Protein AF-A0AAX6MWE0-F1 (afdb_monomer)

Radius of gyration: 30.89 Å; Cα contacts (8 Å, |Δi|>4): 401; chains: 1; bounding box: 90×66×98 Å

Mean predicted aligned error: 14.25 Å

pLDDT: mean 74.46, std 17.33, range [25.38, 92.88]

Secondary structure (DSSP, 8-state):
-------------SSSS-SS------THHHHHHHHHHHHHHHHHHHHHHHHHHHHTS-HHHHHHHHHHHHHHHHHHHHHHHS-HHHHHHHHHHHHHHHHHHGGG--SHHHHHHHHHHHHHHHHHHHHHHHHHHHHHS-HHHHHHHHHHHHHHHHHHHHHHHHHHHHHHH--S-SS-HHHHHHHHHHHHHHHHHHHHHHH--SSGGG-TTS-HHHHHHHHHHHHTTT---------HHHHHHHHH-HHHHHHHHHHHHHHHHHHHHHHHHHHHHHHTT--HHHHHHTTHHHHHHHHHHHHHHHHHTTSTT-HHHHHHHHHHHHHHHHHHHHHS-TT-HHHHHHHHHHHGGGHHHHHHHHHHHHHH--SHHHHHHHHHHHHHHHHHH-

Nearest PDB structures (foldseek):
  6rw3-assembly3_C  TM=6.708E-01  e=3.463E-04  Plasmodium falciparum
  7ckr-assembly1_A  TM=7.235E-01  e=1.822E-03  Homo sapiens
  8tgn-assembly1_A  TM=6.780E-01  e=3.038E-03  Homo sapiens
  8xoa-assembly1_A  TM=6.641E-01  e=4.651E-03  Homo sapiens
  8tgg-assembly1_A  TM=6.495E-01  e=6.822E-03  Homo sapiens

Foldseek 3Di:
DDDDDDDDDDDDDPPPPPDDDDDDDDPVVVVVVVVVVVVVVVVVVVVVVVVVVVVPDDVVVVVVVVVVVVVVVCVVCVCVPPLLLLVLLVLLLVLLVLLLVCQVDDDPVSNVVSVVSNVVSVLPNVVSVLVQLLQQDALLLSLLVLLQVLLVVLVVLLVLLVLLLVLVPDPDDPGRSVSVSSNVVSVVSNVVSVVSNVQPGSHLCRRPVDDPVVSVVSCVNSVVRQQPDPDVDQDVVLLVVLVPDPVLVVLLVVLLVLLLLVVCLVPCQLVLLVVLVDDSSVSSNLCSLLSVLLSVLSNVLSVVSSPPPCLVVSLVVLCVLLVVLVVQCVPDDSVPSVSNSVSSSSNSSSSRSNSSSLSVLVNPDHDDNNSVSSSVSSSVSSNVSD

Structure (mmCIF, N/CA/C/O backbone):
data_AF-A0AAX6MWE0-F1
#
_entry.id   AF-A0AAX6MWE0-F1
#
loop_
_atom_site.group_PDB
_atom_site.id
_atom_site.type_symbol
_atom_site.label_atom_id
_atom_site.label_alt_id
_atom_site.label_comp_id
_atom_site.label_asym_id
_atom_site.label_entity_id
_atom_site.label_seq_id
_atom_site.pdbx_PDB_ins_code
_atom_site.Cartn_x
_atom_site.Cartn_y
_atom_site.Cartn_z
_atom_site.occupancy
_atom_site.B_iso_or_equiv
_atom_site.auth_seq_id
_atom_site.auth_comp_id
_atom_site.auth_asym_id
_atom_site.auth_atom_id
_atom_site.pdbx_PDB_model_num
ATOM 1 N N . MET A 1 1 ? -60.268 10.406 41.408 1.00 31.81 1 MET A N 1
ATOM 2 C CA . MET A 1 1 ? -59.078 9.633 41.000 1.00 31.81 1 MET A CA 1
ATOM 3 C C . MET A 1 1 ? -58.305 10.480 39.992 1.00 31.81 1 MET A C 1
ATOM 5 O O . MET A 1 1 ? -58.828 10.618 38.902 1.00 31.81 1 MET A O 1
ATOM 9 N N . SER A 1 2 ? -57.143 11.040 40.399 1.00 29.73 2 SER A N 1
ATOM 10 C CA . SER A 1 2 ? -56.022 11.586 39.573 1.00 29.73 2 SER A CA 1
ATOM 11 C C . SER A 1 2 ? -56.313 12.777 38.618 1.00 29.73 2 SER A C 1
ATOM 13 O O . SER A 1 2 ? -57.320 12.737 37.936 1.00 29.73 2 SER A O 1
ATOM 15 N N . GLU A 1 3 ? -55.505 13.824 38.362 1.00 32.06 3 GLU A N 1
ATOM 16 C CA . GLU A 1 3 ? -54.242 14.447 38.842 1.00 32.06 3 GLU A CA 1
ATOM 17 C C . GLU A 1 3 ? -53.964 15.688 37.919 1.00 32.06 3 GLU A C 1
ATOM 19 O O . GLU A 1 3 ? -54.479 15.704 36.802 1.00 32.06 3 GLU A O 1
ATOM 24 N N . LYS A 1 4 ? -53.083 16.633 38.333 1.00 30.41 4 LYS A N 1
ATOM 25 C CA . LYS A 1 4 ? -52.374 17.715 37.565 1.00 30.41 4 LYS A CA 1
ATOM 26 C C . LYS A 1 4 ? -53.169 18.950 37.077 1.00 30.41 4 LYS A C 1
ATOM 28 O O . LYS A 1 4 ? -54.327 18.820 36.726 1.00 30.41 4 LYS A O 1
ATOM 33 N N . LYS A 1 5 ? -52.603 20.158 36.883 1.00 31.83 5 LYS A N 1
ATOM 34 C CA . LYS A 1 5 ? -51.384 20.912 37.300 1.00 31.83 5 LYS A CA 1
ATOM 35 C C . LYS A 1 5 ? -51.463 22.245 36.525 1.00 31.83 5 LYS A C 1
ATOM 37 O O . LYS A 1 5 ? -51.619 22.152 35.320 1.00 31.83 5 LYS A O 1
ATOM 42 N N . ASP A 1 6 ? -51.296 23.413 37.152 1.00 25.38 6 ASP A N 1
ATOM 43 C CA . ASP A 1 6 ? -50.928 24.668 36.462 1.00 25.38 6 ASP A CA 1
ATOM 44 C C . ASP A 1 6 ? -50.286 25.678 37.441 1.00 25.38 6 ASP A C 1
ATOM 46 O O . ASP A 1 6 ? -50.599 25.705 38.629 1.00 25.38 6 ASP A O 1
ATOM 50 N N . ILE A 1 7 ? -49.324 26.446 36.923 1.00 31.00 7 ILE A N 1
ATOM 51 C CA . ILE A 1 7 ? -48.462 27.490 37.539 1.00 31.00 7 ILE A CA 1
ATOM 52 C C . ILE A 1 7 ? -49.059 28.847 37.066 1.00 31.00 7 ILE A C 1
ATOM 54 O O . ILE A 1 7 ? -49.510 28.830 35.918 1.00 31.00 7 ILE A O 1
ATOM 58 N N . PRO A 1 8 ? -49.091 30.008 37.789 1.00 35.78 8 PRO A N 1
ATOM 59 C CA . PRO A 1 8 ? -47.904 30.743 38.283 1.00 35.78 8 PRO A CA 1
ATOM 60 C C . PRO A 1 8 ? -48.087 31.681 39.505 1.00 35.78 8 PRO A C 1
ATOM 62 O O . PRO A 1 8 ? -49.192 31.920 39.974 1.00 35.78 8 PRO A O 1
ATOM 65 N N . GLY A 1 9 ? -46.985 32.267 40.000 1.00 26.95 9 GLY A N 1
ATOM 66 C CA . GLY A 1 9 ? -47.049 33.408 40.927 1.00 26.95 9 GLY A CA 1
ATOM 67 C C . GLY A 1 9 ? -45.792 33.626 41.764 1.00 26.95 9 GLY A C 1
ATOM 68 O O . GLY A 1 9 ? -45.675 33.107 42.866 1.00 26.95 9 GLY A O 1
ATOM 69 N N . SER A 1 10 ? -44.854 34.391 41.217 1.00 33.31 10 SER A N 1
ATOM 70 C CA . SER A 1 10 ? -43.711 35.000 41.893 1.00 33.31 10 SER A CA 1
ATOM 71 C C . SER A 1 10 ? -44.150 36.130 42.827 1.00 33.31 10 SER A C 1
ATOM 73 O O . SER A 1 10 ? -44.792 37.049 42.338 1.00 33.31 10 SER A O 1
ATOM 75 N N . GLU A 1 11 ? -43.757 36.091 44.101 1.00 31.05 11 GLU A N 1
ATOM 76 C CA . GLU A 1 11 ? -43.386 37.231 44.966 1.00 31.05 11 GLU A CA 1
ATOM 77 C C . GLU A 1 11 ? -43.256 36.743 46.424 1.00 31.05 11 GLU A C 1
ATOM 79 O O . GLU A 1 11 ? -43.858 35.749 46.804 1.00 31.05 11 GLU A O 1
ATOM 84 N N . SER A 1 12 ? -42.458 37.447 47.233 1.00 31.09 12 SER A N 1
ATOM 85 C CA . SER A 1 12 ? -42.321 37.296 48.699 1.00 31.09 12 SER A CA 1
ATOM 86 C C . SER A 1 12 ? -41.324 36.272 49.281 1.00 31.09 12 SER A C 1
ATOM 88 O O . SER A 1 12 ? -41.692 35.431 50.094 1.00 31.09 12 SER A O 1
ATOM 90 N N . VAL A 1 13 ? -40.019 36.404 49.002 1.00 30.95 13 VAL A N 1
ATOM 91 C CA . VAL A 1 13 ? -38.989 35.894 49.953 1.00 30.95 13 VAL A CA 1
ATOM 92 C C . VAL A 1 13 ? -37.797 36.857 50.124 1.00 30.95 13 VAL A C 1
ATOM 94 O O . VAL A 1 13 ? -36.718 36.472 50.555 1.00 30.95 13 VAL A O 1
ATOM 97 N N . ALA A 1 14 ? -37.959 38.144 49.803 1.00 29.55 14 ALA A N 1
ATOM 98 C CA . ALA A 1 14 ? -36.888 39.143 49.921 1.00 29.55 14 ALA A CA 1
ATOM 99 C C . ALA A 1 14 ? -37.080 40.102 51.114 1.00 29.55 14 ALA A C 1
ATOM 101 O O . ALA A 1 14 ? -36.749 41.277 51.008 1.00 29.55 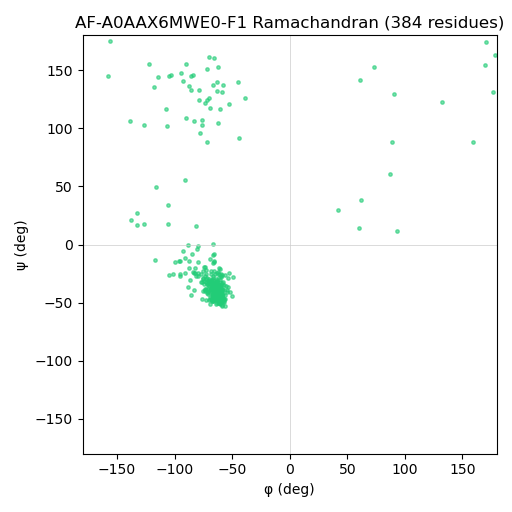14 ALA A O 1
ATOM 102 N N . SER A 1 15 ? -37.638 39.634 52.237 1.00 29.14 15 SER A N 1
ATOM 103 C CA . SER A 1 15 ? -37.934 40.497 53.397 1.00 29.14 15 SER A CA 1
ATOM 104 C C . SER A 1 15 ? -37.362 40.022 54.736 1.00 29.14 15 SER A C 1
ATOM 106 O O . SER A 1 15 ? -37.810 40.502 55.771 1.00 29.14 15 SER A O 1
ATOM 108 N N . GLU A 1 16 ? -36.379 39.114 54.757 1.00 30.69 16 GLU A N 1
ATOM 109 C CA . GLU A 1 16 ? -35.894 38.546 56.032 1.00 30.69 16 GLU A CA 1
ATOM 110 C C . GLU A 1 16 ? -34.373 38.496 56.239 1.00 30.69 16 GLU A C 1
ATOM 112 O O . GLU A 1 16 ? -33.908 37.847 57.169 1.00 30.69 16 GLU A O 1
ATOM 117 N N . THR A 1 17 ? -33.568 39.245 55.474 1.00 30.34 17 THR A N 1
ATOM 118 C CA . THR A 1 17 ? -32.100 39.221 55.693 1.00 30.34 17 THR A CA 1
ATOM 119 C C . THR A 1 17 ? -31.416 40.588 55.753 1.00 30.34 17 THR A C 1
ATOM 121 O O . THR A 1 17 ? -30.224 40.691 55.495 1.00 30.34 17 THR A O 1
ATOM 124 N N . GLU A 1 18 ? -32.136 41.644 56.149 1.00 31.06 18 GLU A N 1
ATOM 125 C CA . GLU A 1 18 ? -31.552 42.971 56.430 1.00 31.06 18 GLU A CA 1
ATOM 126 C C . GLU A 1 18 ? -31.715 43.390 57.900 1.00 31.06 18 GLU A C 1
ATOM 128 O O . GLU A 1 18 ? -32.132 44.501 58.224 1.00 31.06 18 GLU A O 1
ATOM 133 N N . ARG A 1 19 ? -31.357 42.505 58.835 1.00 29.39 19 ARG A N 1
ATOM 134 C CA . ARG A 1 19 ? -31.024 42.916 60.206 1.00 29.39 19 ARG A CA 1
ATOM 135 C C . ARG A 1 19 ? -29.821 42.142 60.711 1.00 29.39 19 ARG A C 1
ATOM 137 O O . ARG A 1 19 ? -29.934 40.988 61.102 1.00 29.39 19 ARG A O 1
ATOM 144 N N . GLY A 1 20 ? -28.689 42.833 60.772 1.00 30.77 20 GLY A N 1
ATOM 145 C CA . GLY A 1 20 ? -27.561 42.428 61.597 1.00 30.77 20 GLY A CA 1
ATOM 146 C C . GLY A 1 20 ? -26.232 42.450 60.862 1.00 30.77 20 GLY A C 1
ATOM 147 O O . GLY A 1 20 ? -26.023 41.703 59.917 1.00 30.77 20 GLY A O 1
ATOM 148 N N . ILE A 1 21 ? -25.310 43.225 61.434 1.00 30.30 21 ILE A N 1
ATOM 149 C CA . ILE A 1 21 ? -23.860 43.205 61.214 1.00 30.30 21 ILE A CA 1
ATOM 150 C C . ILE A 1 21 ? -23.394 44.114 60.069 1.00 30.30 21 ILE A C 1
ATOM 152 O O . ILE A 1 21 ? -23.200 43.719 58.922 1.00 30.30 21 ILE A O 1
ATOM 156 N N . GLY A 1 22 ? -23.130 45.367 60.447 1.00 38.97 22 GLY A N 1
ATOM 157 C CA . GLY A 1 22 ? -22.255 46.246 59.690 1.00 38.97 22 GLY A CA 1
ATOM 158 C C . GLY A 1 22 ? -20.853 45.644 59.607 1.00 38.97 22 GLY A C 1
ATOM 159 O O . GLY A 1 22 ? -20.171 45.482 60.616 1.00 38.97 22 GLY A O 1
ATOM 160 N N . LEU A 1 23 ? -20.424 45.338 58.387 1.00 33.69 23 LEU A N 1
ATOM 161 C CA . LEU A 1 23 ? -19.037 45.055 58.046 1.00 33.69 23 LEU A CA 1
ATOM 162 C C . LEU A 1 23 ? -18.662 45.978 56.889 1.00 33.69 23 LEU A C 1
ATOM 164 O O . LEU A 1 23 ? -19.070 45.792 55.743 1.00 33.69 23 LEU A O 1
ATOM 168 N N . VAL A 1 24 ? -17.917 47.027 57.232 1.00 40.66 24 VAL A N 1
ATOM 169 C CA . VAL A 1 24 ? -17.337 47.995 56.302 1.00 40.66 24 VAL A CA 1
ATOM 170 C C . VAL A 1 24 ? -16.368 47.248 55.382 1.00 40.66 24 VAL A C 1
ATOM 172 O O . VAL A 1 24 ? -15.274 46.867 55.791 1.00 40.66 24 VAL A O 1
ATOM 175 N N . LEU A 1 25 ? -16.778 47.003 54.137 1.00 39.50 25 LEU A N 1
ATOM 176 C CA . LEU A 1 25 ? -15.905 46.460 53.097 1.00 39.50 25 LEU A CA 1
ATOM 177 C C . LEU A 1 25 ? -15.167 47.612 52.385 1.00 39.50 25 LEU A C 1
ATOM 179 O O . LEU A 1 25 ? -15.797 48.618 52.054 1.00 39.50 25 LEU A O 1
ATOM 183 N N . PRO A 1 26 ? -13.853 47.482 52.117 1.00 43.53 26 PRO A N 1
ATOM 184 C CA . PRO A 1 26 ? -13.031 48.552 51.546 1.00 43.53 26 PRO A CA 1
ATOM 185 C C . PRO A 1 26 ? -13.493 48.957 50.133 1.00 43.53 26 PRO A C 1
ATOM 187 O O . PRO A 1 26 ? -13.799 48.094 49.304 1.00 43.53 26 PRO A O 1
ATOM 190 N N . GLU A 1 27 ? -13.486 50.265 49.836 1.00 46.50 27 GLU A N 1
ATOM 191 C CA . GLU A 1 27 ? -14.013 50.894 48.602 1.00 46.50 27 GLU A CA 1
ATOM 192 C C . GLU A 1 27 ? -13.543 50.242 47.288 1.00 46.50 27 GLU A C 1
ATOM 194 O O . GLU A 1 27 ? -14.284 50.207 46.305 1.00 46.50 27 GLU A O 1
ATOM 199 N N . LYS A 1 28 ? -12.358 49.616 47.274 1.00 41.38 28 LYS A N 1
ATOM 200 C CA . LYS A 1 28 ? -11.828 48.898 46.102 1.00 41.38 28 LYS A CA 1
ATOM 201 C C . LYS A 1 28 ? -12.689 47.711 45.636 1.00 41.38 28 LYS A C 1
ATOM 203 O O . LYS A 1 28 ? -12.626 47.372 44.457 1.00 41.38 28 LYS A O 1
ATOM 208 N N . ARG A 1 29 ? -13.504 47.080 46.500 1.00 41.38 29 ARG A N 1
ATOM 209 C CA . ARG A 1 29 ? -14.410 45.977 46.094 1.00 41.38 29 ARG A CA 1
ATOM 210 C C . ARG A 1 29 ? -15.747 46.451 45.512 1.00 41.38 29 ARG A C 1
ATOM 212 O O . ARG A 1 29 ? -16.329 45.709 44.725 1.00 41.38 29 ARG A O 1
ATOM 219 N N . LYS A 1 30 ? -16.215 47.666 45.830 1.00 42.03 30 LYS A N 1
ATOM 220 C CA . LYS A 1 30 ? -17.468 48.219 45.273 1.00 42.03 30 LYS A CA 1
ATOM 221 C C . LYS A 1 30 ? -17.346 48.534 43.777 1.00 42.03 30 LYS A C 1
ATOM 223 O O . LYS A 1 30 ? -18.250 48.196 43.023 1.00 42.03 30 LYS A O 1
ATOM 228 N N . ASN A 1 31 ? -16.202 49.060 43.332 1.00 47.00 31 ASN A N 1
ATOM 229 C CA . ASN A 1 31 ? -15.982 49.394 41.915 1.00 47.00 31 ASN A CA 1
ATOM 230 C C . ASN A 1 31 ? -15.889 48.157 41.004 1.00 47.00 31 ASN A C 1
ATOM 232 O O . ASN A 1 31 ? -16.318 48.199 39.855 1.00 47.00 31 ASN A O 1
ATOM 236 N N . ILE A 1 32 ? -15.378 47.033 41.518 1.00 51.44 32 ILE A N 1
ATOM 237 C CA . ILE A 1 32 ? -15.288 45.774 40.760 1.00 51.44 32 ILE A CA 1
ATOM 238 C C . ILE A 1 32 ? -16.667 45.110 40.651 1.00 51.44 32 ILE A C 1
ATOM 240 O O . ILE A 1 32 ? -17.021 44.609 39.588 1.00 51.44 32 ILE A O 1
ATOM 244 N N . LEU A 1 33 ? -17.465 45.136 41.726 1.00 46.03 33 LEU A N 1
ATOM 245 C CA . LEU A 1 33 ? -18.831 44.607 41.703 1.00 46.03 33 LEU A CA 1
ATOM 246 C C . LEU A 1 33 ? -19.750 45.449 40.803 1.00 46.03 33 LEU A C 1
ATOM 248 O O . LEU A 1 33 ? -20.547 44.880 40.065 1.00 46.03 33 LEU A O 1
ATOM 252 N N . GLY A 1 34 ? -19.591 46.779 40.816 1.00 49.84 34 GLY A N 1
ATOM 253 C CA . GLY A 1 34 ? -20.291 47.697 39.911 1.00 49.84 34 GLY A CA 1
ATOM 254 C C . GLY A 1 34 ? -19.970 47.428 38.439 1.00 49.84 34 GLY A C 1
ATOM 255 O O . GLY A 1 34 ? -20.885 47.233 37.649 1.00 49.84 34 GLY A O 1
ATOM 256 N N . GLY A 1 35 ? -18.686 47.283 38.082 1.00 53.88 35 GLY A N 1
ATOM 257 C CA . GLY A 1 35 ? -18.279 46.959 36.705 1.00 53.88 35 GLY A CA 1
ATOM 258 C C . GLY A 1 35 ? -18.663 45.546 36.235 1.00 53.88 35 GLY A C 1
ATOM 259 O O . GLY A 1 35 ? -18.836 45.313 35.039 1.00 53.88 35 GLY A O 1
ATOM 260 N N . LEU A 1 36 ? -18.823 44.590 37.158 1.00 44.19 36 LEU A N 1
ATOM 261 C CA . LEU A 1 36 ? -19.344 43.249 36.854 1.00 44.19 36 LEU A CA 1
ATOM 262 C C . LEU A 1 36 ? -20.869 43.240 36.669 1.00 44.19 36 LEU A C 1
ATOM 264 O O . LEU A 1 36 ? -21.373 42.447 35.874 1.00 44.19 36 LEU A O 1
ATOM 268 N N . LEU A 1 37 ? -21.594 44.107 37.383 1.00 52.91 37 LEU A N 1
ATOM 269 C CA . LEU A 1 37 ? -23.037 44.294 37.217 1.00 52.91 37 LEU A CA 1
ATOM 270 C C . LEU A 1 37 ? -23.360 45.042 35.914 1.00 52.91 37 LEU A C 1
ATOM 272 O O . LEU A 1 37 ? -24.283 44.627 35.218 1.00 52.91 37 LEU A O 1
ATOM 276 N N . ASP A 1 38 ? -22.551 46.034 35.528 1.00 55.38 38 ASP A N 1
ATOM 277 C CA . ASP A 1 38 ? -22.677 46.733 34.237 1.00 55.38 38 ASP A CA 1
ATOM 278 C C . ASP A 1 38 ? -22.457 45.781 33.054 1.00 55.38 38 ASP A C 1
ATOM 280 O O . ASP A 1 38 ? -23.313 45.658 32.182 1.00 55.38 38 ASP A O 1
ATOM 284 N N . ARG A 1 39 ? -21.389 44.966 33.086 1.00 47.53 39 ARG A N 1
ATOM 285 C CA . ARG A 1 39 ? -21.156 43.932 32.056 1.00 47.53 39 ARG A CA 1
ATOM 286 C C . ARG A 1 39 ? -22.273 42.896 31.965 1.00 47.53 39 ARG A C 1
ATOM 288 O O . ARG A 1 39 ? -22.490 42.319 30.902 1.00 47.53 39 ARG A O 1
ATOM 295 N N . ARG A 1 40 ? -22.952 42.603 33.077 1.00 48.44 40 ARG A N 1
ATOM 296 C CA . ARG A 1 40 ? -24.085 41.670 33.098 1.00 48.44 40 ARG A CA 1
ATOM 297 C C . ARG A 1 40 ? -25.334 42.295 32.470 1.00 48.44 40 ARG A C 1
ATOM 299 O O . ARG A 1 40 ? -26.095 41.570 31.834 1.00 48.44 40 ARG A O 1
ATOM 306 N N . ASN A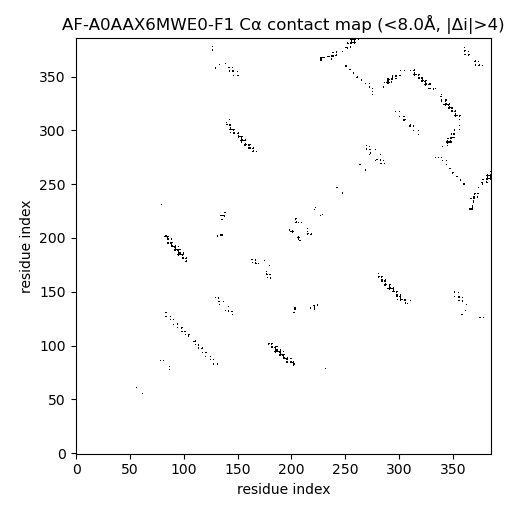 1 41 ? -25.527 43.604 32.620 1.00 52.50 41 ASN A N 1
ATOM 307 C CA . ASN A 1 41 ? -26.599 44.339 31.952 1.00 52.50 41 ASN A CA 1
ATOM 308 C C . ASN A 1 41 ? -26.332 44.496 30.447 1.00 52.50 41 ASN A C 1
ATOM 310 O O . ASN A 1 41 ? -27.234 44.186 29.672 1.00 52.50 41 ASN A O 1
ATOM 314 N N . ASP A 1 42 ? -25.096 44.799 30.035 1.00 56.16 42 ASP A N 1
ATOM 315 C CA . ASP A 1 42 ? -24.684 44.844 28.619 1.00 56.16 42 ASP A CA 1
ATOM 316 C C . ASP A 1 42 ? -24.913 43.506 27.900 1.00 56.16 42 ASP A C 1
ATOM 318 O O . ASP A 1 42 ? -25.413 43.461 26.780 1.00 56.16 42 ASP A O 1
ATOM 322 N N . LEU A 1 43 ? -24.590 42.378 28.544 1.00 52.88 43 LEU A N 1
ATOM 323 C CA . LEU A 1 43 ? -24.826 41.044 27.973 1.00 52.88 43 LEU A CA 1
ATOM 324 C C . LEU A 1 43 ? -26.323 40.723 27.826 1.00 52.88 43 LEU A C 1
ATOM 326 O O . LEU A 1 43 ? -26.711 39.993 26.912 1.00 52.88 43 LEU A O 1
ATOM 330 N N . ASN A 1 44 ? -27.165 41.271 28.704 1.00 59.03 44 ASN A N 1
ATOM 331 C CA . ASN A 1 44 ? -28.618 41.124 28.630 1.00 59.03 44 ASN A CA 1
ATOM 332 C C . ASN A 1 44 ? -29.256 42.064 27.595 1.00 59.03 44 ASN A C 1
ATOM 334 O O . ASN A 1 44 ? -30.334 41.750 27.089 1.00 59.03 44 ASN A O 1
ATOM 338 N N . GLU A 1 45 ? -28.645 43.212 27.301 1.00 61.50 45 GLU A N 1
ATOM 339 C CA . GLU A 1 45 ? -29.048 44.096 26.200 1.00 61.50 45 GLU A CA 1
ATOM 340 C C . GLU A 1 45 ? -28.594 43.534 24.856 1.00 61.50 45 GLU A C 1
ATOM 342 O O . GLU A 1 45 ? -29.428 43.336 23.982 1.00 61.50 45 GLU A O 1
ATOM 347 N N . LEU A 1 46 ? -27.338 43.099 24.739 1.00 60.66 46 LEU A N 1
ATOM 348 C CA . LEU A 1 46 ? -26.824 42.430 23.543 1.00 60.66 46 LEU A CA 1
ATOM 349 C C . LEU A 1 46 ? -27.616 41.152 23.217 1.00 60.66 46 LEU A C 1
ATOM 351 O O . LEU A 1 46 ? -27.921 40.874 22.059 1.00 60.66 46 LEU A O 1
ATOM 355 N N . GLY A 1 47 ? -27.995 40.377 24.239 1.00 53.81 47 GLY A N 1
ATOM 356 C CA . GLY A 1 47 ? -28.864 39.212 24.076 1.00 53.81 47 GLY A CA 1
ATOM 357 C C . GLY A 1 47 ? -30.281 39.573 23.613 1.00 53.81 47 GLY A C 1
ATOM 358 O O . GLY A 1 47 ? -30.876 38.825 22.836 1.00 53.81 47 GLY A O 1
ATOM 359 N N . ARG A 1 48 ? -30.812 40.725 24.045 1.00 54.72 48 ARG A N 1
ATOM 360 C CA . ARG A 1 48 ? -32.117 41.247 23.606 1.00 54.72 48 ARG A CA 1
ATOM 361 C C . ARG A 1 48 ? -32.068 41.797 22.183 1.00 54.72 48 ARG A C 1
ATOM 363 O O . ARG A 1 48 ? -32.980 41.493 21.419 1.00 54.72 48 ARG A O 1
ATOM 370 N N . ASP A 1 49 ? -30.991 42.475 21.806 1.00 60.16 49 ASP A N 1
ATOM 371 C CA . ASP A 1 49 ? -30.759 42.958 20.443 1.00 60.16 49 ASP A CA 1
ATOM 372 C C . ASP A 1 49 ? -30.598 41.792 19.465 1.00 60.16 49 ASP A C 1
ATOM 374 O O . ASP A 1 49 ? -31.215 41.783 18.404 1.00 60.16 49 ASP A O 1
ATOM 378 N N . MET A 1 50 ? -29.861 40.742 19.845 1.00 52.97 50 MET A N 1
ATOM 379 C CA . MET A 1 50 ? -29.754 39.515 19.046 1.00 52.97 50 MET A CA 1
ATOM 380 C C . MET A 1 50 ? -31.100 38.791 18.903 1.00 52.97 50 MET A C 1
ATOM 382 O O . MET A 1 50 ? -31.416 38.278 17.827 1.00 52.97 50 MET A O 1
ATOM 386 N N . LEU A 1 51 ? -31.920 38.770 19.961 1.00 54.66 51 LEU A N 1
ATOM 387 C CA . LEU A 1 51 ? -33.284 38.238 19.911 1.00 54.66 51 LEU A CA 1
ATOM 388 C C . LEU A 1 51 ? -34.187 39.075 18.994 1.00 54.66 51 LEU A C 1
ATOM 390 O O . LEU A 1 51 ? -34.869 38.500 18.146 1.00 54.66 51 LEU A O 1
ATOM 394 N N . GLN A 1 52 ? -34.152 40.406 19.090 1.00 56.97 52 GLN A N 1
ATOM 395 C CA . GLN A 1 52 ? -34.899 41.302 18.198 1.00 56.97 52 GLN A CA 1
ATOM 396 C C . GLN A 1 52 ? -34.434 41.182 16.743 1.00 56.97 52 GLN A C 1
ATOM 398 O O . GLN A 1 52 ? -35.268 41.159 15.840 1.00 56.97 52 GLN A O 1
ATOM 403 N N . GLN A 1 53 ? -33.134 41.005 16.511 1.00 56.41 53 GLN A N 1
ATOM 404 C CA . GLN A 1 53 ? -32.567 40.783 15.184 1.00 56.41 53 GLN A CA 1
ATOM 405 C C . GLN A 1 53 ? -32.972 39.415 14.610 1.00 56.41 53 GLN A C 1
ATOM 407 O O . GLN A 1 53 ? -33.243 39.305 13.416 1.00 56.41 53 GLN A O 1
ATOM 412 N N . SER A 1 54 ? -33.095 38.378 15.449 1.00 52.22 54 SER A N 1
ATOM 413 C CA . SER A 1 54 ? -33.618 37.070 15.021 1.00 52.22 54 SER A CA 1
ATOM 414 C C . SER A 1 54 ? -35.126 37.072 14.736 1.00 52.22 54 SER A C 1
ATOM 416 O O . SER A 1 54 ? -35.581 36.324 13.875 1.00 52.22 54 SER A O 1
ATOM 418 N N . LEU A 1 55 ? -35.898 37.940 15.402 1.00 57.34 55 LEU A N 1
ATOM 419 C CA . LEU A 1 55 ? -37.341 38.107 15.182 1.00 57.34 55 LEU A CA 1
ATOM 420 C C . LEU A 1 55 ? -37.673 38.865 13.883 1.00 57.34 55 LEU A C 1
ATOM 422 O O . LEU A 1 55 ? -38.796 38.758 13.397 1.00 57.34 55 LEU A O 1
ATOM 426 N N . GLN A 1 56 ? -36.715 39.607 13.316 1.00 58.53 56 GLN A N 1
ATOM 427 C CA . GLN A 1 56 ? -36.874 40.347 12.056 1.00 58.53 56 GLN A CA 1
ATOM 428 C C . GLN A 1 56 ? -36.621 39.510 10.791 1.00 58.53 56 GLN A C 1
ATOM 430 O O . GLN A 1 56 ? -36.871 39.993 9.688 1.00 58.53 56 GLN A O 1
ATOM 435 N N . TYR A 1 57 ? -36.138 38.270 10.915 1.00 55.62 57 TYR A N 1
ATOM 436 C CA . TYR A 1 57 ? -35.910 37.407 9.756 1.00 55.62 57 TYR A CA 1
ATOM 437 C C . TYR A 1 57 ? -37.217 36.777 9.257 1.00 55.62 57 TYR A C 1
ATOM 439 O O . TYR A 1 57 ? -37.914 36.078 9.995 1.00 55.62 57 TYR A O 1
ATOM 447 N N . ASP A 1 58 ? -37.526 36.987 7.977 1.00 56.09 58 ASP A N 1
ATOM 448 C CA . ASP A 1 58 ? -38.684 36.395 7.308 1.00 56.09 58 ASP A CA 1
ATOM 449 C C . ASP A 1 58 ? -38.565 34.855 7.279 1.00 56.09 58 ASP A C 1
ATOM 451 O O . ASP A 1 58 ? -37.510 34.304 6.932 1.00 56.09 58 ASP A O 1
ATOM 455 N N . ARG A 1 59 ? -39.630 34.129 7.657 1.00 55.78 59 ARG A N 1
ATOM 456 C CA . ARG A 1 59 ? -39.586 32.658 7.834 1.00 55.78 59 ARG A CA 1
ATOM 457 C C . ARG A 1 59 ? -39.166 31.932 6.554 1.00 55.78 59 ARG A C 1
ATOM 459 O O . ARG A 1 59 ? -38.468 30.925 6.636 1.00 55.78 59 ARG A O 1
ATOM 466 N N . ALA A 1 60 ? -39.526 32.467 5.388 1.00 59.47 60 ALA A N 1
ATOM 467 C CA . ALA A 1 60 ? -39.152 31.902 4.092 1.00 59.47 60 ALA A CA 1
ATOM 468 C C . ALA A 1 60 ? -37.634 31.978 3.819 1.00 59.47 60 ALA A C 1
ATOM 470 O O . ALA A 1 60 ? -37.059 31.066 3.223 1.00 59.47 60 ALA A O 1
ATOM 471 N N . GLN A 1 61 ? -36.959 33.034 4.290 1.00 54.69 61 GLN A N 1
ATOM 472 C CA . GLN A 1 61 ? -35.502 33.176 4.181 1.00 54.69 61 GLN A CA 1
ATOM 473 C C . GLN A 1 61 ? -34.767 32.253 5.158 1.00 54.69 61 GLN A C 1
ATOM 475 O O . GLN A 1 61 ? -33.786 31.617 4.771 1.00 54.69 61 GLN A O 1
ATOM 480 N N . LEU A 1 62 ? -35.278 32.114 6.385 1.00 56.47 62 LEU A N 1
ATOM 481 C CA . LEU A 1 62 ? -34.761 31.161 7.373 1.00 56.47 62 LEU A CA 1
ATOM 482 C C . LEU A 1 62 ? -34.860 29.714 6.882 1.00 56.47 62 LEU A C 1
ATOM 484 O O . LEU A 1 62 ? -33.907 28.959 7.048 1.00 56.47 62 LEU A O 1
ATOM 488 N N . GLU A 1 63 ? -35.965 29.325 6.244 1.00 60.53 63 GLU A N 1
ATOM 489 C CA . GLU A 1 63 ? -36.105 27.990 5.654 1.00 60.53 63 GLU A CA 1
ATOM 490 C C . GLU A 1 63 ? -35.148 27.784 4.474 1.00 60.53 63 GLU A C 1
ATOM 492 O O . GLU A 1 63 ? -34.483 26.750 4.403 1.00 60.53 63 GLU A O 1
ATOM 497 N N . ALA A 1 64 ? -34.989 28.772 3.588 1.00 62.00 64 ALA A N 1
ATOM 498 C CA . ALA A 1 64 ? -34.049 28.686 2.470 1.00 62.00 64 ALA A CA 1
ATOM 499 C C . ALA A 1 64 ? -32.586 28.580 2.935 1.00 62.00 64 ALA A C 1
ATOM 501 O O . ALA A 1 64 ? -31.820 27.773 2.399 1.00 62.00 64 ALA A O 1
ATOM 502 N N . ASP A 1 65 ? -32.184 29.350 3.945 1.00 52.38 65 ASP A N 1
ATOM 503 C CA . ASP A 1 65 ? -30.829 29.292 4.490 1.00 52.38 65 ASP A CA 1
ATOM 504 C C . ASP A 1 65 ? -30.619 28.067 5.385 1.00 52.38 65 ASP A C 1
ATOM 506 O O . ASP A 1 65 ? -29.549 27.464 5.328 1.00 52.38 65 ASP A O 1
ATOM 510 N N . ALA A 1 66 ? -31.641 27.593 6.103 1.00 53.44 66 ALA A N 1
ATOM 511 C CA . ALA A 1 66 ? -31.603 26.305 6.792 1.00 53.44 66 ALA A CA 1
ATOM 512 C C . ALA A 1 66 ? -31.468 25.143 5.801 1.00 53.44 66 ALA A C 1
ATOM 514 O O . ALA A 1 66 ? -30.687 24.231 6.057 1.00 53.44 66 ALA A O 1
ATOM 515 N N . ILE A 1 67 ? -32.141 25.187 4.645 1.00 62.31 67 ILE A N 1
ATOM 516 C CA . ILE A 1 67 ? -31.983 24.205 3.563 1.00 62.31 67 ILE A CA 1
ATOM 517 C C . ILE A 1 67 ? -30.574 24.290 2.965 1.00 62.31 67 ILE A C 1
ATOM 519 O O . ILE A 1 67 ? -29.950 23.251 2.777 1.00 62.31 67 ILE A O 1
ATOM 523 N N . LYS A 1 68 ? -30.013 25.484 2.725 1.00 54.12 68 LYS A N 1
ATOM 524 C CA . LYS A 1 68 ? -28.623 25.635 2.244 1.00 54.12 68 LYS A CA 1
ATOM 525 C C . LYS A 1 68 ? -27.595 25.154 3.266 1.00 54.12 68 LYS A C 1
ATOM 527 O O . LYS A 1 68 ? -26.614 24.522 2.884 1.00 54.12 68 LYS A O 1
ATOM 532 N N . VAL A 1 69 ? -27.798 25.438 4.551 1.00 55.41 69 VAL A N 1
ATOM 533 C CA . VAL A 1 69 ? -26.933 24.982 5.648 1.00 55.41 69 VAL A CA 1
ATOM 534 C C . VAL A 1 69 ? -27.065 23.473 5.825 1.00 55.41 69 VAL A C 1
ATOM 536 O O . VAL A 1 69 ? -26.045 22.807 5.954 1.00 55.41 69 VAL A O 1
ATOM 539 N N . ARG A 1 70 ? -28.278 22.914 5.729 1.00 45.38 70 ARG A N 1
ATOM 540 C CA . ARG A 1 70 ? -28.558 21.470 5.730 1.00 45.38 70 ARG A CA 1
ATOM 541 C C . ARG A 1 70 ? -27.902 20.775 4.543 1.00 45.38 70 ARG A C 1
ATOM 543 O O . ARG A 1 70 ? -27.215 19.792 4.760 1.00 45.38 70 ARG A O 1
ATOM 550 N N . TRP A 1 71 ? -28.016 21.322 3.333 1.00 45.16 71 TRP A N 1
ATOM 551 C CA . TRP A 1 71 ? -27.325 20.824 2.140 1.00 45.16 71 TRP A CA 1
ATOM 552 C C . TRP A 1 71 ? -25.808 20.900 2.289 1.00 45.16 71 TRP A C 1
ATOM 554 O O . TRP A 1 71 ? -25.129 19.925 1.991 1.00 45.16 71 TRP A O 1
ATOM 564 N N . LYS A 1 72 ? -25.264 22.015 2.794 1.00 44.81 72 LYS A N 1
ATOM 565 C CA . LYS A 1 72 ? -23.826 22.146 3.073 1.00 44.81 72 LYS A CA 1
ATOM 566 C C . LYS A 1 72 ? -23.360 21.153 4.140 1.00 44.81 72 LYS A C 1
ATOM 568 O O . LYS A 1 72 ? -22.303 20.560 3.968 1.00 44.81 72 LYS A O 1
ATOM 573 N N . LEU A 1 73 ? -24.141 20.931 5.198 1.00 45.12 73 LEU A N 1
ATOM 574 C CA . LEU A 1 73 ? -23.870 19.932 6.236 1.00 45.12 73 LEU A CA 1
ATOM 575 C C . LEU A 1 73 ? -23.980 18.509 5.696 1.00 45.12 73 LEU A C 1
ATOM 577 O O . LEU A 1 73 ? -23.102 17.706 5.972 1.00 45.12 73 LEU A O 1
ATOM 581 N N . ASP A 1 74 ? -24.998 18.190 4.902 1.00 43.44 74 ASP A N 1
ATOM 582 C CA . ASP A 1 74 ? -25.178 16.860 4.327 1.00 43.44 74 ASP A CA 1
ATOM 583 C C . ASP A 1 74 ? -24.075 16.554 3.297 1.00 43.44 74 ASP A C 1
ATOM 585 O O . ASP A 1 74 ? -23.592 15.427 3.281 1.00 43.44 74 ASP A O 1
ATOM 589 N N . LEU A 1 75 ? -23.568 17.541 2.540 1.00 49.97 75 LEU A N 1
ATOM 590 C CA . LEU A 1 75 ? -22.390 17.395 1.662 1.00 49.97 75 LEU A CA 1
ATOM 591 C C . LEU A 1 75 ? -21.076 17.232 2.447 1.00 49.97 75 LEU A C 1
ATOM 593 O O . LEU A 1 75 ? -20.207 16.466 2.034 1.00 49.97 75 LEU A O 1
ATOM 597 N N . LEU A 1 76 ? -20.941 17.908 3.595 1.00 46.72 76 LEU A N 1
ATOM 598 C CA . LEU A 1 76 ? -19.781 17.789 4.490 1.00 46.72 76 LEU A CA 1
ATOM 599 C C . LEU A 1 76 ? -19.790 16.472 5.294 1.00 46.72 76 LEU A C 1
ATOM 601 O O . LEU A 1 76 ? -18.737 15.943 5.644 1.00 46.72 76 LEU A O 1
ATOM 605 N N . VAL A 1 77 ? -20.981 15.942 5.590 1.00 43.84 77 VAL A N 1
ATOM 606 C CA . VAL A 1 77 ? -21.228 14.719 6.375 1.00 43.84 77 VAL A CA 1
ATOM 607 C C . VAL A 1 77 ? -21.410 13.490 5.476 1.00 43.84 77 VAL A C 1
ATOM 609 O O . VAL A 1 77 ? -21.299 12.366 5.958 1.00 43.84 77 VAL A O 1
ATOM 612 N N . LEU A 1 78 ? -21.621 13.656 4.169 1.00 44.31 78 LEU A N 1
ATOM 613 C CA . LEU A 1 78 ? -21.727 12.572 3.183 1.00 44.31 78 LEU A CA 1
ATOM 614 C C . LEU A 1 78 ? -20.558 11.567 3.275 1.00 44.31 78 LEU A C 1
ATOM 616 O O . LEU A 1 78 ? -20.829 10.371 3.356 1.00 44.31 78 LEU A O 1
ATOM 620 N N . PRO A 1 79 ? -19.284 11.987 3.412 1.00 48.91 79 PRO A N 1
ATOM 621 C CA . PRO A 1 79 ? -18.167 11.062 3.631 1.00 48.91 79 PRO A CA 1
ATOM 622 C C . PRO A 1 79 ? -18.214 10.322 4.981 1.00 48.91 79 PRO A C 1
ATOM 624 O O . PRO A 1 79 ? -17.619 9.258 5.119 1.00 48.91 79 PRO A O 1
ATOM 627 N N . MET A 1 80 ? -18.912 10.868 5.986 1.00 42.66 80 MET A N 1
ATOM 628 C CA . MET A 1 80 ? -19.076 10.255 7.314 1.00 42.66 80 MET A CA 1
ATOM 629 C C . MET A 1 80 ? -20.324 9.363 7.418 1.00 42.66 80 MET A C 1
ATOM 631 O O . MET A 1 80 ? -20.365 8.464 8.260 1.00 42.66 80 MET A O 1
ATOM 635 N N . ARG A 1 81 ? -21.341 9.606 6.578 1.00 40.88 81 ARG A N 1
ATOM 636 C CA . ARG A 1 81 ? -22.600 8.842 6.512 1.00 40.88 81 ARG A CA 1
ATOM 637 C C . ARG A 1 81 ? -22.593 7.744 5.457 1.00 40.88 81 ARG A C 1
ATOM 639 O O . ARG A 1 81 ? -23.313 6.762 5.626 1.00 40.88 81 ARG A O 1
ATOM 646 N N . VAL A 1 82 ? -21.816 7.883 4.383 1.00 53.66 82 VAL A N 1
ATOM 647 C CA . VAL A 1 82 ? -21.688 6.811 3.398 1.00 53.66 82 VAL A CA 1
ATOM 648 C C . VAL A 1 82 ? -20.864 5.696 4.015 1.00 53.66 82 VAL A C 1
ATOM 650 O O . VAL A 1 82 ? -19.756 5.872 4.517 1.00 53.66 82 VAL A O 1
ATOM 653 N N . ALA A 1 83 ? -21.478 4.527 4.003 1.00 63.34 83 ALA A N 1
ATOM 654 C CA . ALA A 1 83 ? -20.899 3.290 4.453 1.00 63.34 83 ALA A CA 1
ATOM 655 C C . ALA A 1 83 ? -19.543 3.082 3.730 1.00 63.34 83 ALA A C 1
ATOM 657 O O . ALA A 1 83 ? -19.470 3.146 2.501 1.00 63.34 83 ALA A O 1
ATOM 658 N N . ILE A 1 84 ? -18.454 2.966 4.503 1.00 66.75 84 ILE A N 1
ATOM 659 C CA . ILE A 1 84 ? -17.065 3.084 4.011 1.00 66.75 84 ILE A CA 1
ATOM 660 C C . ILE A 1 84 ? -16.781 2.072 2.894 1.00 66.75 84 ILE A C 1
ATOM 662 O O . ILE A 1 84 ? -16.081 2.393 1.937 1.00 66.75 84 ILE A O 1
ATOM 666 N N . GLY A 1 85 ? -17.367 0.876 2.973 1.00 68.38 85 GLY A N 1
ATOM 667 C CA . GLY A 1 85 ? -17.230 -0.160 1.957 1.00 68.38 85 GLY A CA 1
ATOM 668 C C . GLY A 1 85 ? -17.885 0.232 0.633 1.00 68.38 85 GLY A C 1
ATOM 669 O O . GLY A 1 85 ? -17.270 0.083 -0.423 1.00 68.38 85 GLY A O 1
ATOM 670 N N . LYS A 1 86 ? -19.082 0.831 0.673 1.00 77.75 86 LYS A N 1
ATOM 671 C CA . LYS A 1 86 ? -19.752 1.357 -0.532 1.00 77.75 86 LYS A CA 1
ATOM 672 C C . LYS A 1 86 ? -18.990 2.516 -1.168 1.00 77.75 86 LYS A C 1
ATOM 674 O O . LYS A 1 86 ? -18.937 2.603 -2.392 1.00 77.75 86 LYS A O 1
ATOM 679 N N . LEU A 1 87 ? -18.391 3.385 -0.351 1.00 79.81 87 LEU A N 1
ATOM 680 C CA . LEU A 1 87 ? -17.566 4.494 -0.837 1.00 79.81 87 LEU A CA 1
ATOM 681 C C . LEU A 1 87 ? -16.318 3.974 -1.561 1.00 79.81 87 LEU A C 1
ATOM 683 O O . LEU A 1 87 ? -16.057 4.389 -2.687 1.00 79.81 87 LEU A O 1
ATOM 687 N N . VAL A 1 88 ? -15.603 3.013 -0.967 1.00 81.75 88 VAL A N 1
ATOM 688 C CA . VAL A 1 88 ? -14.421 2.387 -1.585 1.00 81.75 88 VAL A CA 1
ATOM 689 C C . VAL A 1 88 ? -14.787 1.654 -2.880 1.00 81.75 88 VAL A C 1
ATOM 691 O O . VAL A 1 88 ? -14.115 1.839 -3.892 1.00 81.75 88 VAL A O 1
ATOM 694 N N . GLY A 1 89 ? -15.873 0.872 -2.888 1.00 83.12 89 GLY A N 1
ATOM 695 C CA . GLY A 1 89 ? -16.340 0.164 -4.086 1.00 83.12 89 GLY A CA 1
ATOM 696 C C . GLY A 1 89 ? -16.759 1.108 -5.216 1.00 83.12 89 GLY A C 1
ATOM 697 O O . GLY A 1 89 ? -16.337 0.933 -6.358 1.00 83.12 89 GLY A O 1
ATOM 698 N N . GLY A 1 90 ? -17.526 2.155 -4.895 1.00 85.75 90 GLY A N 1
ATOM 699 C CA . GLY A 1 90 ? -17.930 3.178 -5.862 1.00 85.75 90 GLY A CA 1
ATOM 700 C C . GLY A 1 90 ? -16.740 3.951 -6.434 1.00 85.75 90 GLY A C 1
ATOM 701 O O . GLY A 1 90 ? -16.671 4.170 -7.641 1.00 85.75 90 GLY A O 1
ATOM 702 N N . MET A 1 91 ? -15.761 4.304 -5.597 1.00 85.69 91 MET A N 1
ATOM 703 C CA . MET A 1 91 ? -14.535 4.963 -6.052 1.00 85.69 91 MET A CA 1
ATOM 704 C C . MET A 1 91 ? -13.707 4.069 -6.977 1.00 85.69 91 MET A C 1
ATOM 706 O O . MET A 1 91 ? -13.261 4.546 -8.015 1.00 85.69 91 MET A O 1
ATOM 710 N N . LEU A 1 92 ? -13.545 2.780 -6.658 1.00 88.44 92 LEU A N 1
ATOM 711 C CA . LEU A 1 92 ? -12.831 1.826 -7.519 1.00 88.44 92 LEU A CA 1
ATOM 712 C C . LEU A 1 92 ? -13.535 1.611 -8.861 1.00 88.44 92 LEU A C 1
ATOM 714 O O . LEU A 1 92 ? -12.878 1.530 -9.897 1.00 88.44 92 LEU A O 1
ATOM 718 N N . PHE A 1 93 ? -14.867 1.564 -8.852 1.00 90.06 93 PHE A N 1
ATOM 719 C CA . PHE A 1 93 ? -15.673 1.471 -10.065 1.00 90.06 93 PHE A CA 1
ATOM 720 C C . PHE A 1 93 ? -15.449 2.679 -10.986 1.00 90.06 93 PHE A C 1
ATOM 722 O O . PHE A 1 93 ? -15.141 2.517 -12.168 1.00 90.06 93 PHE A O 1
ATOM 729 N N . VAL A 1 94 ? -15.530 3.897 -10.436 1.00 90.75 94 VAL A N 1
ATOM 730 C CA . VAL A 1 94 ? -15.266 5.129 -11.196 1.00 90.75 94 VAL A CA 1
ATOM 731 C C . VAL A 1 94 ? -13.801 5.195 -11.637 1.00 90.75 94 VAL A C 1
ATOM 733 O O . VAL A 1 94 ? -13.529 5.558 -12.779 1.00 90.75 94 VAL A O 1
ATOM 736 N N . TRP A 1 95 ? -12.857 4.787 -10.787 1.00 91.31 95 TRP A N 1
ATOM 737 C CA . TRP A 1 95 ? -11.430 4.752 -11.116 1.00 91.31 95 TRP A CA 1
ATOM 738 C C . TRP A 1 95 ? -11.147 3.837 -12.312 1.00 91.31 95 TRP A C 1
ATOM 740 O O . TRP A 1 95 ? -10.497 4.267 -13.262 1.00 91.31 95 TRP A O 1
ATOM 750 N N . GLY A 1 96 ? -11.718 2.627 -12.338 1.00 90.75 96 GLY A N 1
ATOM 751 C CA . GLY A 1 96 ? -11.594 1.708 -13.475 1.00 90.75 96 GLY A CA 1
ATOM 752 C C . GLY A 1 96 ? -12.173 2.283 -14.774 1.00 90.75 96 GLY A C 1
ATOM 753 O O . GLY A 1 96 ? -11.557 2.168 -15.835 1.00 90.75 96 GLY A O 1
ATOM 754 N N . ALA A 1 97 ? -13.313 2.980 -14.696 1.00 91.44 97 ALA A N 1
ATOM 755 C CA . ALA A 1 97 ? -13.908 3.658 -15.850 1.00 91.44 97 ALA A CA 1
ATOM 756 C C . ALA A 1 97 ? -13.011 4.788 -16.390 1.00 91.44 97 ALA A C 1
ATOM 758 O O . ALA A 1 97 ? -12.781 4.881 -17.597 1.00 91.44 97 ALA A O 1
ATOM 759 N N . VAL A 1 98 ? -12.454 5.615 -15.501 1.00 91.06 98 VAL A N 1
ATOM 760 C CA . VAL A 1 98 ? -11.531 6.704 -15.863 1.00 91.06 98 VAL A CA 1
ATOM 761 C C . VAL A 1 98 ? -10.216 6.154 -16.435 1.00 91.06 98 VAL A C 1
ATOM 763 O O . VAL A 1 98 ? -9.702 6.699 -17.413 1.00 91.06 98 VAL A O 1
ATOM 766 N N . CYS A 1 99 ? -9.710 5.030 -15.915 1.00 90.62 99 CYS A N 1
ATOM 767 C CA . CYS A 1 99 ? -8.570 4.312 -16.492 1.00 90.62 99 CYS A CA 1
ATOM 768 C C . CYS A 1 99 ? -8.823 3.878 -17.939 1.00 90.62 99 CYS A C 1
ATOM 770 O O . CYS A 1 99 ? -7.950 4.055 -18.785 1.00 90.62 99 CYS A O 1
ATOM 772 N N . MET A 1 100 ? -10.009 3.351 -18.255 1.00 90.75 100 MET A N 1
ATOM 773 C CA . MET A 1 100 ? -10.348 2.982 -19.635 1.00 90.75 100 MET A CA 1
ATOM 774 C C . MET A 1 100 ? -10.487 4.214 -20.540 1.00 90.75 100 MET A C 1
ATOM 776 O O . MET A 1 100 ? -10.026 4.195 -21.683 1.00 90.75 100 MET A O 1
ATOM 780 N N . LEU A 1 101 ? -11.040 5.319 -20.022 1.00 89.94 101 LEU A N 1
ATOM 781 C CA . LEU A 1 101 ? -11.136 6.587 -20.756 1.00 89.94 101 LEU A CA 1
ATOM 782 C C . LEU A 1 101 ? -9.763 7.133 -21.171 1.00 89.94 101 LEU A C 1
ATOM 784 O O . LEU A 1 101 ? -9.661 7.776 -22.213 1.00 89.94 101 LEU A O 1
ATOM 788 N N . GLN A 1 102 ? -8.692 6.814 -20.437 1.00 87.12 102 GLN A N 1
ATOM 789 C CA . GLN A 1 102 ? -7.319 7.174 -20.801 1.00 87.12 102 GLN A CA 1
ATOM 790 C C . GLN A 1 102 ? -6.918 6.688 -22.204 1.00 87.12 102 GLN A C 1
ATOM 792 O O . GLN A 1 102 ? -6.179 7.384 -22.903 1.00 87.12 102 GLN A O 1
ATOM 797 N N . ALA A 1 103 ? -7.402 5.516 -22.626 1.00 84.75 103 ALA A N 1
ATOM 798 C CA . ALA A 1 103 ? -7.117 4.954 -23.946 1.00 84.75 103 ALA A CA 1
ATOM 799 C C . ALA A 1 103 ? -7.863 5.692 -25.079 1.00 84.75 103 ALA A C 1
ATOM 801 O O . ALA A 1 103 ? -7.394 5.715 -26.223 1.00 84.75 103 ALA A O 1
ATOM 802 N N . ALA A 1 104 ? -8.991 6.331 -24.754 1.00 84.50 104 ALA A N 1
ATOM 803 C CA . ALA A 1 104 ? -9.845 7.076 -25.679 1.00 84.50 104 ALA A CA 1
ATOM 804 C C . ALA A 1 104 ? -9.435 8.552 -25.846 1.00 84.50 104 ALA A C 1
ATOM 806 O O . ALA A 1 104 ? -10.061 9.286 -26.607 1.00 84.50 104 ALA A O 1
ATOM 807 N N . VAL A 1 105 ? -8.388 9.011 -25.155 1.00 84.19 105 VAL A N 1
ATOM 808 C CA . VAL A 1 105 ? -7.903 10.388 -25.285 1.00 84.19 105 VAL A CA 1
ATOM 809 C C . VAL A 1 105 ? -7.066 10.557 -26.555 1.00 84.19 105 VAL A C 1
ATOM 811 O O . VAL A 1 105 ? -6.140 9.786 -26.816 1.00 84.19 105 VAL A O 1
ATOM 814 N N . PHE A 1 106 ? -7.359 11.626 -27.300 1.00 78.62 106 PHE A N 1
ATOM 815 C CA . PHE A 1 106 ? -6.604 12.056 -28.486 1.00 78.62 106 PHE A CA 1
ATOM 816 C C . PHE A 1 106 ? -5.958 13.445 -28.328 1.00 78.62 106 PHE A C 1
ATOM 818 O O . PHE A 1 106 ? -5.079 13.801 -29.104 1.00 78.62 106 PHE A O 1
ATOM 825 N N . ASN A 1 107 ? -6.353 14.212 -27.302 1.00 82.06 107 ASN A N 1
ATOM 826 C CA . ASN A 1 107 ? -5.932 15.600 -27.084 1.00 82.06 107 ASN A CA 1
ATOM 827 C C . ASN A 1 107 ? -5.095 15.745 -25.807 1.00 82.06 107 ASN A C 1
ATOM 829 O O . ASN A 1 107 ? -5.416 15.139 -24.783 1.00 82.06 107 ASN A O 1
ATOM 833 N N . PHE A 1 108 ? -4.091 16.628 -25.828 1.00 79.00 108 PHE A N 1
ATOM 834 C CA . PHE A 1 108 ? -3.236 16.914 -24.667 1.00 79.00 108 PHE A CA 1
ATOM 835 C C . PHE A 1 108 ? -4.046 17.391 -23.451 1.00 79.00 108 PHE A C 1
ATOM 837 O O . PHE A 1 108 ? -3.904 16.848 -22.359 1.00 79.00 108 PHE A O 1
ATOM 844 N N . SER A 1 109 ? -4.983 18.323 -23.643 1.00 79.12 109 SER A N 1
ATOM 845 C CA . SER A 1 109 ? -5.849 18.804 -22.557 1.00 79.12 109 SER A CA 1
ATOM 846 C C . SER A 1 109 ? -6.735 17.696 -21.978 1.00 79.12 109 SER A C 1
ATOM 848 O O . SER A 1 109 ? -6.918 17.618 -20.766 1.00 79.12 109 SER A O 1
ATOM 850 N N . GLY A 1 110 ? -7.233 16.791 -22.830 1.00 79.31 110 GLY A N 1
ATOM 851 C CA . GLY A 1 110 ? -8.003 15.625 -22.387 1.00 79.31 110 GLY A CA 1
ATOM 852 C C . GLY A 1 110 ? -7.160 14.652 -21.561 1.00 79.31 110 GLY A C 1
ATOM 853 O O . GLY A 1 110 ? -7.648 14.075 -20.595 1.00 79.31 110 GLY A O 1
ATOM 854 N N . PHE A 1 111 ? -5.873 14.520 -21.886 1.00 79.94 111 PHE A N 1
ATOM 855 C CA . PHE A 1 111 ? -4.948 13.656 -21.156 1.00 79.94 111 PHE A CA 1
ATOM 856 C C . PHE A 1 111 ? -4.724 14.163 -19.730 1.00 79.94 111 PHE A C 1
ATOM 858 O O . PHE A 1 111 ? -4.831 13.387 -18.782 1.00 79.94 111 PHE A O 1
ATOM 865 N N . PHE A 1 112 ? -4.488 15.468 -19.569 1.00 82.25 112 PHE A N 1
ATOM 866 C CA . PHE A 1 112 ? -4.349 16.088 -18.249 1.00 82.25 112 PHE A CA 1
ATOM 867 C C . PHE A 1 112 ? -5.646 16.040 -17.441 1.00 82.25 112 PHE A C 1
ATOM 869 O O . PHE A 1 112 ? -5.594 15.761 -16.245 1.00 82.25 112 PHE A O 1
ATOM 876 N N . ALA A 1 113 ? -6.803 16.234 -18.082 1.00 86.75 113 ALA A N 1
ATOM 877 C CA . ALA A 1 113 ? -8.095 16.121 -17.411 1.00 86.75 113 ALA A CA 1
ATOM 878 C C . ALA A 1 113 ? -8.311 14.716 -16.822 1.00 86.75 113 ALA A C 1
ATOM 880 O O . ALA A 1 113 ? -8.628 14.586 -15.642 1.00 86.75 113 ALA A O 1
ATOM 881 N N . VAL A 1 114 ? -8.066 13.656 -17.604 1.00 87.50 114 VAL A N 1
ATOM 882 C CA . VAL A 1 114 ? -8.171 12.270 -17.112 1.00 87.50 114 VAL A CA 1
ATOM 883 C C . VAL A 1 114 ? -7.198 12.021 -15.957 1.00 87.50 114 VAL A C 1
ATOM 885 O O . VAL A 1 114 ? -7.586 11.427 -14.952 1.00 87.50 114 VAL A O 1
ATOM 888 N N . ARG A 1 115 ? -5.961 12.528 -16.042 1.00 84.62 115 ARG A N 1
ATOM 889 C CA . ARG A 1 115 ? -4.971 12.389 -14.960 1.00 84.62 115 ARG A CA 1
ATOM 890 C C . ARG A 1 115 ? -5.374 13.102 -13.680 1.00 84.62 115 ARG A C 1
ATOM 892 O O . ARG A 1 115 ? -5.165 12.551 -12.603 1.00 84.62 115 ARG A O 1
ATOM 899 N N . PHE A 1 116 ? -5.982 14.278 -13.792 1.00 85.75 116 PHE A N 1
ATOM 900 C CA . PHE A 1 116 ? -6.501 15.011 -12.646 1.00 85.75 116 PHE A CA 1
ATOM 901 C C . PHE A 1 116 ? -7.582 14.208 -11.907 1.00 85.75 116 PHE A C 1
ATOM 903 O O . PHE A 1 116 ? -7.486 14.016 -10.695 1.00 85.75 116 PHE A O 1
ATOM 910 N N . PHE A 1 117 ? -8.568 13.665 -12.631 1.00 86.44 117 PHE A N 1
ATOM 911 C CA . PHE A 1 117 ? -9.613 12.837 -12.020 1.00 86.44 117 PHE A CA 1
ATOM 912 C C . PHE A 1 117 ? -9.064 11.537 -11.427 1.00 86.44 117 PHE A C 1
ATOM 914 O O . PHE A 1 117 ? -9.500 11.119 -10.357 1.00 86.44 117 PHE A O 1
ATOM 921 N N . LEU A 1 118 ? -8.083 10.919 -12.085 1.00 84.19 118 LEU A N 1
ATOM 922 C CA . LEU A 1 118 ? -7.451 9.695 -11.603 1.00 84.19 118 LEU A CA 1
ATOM 923 C C . LEU A 1 118 ? -6.684 9.931 -10.292 1.00 84.19 118 LEU A C 1
ATOM 925 O O . LEU A 1 118 ? -6.846 9.157 -9.350 1.00 84.19 118 LEU A O 1
ATOM 929 N N . GLY A 1 119 ? -5.944 11.041 -10.193 1.00 80.06 119 GLY A N 1
ATOM 930 C CA . GLY A 1 119 ? -5.266 11.447 -8.958 1.00 80.06 119 GLY A CA 1
ATOM 931 C C . GLY A 1 119 ? -6.237 11.798 -7.826 1.00 80.06 119 GLY A C 1
ATOM 932 O O . GLY A 1 119 ? -6.027 11.394 -6.683 1.00 80.06 119 GLY A O 1
ATOM 933 N N . MET A 1 120 ? -7.346 12.480 -8.139 1.00 81.94 120 MET A N 1
ATOM 934 C CA . MET A 1 120 ? -8.399 12.785 -7.161 1.00 81.94 120 MET A CA 1
ATOM 935 C C . MET A 1 120 ? -9.009 11.510 -6.556 1.00 81.94 120 MET A C 1
ATOM 937 O O . MET A 1 120 ? -9.270 11.462 -5.356 1.00 81.94 120 MET A O 1
ATOM 941 N N . LEU A 1 121 ? -9.215 10.472 -7.371 1.00 81.69 121 LEU A N 1
ATOM 942 C CA . LEU A 1 121 ? -9.750 9.185 -6.918 1.00 81.69 121 LEU A CA 1
ATOM 943 C C . LEU A 1 121 ? -8.717 8.371 -6.121 1.00 81.69 121 LEU A C 1
ATOM 945 O O . LEU A 1 121 ? -9.076 7.749 -5.124 1.00 81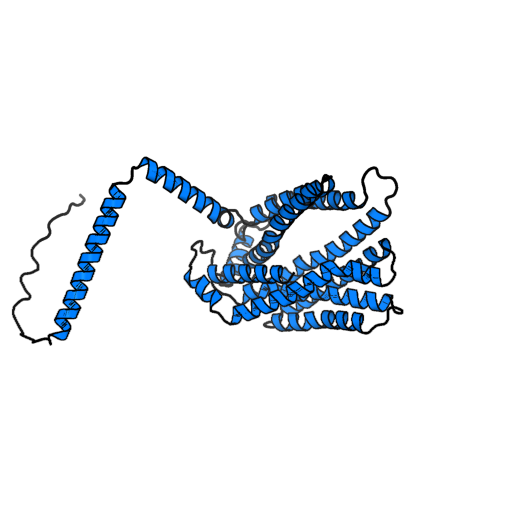.69 121 LEU A O 1
ATOM 949 N N . GLU A 1 122 ? -7.441 8.394 -6.519 1.00 78.38 122 GLU A N 1
ATOM 950 C CA . GLU A 1 122 ? -6.359 7.667 -5.836 1.00 78.38 122 GLU A CA 1
ATOM 951 C C . GLU A 1 122 ? -6.130 8.175 -4.403 1.00 78.38 122 GLU A C 1
ATOM 953 O O . GLU A 1 122 ? -5.938 7.378 -3.479 1.00 78.38 122 GLU A O 1
ATOM 958 N N . GLY A 1 123 ? -6.226 9.492 -4.193 1.00 74.81 123 GLY A N 1
ATOM 959 C CA . GLY A 1 123 ? -5.938 10.125 -2.903 1.00 74.81 123 GLY A CA 1
ATOM 960 C C . GLY A 1 123 ? -6.808 9.635 -1.738 1.00 74.81 123 GLY A C 1
ATOM 961 O O . GLY A 1 123 ? -6.361 9.632 -0.590 1.00 74.81 123 GLY A O 1
ATOM 962 N N . CYS A 1 124 ? -8.033 9.178 -2.006 1.00 73.50 124 CYS A N 1
ATOM 963 C CA . CYS A 1 124 ? -8.956 8.716 -0.966 1.00 73.50 124 CYS A CA 1
ATOM 964 C C . CYS A 1 124 ? -8.792 7.231 -0.606 1.00 73.50 124 CYS A C 1
ATOM 966 O O . CYS A 1 124 ? -9.209 6.818 0.478 1.00 73.50 124 CYS A O 1
ATOM 968 N N . ILE A 1 125 ? -8.190 6.422 -1.482 1.00 80.50 125 ILE A N 1
ATOM 969 C CA . ILE A 1 125 ? -8.174 4.958 -1.348 1.00 80.50 125 ILE A CA 1
ATOM 970 C C . ILE A 1 125 ? -7.229 4.517 -0.221 1.00 80.50 125 ILE A C 1
ATOM 972 O O . ILE A 1 125 ? -7.625 3.737 0.646 1.00 80.50 125 ILE A O 1
ATOM 976 N N . SER A 1 126 ? -6.006 5.052 -0.180 1.00 81.75 126 SER A N 1
ATOM 977 C CA . SER A 1 126 ? -5.001 4.719 0.844 1.00 81.75 126 SER A CA 1
ATOM 978 C C . SER A 1 126 ? -5.489 4.952 2.285 1.00 81.75 126 SER A C 1
ATOM 980 O O . SER A 1 126 ? -5.455 4.005 3.080 1.00 81.75 126 SER A O 1
ATOM 982 N N . PRO A 1 127 ? -6.005 6.144 2.659 1.00 79.19 127 PRO A N 1
ATOM 983 C CA . PRO A 1 127 ? -6.532 6.355 4.005 1.00 79.19 127 PRO A CA 1
ATOM 984 C C . PRO A 1 127 ? -7.784 5.514 4.281 1.00 79.19 127 PRO A C 1
ATOM 986 O O . PRO A 1 127 ? -7.956 5.049 5.408 1.00 79.19 127 PRO A O 1
ATOM 989 N N . ALA A 1 128 ? -8.634 5.258 3.279 1.00 80.50 128 ALA A N 1
ATOM 990 C CA . ALA A 1 128 ? -9.816 4.419 3.457 1.00 80.50 128 ALA A CA 1
ATOM 991 C C . ALA A 1 128 ? -9.450 2.975 3.842 1.00 80.50 128 ALA A C 1
ATOM 993 O O . ALA A 1 128 ? -10.055 2.429 4.765 1.00 80.50 128 ALA A O 1
ATOM 994 N N . TRP A 1 129 ? -8.424 2.380 3.222 1.00 81.81 129 TRP A N 1
ATOM 995 C CA . TRP A 1 129 ? -7.934 1.044 3.591 1.00 81.81 129 TRP A CA 1
ATOM 996 C C . TRP A 1 129 ? -7.329 0.996 4.995 1.00 81.81 129 TRP A C 1
ATOM 998 O O . TRP A 1 129 ? -7.594 0.057 5.750 1.00 81.81 129 TRP A O 1
ATOM 1008 N N . VAL A 1 130 ? -6.564 2.016 5.395 1.00 81.38 130 VAL A N 1
ATOM 1009 C CA . VAL A 1 130 ? -6.012 2.106 6.761 1.00 81.38 130 VAL A CA 1
ATOM 1010 C C . VAL A 1 130 ? -7.130 2.247 7.801 1.00 81.38 130 VAL A C 1
ATOM 1012 O O . VAL A 1 130 ? -7.102 1.608 8.854 1.00 81.38 130 VAL A O 1
ATOM 1015 N N . ILE A 1 131 ? -8.164 3.034 7.504 1.00 78.06 131 ILE A N 1
ATOM 1016 C CA . ILE A 1 131 ? -9.323 3.185 8.388 1.00 78.06 131 ILE A CA 1
ATOM 1017 C C . ILE A 1 131 ? -10.114 1.874 8.462 1.00 78.06 131 ILE A C 1
ATOM 1019 O O . ILE A 1 131 ? -10.400 1.406 9.566 1.00 78.06 131 ILE A O 1
ATOM 1023 N N . LEU A 1 132 ? -10.410 1.242 7.323 1.00 79.25 132 LEU A N 1
ATOM 1024 C CA . LEU A 1 132 ? -11.143 -0.024 7.257 1.00 79.25 132 LEU A CA 1
ATOM 1025 C C . LEU A 1 132 ? -10.417 -1.129 8.034 1.00 79.25 132 LEU A C 1
ATOM 1027 O O . LEU A 1 132 ? -11.029 -1.837 8.836 1.00 79.25 132 LEU A O 1
ATOM 1031 N N . THR A 1 133 ? -9.097 -1.231 7.862 1.00 81.88 133 THR A N 1
ATOM 1032 C CA . THR A 1 133 ? -8.294 -2.204 8.608 1.00 81.88 133 THR A CA 1
ATOM 1033 C C . THR A 1 133 ? -8.278 -1.918 10.104 1.00 81.88 133 THR A C 1
ATOM 1035 O O . THR A 1 133 ? -8.369 -2.838 10.918 1.00 81.88 133 THR A O 1
ATOM 1038 N N . SER A 1 134 ? -8.259 -0.645 10.493 1.00 77.06 134 SER A N 1
ATOM 1039 C CA . SER A 1 134 ? -8.335 -0.285 11.905 1.00 77.06 134 SER A CA 1
ATOM 1040 C C . SER A 1 134 ? -9.682 -0.583 12.572 1.00 77.06 134 SER A C 1
ATOM 1042 O O . SER A 1 134 ? -9.729 -0.723 13.794 1.00 77.06 134 SER A O 1
ATOM 1044 N N . MET A 1 135 ? -10.761 -0.677 11.787 1.00 75.00 135 MET A N 1
ATOM 1045 C CA . MET A 1 135 ? -12.116 -0.972 12.267 1.00 75.00 135 MET A CA 1
ATOM 1046 C C . MET A 1 135 ? -12.405 -2.470 12.382 1.00 75.00 135 MET A C 1
ATOM 1048 O O . MET A 1 135 ? -13.220 -2.863 13.211 1.00 75.00 135 MET A O 1
ATOM 1052 N N . LEU A 1 136 ? -11.786 -3.296 11.536 1.00 77.12 136 LEU A N 1
ATOM 1053 C CA . LEU A 1 136 ? -12.051 -4.737 11.475 1.00 77.12 136 LEU A CA 1
ATOM 1054 C C . LEU A 1 136 ? -11.065 -5.571 12.308 1.00 77.12 136 LEU A C 1
ATOM 1056 O O . LEU A 1 136 ? -11.429 -6.661 12.745 1.00 77.12 136 LEU A O 1
ATOM 1060 N N . TRP A 1 137 ? -9.846 -5.075 12.550 1.00 80.56 137 TRP A N 1
ATOM 1061 C CA . TRP A 1 137 ? -8.781 -5.833 13.223 1.00 80.56 137 TRP A CA 1
ATOM 1062 C C . TRP A 1 137 ? -8.250 -5.167 14.496 1.00 80.56 137 TRP A C 1
ATOM 1064 O O . TRP A 1 137 ? -8.305 -3.944 14.677 1.00 80.56 137 TRP A O 1
ATOM 1074 N N . THR A 1 138 ? -7.693 -5.997 15.386 1.00 81.00 138 THR A N 1
ATOM 1075 C CA . THR A 1 138 ? -7.092 -5.538 16.648 1.00 81.00 138 THR A CA 1
ATOM 1076 C C . THR A 1 138 ? -5.793 -4.760 16.413 1.00 81.00 138 THR A C 1
ATOM 1078 O O . THR A 1 138 ? -5.180 -4.874 15.354 1.00 81.00 138 THR A O 1
ATOM 1081 N N . ARG A 1 139 ? -5.330 -3.960 17.391 1.00 75.38 139 ARG A N 1
ATOM 1082 C CA . ARG A 1 139 ? -4.118 -3.126 17.228 1.00 75.38 139 ARG A CA 1
ATOM 1083 C C . ARG A 1 139 ? -2.883 -3.970 16.901 1.00 75.38 139 ARG A C 1
ATOM 1085 O O . ARG A 1 139 ? -2.086 -3.584 16.060 1.00 75.38 139 ARG A O 1
ATOM 1092 N N . GLN A 1 140 ? -2.758 -5.142 17.518 1.00 77.12 140 GLN A N 1
ATOM 1093 C CA . GLN A 1 140 ? -1.642 -6.060 17.272 1.00 77.12 140 GLN A CA 1
ATOM 1094 C C . GLN A 1 140 ? -1.708 -6.699 15.875 1.00 77.12 140 GLN A C 1
ATOM 1096 O O . GLN A 1 140 ? -0.683 -6.943 15.247 1.00 77.12 140 GLN A O 1
ATOM 1101 N N . GLU A 1 141 ? -2.913 -6.930 15.351 1.00 82.62 141 GLU A N 1
ATOM 1102 C CA . GLU A 1 141 ? -3.111 -7.543 14.034 1.00 82.62 141 GLU A CA 1
ATOM 1103 C C . GLU A 1 141 ? -3.010 -6.532 12.879 1.00 82.62 141 GLU A C 1
ATOM 1105 O O . GLU A 1 141 ? -2.678 -6.920 11.758 1.00 82.62 141 GLU A O 1
ATOM 1110 N N . GLN A 1 142 ? -3.264 -5.241 13.132 1.00 82.19 142 GLN A N 1
ATOM 1111 C CA . GLN A 1 142 ? -3.289 -4.184 12.109 1.00 82.19 142 GLN A CA 1
ATOM 1112 C C . GLN A 1 142 ? -2.003 -4.119 11.275 1.00 82.19 142 GLN A C 1
ATOM 1114 O O . GLN A 1 142 ? -2.081 -3.940 10.059 1.00 82.19 142 GLN A O 1
ATOM 1119 N N . SER A 1 143 ? -0.839 -4.316 11.898 1.00 84.25 143 SER A N 1
ATOM 1120 C CA . SER A 1 143 ? 0.465 -4.263 11.225 1.00 84.25 143 SER A CA 1
ATOM 1121 C C . SER A 1 143 ? 0.655 -5.395 10.207 1.00 84.25 143 SER A C 1
ATOM 1123 O O . SER A 1 143 ? 0.959 -5.146 9.034 1.00 84.25 143 SER A O 1
ATOM 1125 N N . LEU A 1 144 ? 0.373 -6.641 10.609 1.00 86.19 144 LEU A N 1
ATOM 1126 C CA . LEU A 1 144 ? 0.454 -7.796 9.710 1.00 86.19 144 LEU A CA 1
ATOM 1127 C C . LEU A 1 144 ? -0.562 -7.669 8.572 1.00 86.19 144 LEU A C 1
ATOM 1129 O O . LEU A 1 144 ? -0.216 -7.856 7.408 1.00 86.19 144 LEU A O 1
ATOM 1133 N N . ARG A 1 145 ? -1.819 -7.335 8.894 1.00 87.81 145 ARG A N 1
ATOM 1134 C CA . ARG A 1 145 ? -2.878 -7.202 7.882 1.00 87.81 145 ARG A CA 1
ATOM 1135 C C . ARG A 1 145 ? -2.550 -6.109 6.879 1.00 87.81 145 ARG A C 1
ATOM 1137 O O . ARG A 1 145 ? -2.784 -6.313 5.691 1.00 87.81 145 ARG A O 1
ATOM 1144 N N . SER A 1 146 ? -1.957 -5.009 7.345 1.00 87.12 146 SER A N 1
ATOM 1145 C CA . SER A 1 146 ? -1.514 -3.937 6.460 1.00 87.12 146 SER A CA 1
ATOM 1146 C C . SER A 1 146 ? -0.432 -4.382 5.496 1.00 87.12 146 SER A C 1
ATOM 1148 O O . SER A 1 146 ? -0.524 -4.145 4.293 1.00 87.12 146 SER A O 1
ATOM 1150 N N . SER A 1 147 ? 0.538 -5.124 6.017 1.00 87.31 147 SER A N 1
ATOM 1151 C CA . SER A 1 147 ? 1.634 -5.673 5.224 1.00 87.31 147 SER A CA 1
ATOM 1152 C C . SER A 1 147 ? 1.148 -6.686 4.180 1.00 87.31 147 SER A C 1
ATOM 1154 O O . SER A 1 147 ? 1.642 -6.690 3.055 1.00 87.31 147 SER A O 1
ATOM 1156 N N . ILE A 1 148 ? 0.136 -7.499 4.511 1.00 89.38 148 ILE A N 1
ATOM 1157 C CA . ILE A 1 148 ? -0.470 -8.458 3.575 1.00 89.38 148 ILE A CA 1
ATOM 1158 C C . ILE A 1 148 ? -1.184 -7.739 2.430 1.00 89.38 148 ILE A C 1
ATOM 1160 O O . ILE A 1 148 ? -0.975 -8.096 1.278 1.00 89.38 148 ILE A O 1
ATOM 1164 N N . TRP A 1 149 ? -2.024 -6.732 2.687 1.00 87.75 149 TRP A N 1
ATOM 1165 C CA . TRP A 1 149 ? -2.713 -6.098 1.558 1.00 87.75 149 TRP A CA 1
ATOM 1166 C C . TRP A 1 149 ? -1.761 -5.258 0.698 1.00 87.75 149 TRP A C 1
ATOM 1168 O O . TRP A 1 149 ? -1.940 -5.242 -0.520 1.00 87.75 149 TRP A O 1
ATOM 1178 N N . LEU A 1 150 ? -0.706 -4.647 1.259 1.00 86.25 150 LEU A N 1
ATOM 1179 C CA . LEU A 1 150 ? 0.282 -3.942 0.434 1.00 86.25 150 LEU A CA 1
ATOM 1180 C C . LEU A 1 150 ? 1.230 -4.888 -0.320 1.00 86.25 150 LEU A C 1
ATOM 1182 O O . LEU A 1 150 ? 1.740 -4.502 -1.368 1.00 86.25 150 LEU A O 1
ATOM 1186 N N . CYS A 1 151 ? 1.444 -6.135 0.117 1.00 88.50 151 CYS A N 1
ATOM 1187 C CA . CYS A 1 151 ? 2.240 -7.074 -0.684 1.00 88.50 151 CYS A CA 1
ATOM 1188 C C . CYS A 1 151 ? 1.614 -7.299 -2.077 1.00 88.50 151 CYS A C 1
ATOM 1190 O O . CYS A 1 151 ? 2.331 -7.504 -3.057 1.00 88.50 151 CYS A O 1
ATOM 1192 N N . THR A 1 152 ? 0.294 -7.110 -2.205 1.00 89.94 152 THR A N 1
ATOM 1193 C CA . THR A 1 152 ? -0.426 -7.078 -3.488 1.00 89.94 152 THR A CA 1
ATOM 1194 C C . THR A 1 152 ? 0.120 -6.024 -4.458 1.00 89.94 152 THR A C 1
ATOM 1196 O O . THR A 1 152 ? 0.017 -6.208 -5.665 1.00 89.94 152 THR A O 1
ATOM 1199 N N . ASN A 1 153 ? 0.749 -4.944 -3.981 1.00 88.19 153 ASN A N 1
ATOM 1200 C CA . ASN A 1 153 ? 1.444 -3.981 -4.839 1.00 88.19 153 ASN A CA 1
ATOM 1201 C C . ASN A 1 153 ? 2.642 -4.627 -5.558 1.00 88.19 153 ASN A C 1
ATOM 1203 O O . ASN A 1 153 ? 2.801 -4.436 -6.760 1.00 88.19 153 ASN A O 1
ATOM 1207 N N . GLY A 1 154 ? 3.407 -5.475 -4.865 1.00 88.69 154 GLY A N 1
ATOM 1208 C CA . GLY A 1 154 ? 4.488 -6.250 -5.478 1.00 88.69 154 GLY A CA 1
ATOM 1209 C C . GLY A 1 154 ? 3.965 -7.280 -6.480 1.00 88.69 154 GLY A C 1
ATOM 1210 O O . GLY A 1 154 ? 4.523 -7.420 -7.568 1.00 88.69 154 GLY A O 1
ATOM 1211 N N . VAL A 1 155 ? 2.829 -7.923 -6.181 1.00 91.19 155 VAL A N 1
ATOM 1212 C CA . VAL A 1 155 ? 2.125 -8.796 -7.142 1.00 91.19 155 VAL A CA 1
ATOM 1213 C C . VAL A 1 155 ? 1.670 -8.002 -8.371 1.00 91.19 155 VAL A C 1
ATOM 1215 O O . VAL A 1 155 ? 1.871 -8.442 -9.501 1.00 91.19 155 VAL A O 1
ATOM 1218 N N . SER A 1 156 ? 1.116 -6.805 -8.168 1.00 89.81 156 SER A N 1
ATOM 1219 C CA . SER A 1 156 ? 0.721 -5.903 -9.251 1.00 89.81 156 SER A CA 1
ATOM 1220 C C . SER A 1 156 ? 1.915 -5.469 -10.094 1.00 89.81 156 SER A C 1
ATOM 1222 O O . SER A 1 156 ? 1.756 -5.305 -11.299 1.00 89.81 156 SER A O 1
ATOM 1224 N N . ASN A 1 157 ? 3.098 -5.297 -9.500 1.00 88.94 157 ASN A N 1
ATOM 1225 C CA . ASN A 1 157 ? 4.314 -4.972 -10.240 1.00 88.94 157 ASN A CA 1
ATOM 1226 C C . ASN A 1 157 ? 4.743 -6.144 -11.142 1.00 88.94 157 ASN A C 1
ATOM 1228 O O . ASN A 1 157 ? 5.022 -5.948 -12.322 1.00 88.94 157 ASN A O 1
ATOM 1232 N N . ILE A 1 158 ? 4.693 -7.382 -10.632 1.00 91.44 158 ILE A N 1
ATOM 1233 C CA . ILE A 1 158 ? 4.976 -8.594 -11.422 1.00 91.44 158 ILE A CA 1
ATOM 1234 C C . ILE A 1 158 ? 3.989 -8.728 -12.589 1.00 91.44 158 ILE A C 1
ATOM 1236 O O . ILE A 1 158 ? 4.402 -8.899 -13.737 1.00 91.44 158 ILE A O 1
ATOM 1240 N N . LEU A 1 159 ? 2.685 -8.625 -12.311 1.00 91.00 159 LEU A N 1
ATOM 1241 C CA . LEU A 1 159 ? 1.640 -8.726 -13.334 1.00 91.00 159 LEU A CA 1
ATOM 1242 C C . LEU A 1 159 ? 1.710 -7.568 -14.336 1.00 91.00 159 LEU A C 1
ATOM 1244 O O . LEU A 1 159 ? 1.544 -7.785 -15.532 1.00 91.00 159 LEU A O 1
ATOM 1248 N N . GLY A 1 160 ? 1.995 -6.351 -13.871 1.00 87.81 160 GLY A N 1
ATOM 1249 C CA . GLY A 1 160 ? 2.158 -5.169 -14.713 1.00 87.81 160 GLY A CA 1
ATOM 1250 C C . GLY A 1 160 ? 3.349 -5.294 -15.660 1.00 87.81 160 GLY A C 1
ATOM 1251 O O . GLY A 1 160 ? 3.211 -5.030 -16.852 1.00 87.81 160 GLY A O 1
ATOM 1252 N N . ALA A 1 161 ? 4.488 -5.781 -15.164 1.00 87.81 161 ALA A N 1
ATOM 1253 C CA . ALA A 1 161 ? 5.653 -6.091 -15.986 1.00 87.81 161 ALA A CA 1
ATOM 1254 C C . ALA A 1 161 ? 5.362 -7.199 -17.015 1.00 87.81 161 ALA A C 1
ATOM 1256 O O . ALA A 1 161 ? 5.810 -7.106 -18.158 1.00 87.81 161 ALA A O 1
ATOM 1257 N N . LEU A 1 162 ? 4.575 -8.218 -16.642 1.00 88.69 162 LEU A N 1
ATOM 1258 C CA . LEU A 1 162 ? 4.179 -9.303 -17.548 1.00 88.69 162 LEU A CA 1
ATOM 1259 C C . LEU A 1 162 ? 3.267 -8.793 -18.660 1.00 88.69 162 LEU A C 1
ATOM 1261 O O . LEU A 1 162 ? 3.485 -9.109 -19.825 1.00 88.69 162 LEU A O 1
ATOM 1265 N N . LEU A 1 163 ? 2.275 -7.975 -18.305 1.00 87.38 163 LEU A N 1
ATOM 1266 C CA . LEU A 1 163 ? 1.370 -7.344 -19.261 1.00 87.38 163 LEU A CA 1
ATOM 1267 C C . LEU A 1 163 ? 2.121 -6.393 -20.194 1.00 87.38 163 LEU A C 1
ATOM 1269 O O . LEU A 1 163 ? 1.870 -6.409 -21.397 1.00 87.38 163 LEU A O 1
ATOM 1273 N N . ALA A 1 164 ? 3.071 -5.613 -19.673 1.00 83.94 164 ALA A N 1
ATOM 1274 C CA . ALA A 1 164 ? 3.925 -4.754 -20.485 1.00 83.94 164 ALA A CA 1
ATOM 1275 C C . ALA A 1 164 ? 4.732 -5.578 -21.501 1.00 83.94 164 ALA A C 1
ATOM 1277 O O . ALA A 1 164 ? 4.694 -5.280 -22.694 1.00 83.94 164 ALA A O 1
ATOM 1278 N N . TYR A 1 165 ? 5.375 -6.661 -21.057 1.00 84.88 165 TYR A N 1
ATOM 1279 C CA . TYR A 1 165 ? 6.121 -7.565 -21.934 1.00 84.88 165 TYR A CA 1
ATOM 1280 C C . TYR A 1 165 ? 5.225 -8.237 -22.990 1.00 84.88 165 TYR A C 1
ATOM 1282 O O . TYR A 1 165 ? 5.542 -8.208 -24.177 1.00 84.88 165 TYR A O 1
ATOM 1290 N N . ALA A 1 166 ? 4.072 -8.776 -22.580 1.00 83.94 166 ALA A N 1
ATOM 1291 C CA . ALA A 1 166 ? 3.116 -9.429 -23.474 1.00 83.94 166 ALA A CA 1
ATOM 1292 C C . ALA A 1 166 ? 2.544 -8.460 -24.521 1.00 83.94 166 ALA A C 1
ATOM 1294 O O . ALA A 1 166 ? 2.446 -8.803 -25.697 1.00 83.94 166 ALA A O 1
ATOM 1295 N N . SER A 1 167 ? 2.213 -7.231 -24.116 1.00 80.88 167 SER A N 1
ATOM 1296 C CA . SER A 1 167 ? 1.722 -6.197 -25.033 1.00 80.88 167 SER A CA 1
ATOM 1297 C C . SER A 1 167 ? 2.788 -5.724 -26.025 1.00 80.88 167 SER A C 1
ATOM 1299 O O . SER A 1 167 ? 2.451 -5.367 -27.149 1.00 80.88 167 SER A O 1
ATOM 1301 N N . GLY A 1 168 ? 4.067 -5.758 -25.636 1.00 76.81 168 GLY A N 1
ATOM 1302 C CA . GLY A 1 168 ? 5.187 -5.390 -26.499 1.00 76.81 168 GLY A CA 1
ATOM 1303 C C . GLY A 1 168 ? 5.496 -6.419 -27.591 1.00 76.81 168 GLY A C 1
ATOM 1304 O O . GLY A 1 168 ? 6.071 -6.053 -28.608 1.00 76.81 168 GLY A O 1
ATOM 1305 N N . MET A 1 169 ? 5.078 -7.675 -27.405 1.00 77.06 169 MET A N 1
ATOM 1306 C CA . MET A 1 169 ? 5.205 -8.759 -28.392 1.00 77.06 169 MET A CA 1
ATOM 1307 C C . MET A 1 169 ? 4.014 -8.824 -29.366 1.00 77.06 169 MET A C 1
ATOM 1309 O O . MET A 1 169 ? 4.066 -9.515 -30.380 1.00 77.06 169 MET A O 1
ATOM 1313 N N . ALA A 1 170 ? 2.909 -8.138 -29.057 1.00 73.62 170 ALA A N 1
ATOM 1314 C CA . ALA A 1 170 ? 1.719 -8.132 -29.896 1.00 73.62 170 ALA A CA 1
ATOM 1315 C C . ALA A 1 170 ? 1.924 -7.196 -31.105 1.00 73.62 170 ALA A C 1
ATOM 1317 O O . ALA A 1 170 ? 1.732 -5.980 -31.016 1.00 73.62 170 ALA A O 1
ATOM 1318 N N . GLU A 1 171 ? 2.333 -7.770 -32.236 1.00 64.44 171 GLU A N 1
ATOM 1319 C CA . GLU A 1 171 ? 2.459 -7.084 -33.526 1.00 64.44 171 GLU A CA 1
ATOM 1320 C C . GLU A 1 171 ? 1.165 -7.232 -34.354 1.00 64.44 171 GLU A C 1
ATOM 1322 O O . GLU A 1 171 ? 0.530 -8.285 -34.355 1.00 64.44 171 GLU A O 1
ATOM 1327 N N . GLY A 1 172 ? 0.747 -6.171 -35.059 1.00 65.69 172 GLY A N 1
ATOM 1328 C CA . GLY A 1 172 ? -0.374 -6.222 -36.015 1.00 65.69 172 GLY A CA 1
ATOM 1329 C C . GLY A 1 172 ? -1.773 -5.852 -35.493 1.00 65.69 172 GLY A C 1
ATOM 1330 O O . GLY A 1 172 ? -2.752 -6.068 -36.205 1.00 65.69 172 GLY A O 1
ATOM 1331 N N . LEU A 1 173 ? -1.912 -5.276 -34.291 1.00 69.56 173 LEU A N 1
ATOM 1332 C CA . LEU A 1 173 ? -3.212 -4.787 -33.801 1.00 69.56 173 LEU A CA 1
ATOM 1333 C C . LEU A 1 173 ? -3.520 -3.355 -34.272 1.00 69.56 173 LEU A C 1
ATOM 1335 O O . LEU A 1 173 ? -2.653 -2.486 -34.293 1.00 69.56 173 LEU A O 1
ATOM 1339 N N . ALA A 1 174 ? -4.801 -3.081 -34.545 1.00 70.12 174 ALA A N 1
ATOM 1340 C CA . ALA A 1 174 ? -5.314 -1.751 -34.907 1.00 70.12 174 ALA A CA 1
ATOM 1341 C C . ALA A 1 174 ? -5.209 -0.698 -33.778 1.00 70.12 174 ALA A C 1
ATOM 1343 O O . ALA A 1 174 ? -5.481 0.482 -33.995 1.00 70.12 174 ALA A O 1
ATOM 1344 N N . ILE A 1 175 ? -4.841 -1.111 -32.561 1.00 73.44 175 ILE A N 1
ATOM 1345 C CA . ILE A 1 175 ? -4.759 -0.270 -31.364 1.00 73.44 175 ILE A CA 1
ATOM 1346 C C . ILE A 1 175 ? -3.308 -0.251 -30.875 1.00 73.44 175 ILE A C 1
ATOM 1348 O O . ILE A 1 175 ? -2.671 -1.296 -30.772 1.00 73.44 175 ILE A O 1
ATOM 1352 N N . ALA A 1 176 ? -2.799 0.935 -30.525 1.00 76.31 176 ALA A N 1
ATOM 1353 C CA . ALA A 1 176 ? -1.452 1.090 -29.978 1.00 76.31 176 ALA A CA 1
ATOM 1354 C C . ALA A 1 176 ? -1.249 0.254 -28.697 1.00 76.31 176 ALA A C 1
ATOM 1356 O O . ALA A 1 176 ? -2.095 0.261 -27.802 1.00 76.31 176 ALA A O 1
ATOM 1357 N N . GLN A 1 177 ? -0.091 -0.401 -28.582 1.00 77.94 177 GLN A N 1
ATOM 1358 C CA . GLN A 1 177 ? 0.227 -1.389 -27.537 1.00 77.94 177 GLN A CA 1
ATOM 1359 C C . GLN A 1 177 ? 0.013 -0.860 -26.107 1.00 77.94 177 GLN A C 1
ATOM 1361 O O . GLN A 1 177 ? -0.572 -1.535 -25.263 1.00 77.94 177 GLN A O 1
ATOM 1366 N N . TRP A 1 178 ? 0.385 0.396 -25.843 1.00 79.38 178 TRP A N 1
ATOM 1367 C CA . TRP A 1 178 ? 0.203 1.020 -24.528 1.00 79.38 178 TRP A CA 1
ATOM 1368 C C . TRP A 1 178 ? -1.274 1.235 -24.151 1.00 79.38 178 TRP A C 1
ATOM 1370 O O . TRP A 1 178 ? -1.613 1.206 -22.968 1.00 79.38 178 TRP A O 1
ATOM 1380 N N . LYS A 1 179 ? -2.174 1.427 -25.130 1.00 84.19 179 LYS A N 1
ATOM 1381 C CA . LYS A 1 179 ? -3.617 1.607 -24.885 1.00 84.19 179 LYS A CA 1
ATOM 1382 C C . LYS A 1 179 ? -4.278 0.308 -24.428 1.00 84.19 179 LYS A C 1
ATOM 1384 O O . LYS A 1 179 ? -5.199 0.357 -23.615 1.00 84.19 179 LYS A O 1
ATOM 1389 N N . LEU A 1 180 ? -3.792 -0.839 -24.911 1.00 83.56 180 LEU A N 1
ATOM 1390 C CA . LEU A 1 180 ? -4.295 -2.159 -24.517 1.00 83.56 180 LEU A CA 1
ATOM 1391 C C . LEU A 1 180 ? -4.089 -2.420 -23.024 1.00 83.56 180 LEU A C 1
ATOM 1393 O O . LEU A 1 180 ? -5.002 -2.913 -22.368 1.00 83.56 180 LEU A O 1
ATOM 1397 N N . ILE A 1 181 ? -2.937 -2.025 -22.473 1.00 85.75 181 ILE A N 1
ATOM 1398 C CA . ILE A 1 181 ? -2.642 -2.187 -21.042 1.00 85.75 181 ILE A CA 1
ATOM 1399 C C . ILE A 1 181 ? -3.682 -1.439 -20.195 1.00 85.75 181 ILE A C 1
ATOM 1401 O O . ILE A 1 181 ? -4.272 -2.024 -19.288 1.00 85.75 181 ILE A O 1
ATOM 1405 N N . PHE A 1 182 ? -3.959 -0.170 -20.515 1.00 86.56 182 PHE A N 1
ATOM 1406 C CA . PHE A 1 182 ? -4.944 0.631 -19.776 1.00 86.56 182 PHE A CA 1
ATOM 1407 C C . PHE A 1 182 ? -6.369 0.086 -19.897 1.00 86.56 182 PHE A C 1
ATOM 1409 O O . PHE A 1 182 ? -7.124 0.147 -18.928 1.00 86.56 182 PHE A O 1
ATOM 1416 N N . LEU A 1 183 ? -6.732 -0.470 -21.056 1.00 89.00 183 LEU A N 1
ATOM 1417 C CA . LEU A 1 183 ? -8.058 -1.043 -21.278 1.00 89.00 183 LEU A CA 1
ATOM 1418 C C . LEU A 1 183 ? -8.243 -2.341 -20.481 1.00 89.00 183 LEU A C 1
ATOM 1420 O O . LEU A 1 183 ? -9.232 -2.472 -19.766 1.00 89.00 183 LEU A O 1
ATOM 1424 N N . ILE A 1 184 ? -7.276 -3.263 -20.538 1.00 89.31 184 ILE A N 1
ATOM 1425 C CA . ILE A 1 184 ? -7.336 -4.544 -19.815 1.00 89.31 184 ILE A CA 1
ATOM 1426 C C . ILE A 1 184 ? -7.341 -4.308 -18.302 1.00 89.31 184 ILE A C 1
ATOM 1428 O O . ILE A 1 184 ? -8.219 -4.809 -17.600 1.00 89.31 184 ILE A O 1
ATOM 1432 N N . VAL A 1 185 ? -6.389 -3.519 -17.794 1.00 89.88 185 VAL A N 1
ATOM 1433 C CA . VAL A 1 185 ? -6.282 -3.241 -16.354 1.00 89.88 185 VAL A CA 1
ATOM 1434 C C . VAL A 1 185 ? -7.500 -2.455 -15.867 1.00 89.88 185 VAL A C 1
ATOM 1436 O O . VAL A 1 185 ? -8.088 -2.814 -14.850 1.00 89.88 185 VAL A O 1
ATOM 1439 N N . GLY A 1 186 ? -7.938 -1.440 -16.619 1.00 90.12 186 GLY A N 1
ATOM 1440 C CA . GLY A 1 186 ? -9.121 -0.649 -16.283 1.00 90.12 186 GLY A CA 1
ATOM 1441 C C . GLY A 1 186 ? -10.404 -1.482 -16.239 1.00 90.12 186 GLY A C 1
ATOM 1442 O O . GLY A 1 186 ? -11.180 -1.347 -15.293 1.00 90.12 186 GLY A O 1
ATOM 1443 N N . ALA A 1 187 ? -10.604 -2.392 -17.198 1.00 92.38 187 ALA A N 1
ATOM 1444 C CA . ALA A 1 187 ? -11.762 -3.285 -17.230 1.00 92.38 187 ALA A CA 1
ATOM 1445 C C . ALA A 1 187 ? -11.770 -4.264 -16.046 1.00 92.38 187 ALA A C 1
ATOM 1447 O O . ALA A 1 187 ? -12.801 -4.434 -15.393 1.00 92.38 187 ALA A O 1
ATOM 1448 N N . LEU A 1 188 ? -10.618 -4.862 -15.719 1.00 92.00 188 LEU A N 1
ATOM 1449 C CA . LEU A 1 188 ? -10.490 -5.737 -14.551 1.00 92.00 188 LEU A CA 1
ATOM 1450 C C . LEU A 1 188 ? -10.813 -4.985 -13.255 1.00 92.00 188 LEU A C 1
ATOM 1452 O O . LEU A 1 188 ? -11.575 -5.488 -12.428 1.00 92.00 188 LEU A O 1
ATOM 1456 N N . THR A 1 189 ? -10.300 -3.763 -13.086 1.00 91.44 189 THR A N 1
ATOM 1457 C CA . THR A 1 189 ? -10.604 -2.954 -11.898 1.00 91.44 189 THR A CA 1
ATOM 1458 C C . THR A 1 189 ? -12.062 -2.509 -11.852 1.00 91.44 189 THR A C 1
ATOM 1460 O O . THR A 1 189 ? -12.653 -2.498 -10.776 1.00 91.44 189 THR A O 1
ATOM 1463 N N . PHE A 1 190 ? -12.671 -2.197 -12.995 1.00 91.94 190 PHE A N 1
ATOM 1464 C CA . PHE A 1 190 ? -14.085 -1.835 -13.081 1.00 91.94 190 PHE A CA 1
ATOM 1465 C C . PHE A 1 190 ? -14.993 -2.977 -12.602 1.00 91.94 190 PHE A C 1
ATOM 1467 O O . PHE A 1 190 ? -15.859 -2.772 -11.747 1.00 91.94 190 PHE A O 1
ATOM 1474 N N . VAL A 1 191 ? -14.747 -4.200 -13.087 1.00 92.88 191 VAL A N 1
ATOM 1475 C CA . VAL A 1 191 ? -15.474 -5.402 -12.649 1.00 92.88 191 VAL A CA 1
ATOM 1476 C C . VAL A 1 191 ? -15.227 -5.670 -11.164 1.00 92.88 191 VAL A C 1
ATOM 1478 O O . VAL A 1 191 ? -16.168 -5.933 -10.415 1.00 92.88 191 VAL A O 1
ATOM 1481 N N . TRP A 1 192 ? -13.981 -5.544 -10.702 1.00 90.38 192 TRP A N 1
ATOM 1482 C CA . TRP A 1 192 ? -13.644 -5.759 -9.296 1.00 90.38 192 TRP A CA 1
ATOM 1483 C C . TRP A 1 192 ? -14.281 -4.721 -8.360 1.00 90.38 192 TRP A C 1
ATOM 1485 O O . TRP A 1 192 ? -14.757 -5.073 -7.282 1.00 90.38 192 TRP A O 1
ATOM 1495 N N . GLY A 1 193 ? -14.374 -3.457 -8.784 1.00 87.25 193 GLY A N 1
ATOM 1496 C CA . GLY A 1 193 ? -15.077 -2.400 -8.054 1.00 87.25 193 GLY A CA 1
ATOM 1497 C C . GLY A 1 193 ? -16.556 -2.729 -7.836 1.00 87.25 193 GLY A C 1
ATOM 1498 O O . GLY A 1 193 ? -17.075 -2.531 -6.736 1.00 87.25 193 GLY A O 1
ATOM 1499 N N . PHE A 1 194 ? -17.215 -3.323 -8.837 1.00 87.69 194 PHE A N 1
ATOM 1500 C CA . PHE A 1 194 ? -18.595 -3.797 -8.711 1.00 87.69 194 PHE A CA 1
ATOM 1501 C C . PHE A 1 194 ? -18.731 -4.947 -7.699 1.00 87.69 194 PHE A C 1
ATOM 1503 O O . PHE A 1 194 ? -19.629 -4.928 -6.857 1.00 87.69 194 PHE A O 1
ATOM 1510 N N . VAL A 1 195 ? -17.806 -5.913 -7.717 1.00 87.88 195 VAL A N 1
ATOM 1511 C CA . VAL A 1 195 ? -17.773 -7.012 -6.732 1.00 87.88 195 VAL A CA 1
ATOM 1512 C C . VAL A 1 195 ? -17.589 -6.467 -5.312 1.00 87.88 195 VAL A C 1
ATOM 1514 O O . VAL A 1 195 ? -18.325 -6.848 -4.399 1.00 87.88 195 VAL A O 1
ATOM 1517 N N . ILE A 1 196 ? -16.660 -5.526 -5.123 1.00 85.81 196 ILE A N 1
ATOM 1518 C CA . ILE A 1 196 ? -16.413 -4.872 -3.832 1.00 85.81 196 ILE A CA 1
ATOM 1519 C C . ILE A 1 196 ? -17.665 -4.144 -3.341 1.00 85.81 196 ILE A C 1
ATOM 1521 O O . ILE A 1 196 ? -18.004 -4.252 -2.167 1.00 85.81 196 ILE A O 1
ATOM 1525 N N . LEU A 1 197 ? -18.398 -3.460 -4.220 1.00 82.50 197 LEU A N 1
ATOM 1526 C CA . LEU A 1 197 ? -19.624 -2.749 -3.848 1.00 82.50 197 LEU A CA 1
ATOM 1527 C C . LEU A 1 197 ? -20.702 -3.694 -3.276 1.00 82.50 197 LEU A C 1
ATOM 1529 O O . LEU A 1 197 ? -21.456 -3.304 -2.383 1.00 82.50 197 LEU A O 1
ATOM 1533 N N . LEU A 1 198 ? -20.757 -4.945 -3.746 1.00 80.31 198 LEU A N 1
ATOM 1534 C CA . LEU A 1 198 ? -21.726 -5.943 -3.281 1.00 80.31 198 LEU A CA 1
ATOM 1535 C C . LEU A 1 198 ? -21.298 -6.668 -1.995 1.00 80.31 198 LEU A C 1
ATOM 1537 O O . LEU A 1 198 ? -22.151 -6.934 -1.130 1.00 80.31 198 LEU A O 1
ATOM 1541 N N . TYR A 1 199 ? -20.005 -6.989 -1.878 1.00 79.88 199 TYR A N 1
ATOM 1542 C CA . TYR A 1 199 ? -19.470 -7.885 -0.848 1.00 79.88 199 TYR A CA 1
ATOM 1543 C C . TYR A 1 199 ? -18.721 -7.190 0.294 1.00 79.88 199 TYR A C 1
ATOM 1545 O O . TYR A 1 199 ? -18.675 -7.749 1.391 1.00 79.88 199 TYR A O 1
ATOM 1553 N N . LEU A 1 200 ? -18.137 -6.005 0.081 1.00 79.31 200 LEU A N 1
ATOM 1554 C CA . LEU A 1 200 ? -17.302 -5.354 1.091 1.00 79.31 200 LEU A CA 1
ATOM 1555 C C . LEU A 1 200 ? -18.170 -4.781 2.224 1.00 79.31 200 LEU A C 1
ATOM 1557 O O . LEU A 1 200 ? -19.042 -3.947 1.968 1.00 79.31 200 LEU A O 1
ATOM 1561 N N . PRO A 1 201 ? -17.950 -5.197 3.483 1.00 70.38 201 PRO A N 1
ATOM 1562 C CA . PRO A 1 201 ? -18.754 -4.721 4.592 1.00 70.38 201 PRO A CA 1
ATOM 1563 C C . PRO A 1 201 ? -18.258 -3.382 5.134 1.00 70.38 201 PRO A C 1
ATOM 1565 O O . PRO A 1 201 ? -17.063 -3.115 5.221 1.00 70.38 201 PRO A O 1
ATOM 1568 N N . ASP A 1 202 ? -19.199 -2.560 5.586 1.00 65.81 202 ASP A N 1
ATOM 1569 C CA . ASP A 1 202 ? -18.930 -1.208 6.097 1.00 65.81 202 ASP A CA 1
ATOM 1570 C C . ASP A 1 202 ? -18.436 -1.178 7.554 1.00 65.81 202 ASP A C 1
ATOM 1572 O O . ASP A 1 202 ? -18.134 -0.118 8.111 1.00 65.81 202 ASP A O 1
ATOM 1576 N N . GLY A 1 203 ? -18.386 -2.347 8.190 1.00 66.94 203 GLY A N 1
ATOM 1577 C CA . GLY A 1 203 ? -17.939 -2.553 9.559 1.00 66.94 203 GLY A CA 1
ATOM 1578 C C . GLY A 1 203 ? -18.237 -3.977 10.039 1.00 66.94 203 GLY A C 1
ATOM 1579 O O . GLY A 1 203 ? -18.923 -4.731 9.344 1.00 66.94 203 GLY A O 1
ATOM 1580 N N . PRO A 1 204 ? -17.775 -4.345 11.246 1.00 60.44 204 PRO A N 1
ATOM 1581 C CA . PRO A 1 204 ? -17.922 -5.705 11.775 1.00 60.44 204 PRO A CA 1
ATOM 1582 C C . PRO A 1 204 ? -19.390 -6.128 11.972 1.00 60.44 204 PRO A C 1
ATOM 1584 O O . PRO A 1 204 ? -19.702 -7.313 11.914 1.00 60.44 204 PRO A O 1
ATOM 1587 N N . HIS A 1 205 ? -20.309 -5.168 12.132 1.00 59.75 205 HIS A N 1
ATOM 1588 C CA . HIS A 1 205 ? -21.749 -5.414 12.272 1.00 59.75 205 HIS A CA 1
ATOM 1589 C C . HIS A 1 205 ? -22.446 -5.793 10.949 1.00 59.75 205 HIS A C 1
ATOM 1591 O O . HIS A 1 205 ? -23.437 -6.516 10.970 1.00 59.75 205 HIS A O 1
ATOM 1597 N N . ASN A 1 206 ? -21.932 -5.329 9.801 1.00 62.59 206 ASN A N 1
ATOM 1598 C CA . ASN A 1 206 ? -22.535 -5.529 8.473 1.00 62.59 206 ASN A CA 1
ATOM 1599 C C . ASN A 1 206 ? -21.772 -6.573 7.633 1.00 62.59 206 ASN A C 1
ATOM 1601 O O . ASN A 1 206 ? -21.884 -6.616 6.408 1.00 62.59 206 ASN A O 1
ATOM 1605 N N . ALA A 1 207 ? -20.940 -7.398 8.275 1.00 65.56 207 ALA A N 1
ATOM 1606 C CA . ALA A 1 207 ? -20.118 -8.389 7.596 1.00 65.56 207 ALA A CA 1
ATOM 1607 C C . ALA A 1 207 ? -20.964 -9.551 7.057 1.00 65.56 207 ALA A C 1
ATOM 1609 O O . ALA A 1 207 ? -21.128 -10.566 7.727 1.00 65.56 207 ALA A O 1
ATOM 1610 N N . LYS A 1 208 ? -21.478 -9.417 5.824 1.00 61.50 208 LYS A N 1
ATOM 1611 C CA . LYS A 1 208 ? -22.303 -10.435 5.138 1.00 61.50 208 LYS A CA 1
ATOM 1612 C C . LYS A 1 208 ? -21.659 -11.827 5.087 1.00 61.50 208 LYS A C 1
ATOM 1614 O O . LYS A 1 208 ? -22.377 -12.811 4.993 1.00 61.50 208 LYS A O 1
ATOM 1619 N N . MET A 1 209 ? -20.329 -11.893 5.167 1.00 65.75 209 MET A N 1
ATOM 1620 C CA . MET A 1 209 ? -19.546 -13.132 5.141 1.00 65.75 209 MET A CA 1
ATOM 1621 C C . MET A 1 209 ? -19.511 -13.879 6.489 1.00 65.75 209 MET A C 1
ATOM 1623 O O . MET A 1 209 ? -19.109 -15.033 6.515 1.00 65.75 209 MET A O 1
ATOM 1627 N N . LEU A 1 210 ? -19.900 -13.235 7.597 1.00 66.75 210 LEU A N 1
ATOM 1628 C CA . LEU A 1 210 ? -19.890 -13.825 8.942 1.00 66.75 210 LEU A CA 1
ATOM 1629 C C . LEU A 1 210 ? -21.313 -14.185 9.389 1.00 66.75 210 LEU A C 1
ATOM 1631 O O . LEU A 1 210 ? -22.261 -13.439 9.105 1.00 66.75 210 LEU A O 1
ATOM 1635 N N . THR A 1 211 ? -21.441 -15.280 10.140 1.00 77.69 211 THR A N 1
ATOM 1636 C CA . THR A 1 211 ? -22.666 -15.642 10.875 1.00 77.69 211 THR A CA 1
ATOM 1637 C C . THR A 1 211 ? -22.960 -14.630 11.991 1.00 77.69 211 THR A C 1
ATOM 1639 O O . THR A 1 211 ? -22.075 -13.892 12.424 1.00 77.69 211 THR A O 1
ATOM 1642 N N . GLU A 1 212 ? -24.202 -14.566 12.484 1.00 73.50 212 GLU A N 1
ATOM 1643 C CA . GLU A 1 212 ? -24.579 -13.614 13.547 1.00 73.50 212 GLU A CA 1
ATOM 1644 C C . GLU A 1 212 ? -23.727 -13.768 14.816 1.00 73.50 212 GLU A C 1
ATOM 1646 O O . GLU A 1 212 ? -23.299 -12.770 15.400 1.00 73.50 212 GLU A O 1
ATOM 1651 N N . TYR A 1 213 ? -23.402 -15.010 15.191 1.00 73.75 213 TYR A N 1
ATOM 1652 C CA . TYR A 1 213 ? -22.524 -15.299 16.323 1.00 73.75 213 TYR A CA 1
ATOM 1653 C C . TYR A 1 213 ? -21.097 -14.779 16.090 1.00 73.75 213 TYR A C 1
ATOM 1655 O O . TYR A 1 213 ? -20.536 -14.084 16.937 1.00 73.75 213 TYR A O 1
ATOM 1663 N N . GLU A 1 214 ? -20.517 -15.038 14.915 1.00 78.50 214 GLU A N 1
ATOM 1664 C CA . GLU A 1 214 ? -19.170 -14.564 14.580 1.00 78.50 214 GLU A CA 1
ATOM 1665 C C . GLU A 1 214 ? -19.099 -13.033 14.501 1.00 78.50 214 GLU A C 1
ATOM 1667 O O . GLU A 1 214 ? -18.095 -12.444 14.908 1.00 78.50 214 GLU A O 1
ATOM 1672 N N . ARG A 1 215 ? -20.167 -12.364 14.041 1.00 73.88 215 ARG A N 1
ATOM 1673 C CA . ARG A 1 215 ? -20.259 -10.894 14.059 1.00 73.88 215 ARG A CA 1
ATOM 1674 C C . ARG A 1 215 ? -20.223 -10.353 15.484 1.00 73.88 215 ARG A C 1
ATOM 1676 O O . ARG A 1 215 ? -19.492 -9.399 15.745 1.00 73.88 215 ARG A O 1
ATOM 1683 N N . ALA A 1 216 ? -20.960 -10.966 16.411 1.00 71.62 216 ALA A N 1
ATOM 1684 C CA . ALA A 1 216 ? -20.942 -10.568 17.817 1.00 71.62 216 ALA A CA 1
ATOM 1685 C C . ALA A 1 216 ? -19.541 -10.735 18.436 1.00 71.62 216 ALA A C 1
ATOM 1687 O O . ALA A 1 216 ? -19.043 -9.818 19.092 1.00 71.62 216 ALA A O 1
ATOM 1688 N N . VAL A 1 217 ? -18.860 -11.852 18.152 1.00 76.25 217 VAL A N 1
ATOM 1689 C CA . VAL A 1 217 ? -17.477 -12.099 18.600 1.00 76.25 217 VAL A CA 1
ATOM 1690 C C . VAL A 1 217 ? -16.495 -11.088 17.996 1.00 76.25 217 VAL A C 1
ATOM 1692 O O . VAL A 1 217 ? -15.614 -10.586 18.699 1.00 76.25 217 VAL A O 1
ATOM 1695 N N . ALA A 1 218 ? -16.647 -10.741 16.715 1.00 72.88 218 ALA A N 1
ATOM 1696 C CA . ALA A 1 218 ? -15.812 -9.742 16.050 1.00 72.88 218 ALA A CA 1
ATOM 1697 C C . ALA A 1 218 ? -15.990 -8.347 16.670 1.00 72.88 218 ALA A C 1
ATOM 1699 O O . ALA A 1 218 ? -15.003 -7.671 16.966 1.00 72.88 218 ALA A O 1
ATOM 1700 N N . VAL A 1 219 ? -17.235 -7.934 16.934 1.00 74.44 219 VAL A N 1
ATOM 1701 C CA . VAL A 1 219 ? -17.532 -6.665 17.616 1.00 74.44 219 VAL A CA 1
ATOM 1702 C C . VAL A 1 219 ? -16.950 -6.657 19.028 1.00 74.44 219 VAL A C 1
ATOM 1704 O O . VAL A 1 219 ? -16.301 -5.682 19.404 1.00 74.44 219 VAL A O 1
ATOM 1707 N N . TRP A 1 220 ? -17.106 -7.744 19.789 1.00 75.50 220 TRP A N 1
ATOM 1708 C CA . TRP A 1 220 ? -16.543 -7.866 21.135 1.00 75.50 220 TRP A CA 1
ATOM 1709 C C . TRP A 1 220 ? -15.014 -7.721 21.125 1.00 75.50 220 TRP A C 1
ATOM 1711 O O . TRP A 1 220 ? -14.460 -6.899 21.857 1.00 75.50 220 TRP A O 1
ATOM 1721 N N . ARG A 1 221 ? -14.327 -8.411 20.207 1.00 76.69 221 ARG A N 1
ATOM 1722 C CA . ARG A 1 221 ? -12.866 -8.330 20.051 1.00 76.69 221 ARG A CA 1
ATOM 1723 C C . ARG A 1 221 ? -12.395 -6.912 19.716 1.00 76.69 221 ARG A C 1
ATOM 1725 O O . ARG A 1 221 ? -11.420 -6.432 20.293 1.00 76.69 221 ARG A O 1
ATOM 1732 N N . VAL A 1 222 ? -13.083 -6.237 18.795 1.00 70.31 222 VAL A N 1
ATOM 1733 C CA . VAL A 1 222 ? -12.749 -4.862 18.394 1.00 70.31 222 VAL A CA 1
ATOM 1734 C C . VAL A 1 222 ? -13.081 -3.860 19.505 1.00 70.31 222 VAL A C 1
ATOM 1736 O O . VAL A 1 222 ? -12.323 -2.911 19.703 1.00 70.31 222 VAL A O 1
ATOM 1739 N N . SER A 1 223 ? -14.146 -4.078 20.283 1.00 66.75 223 SER A N 1
ATOM 1740 C CA . SER A 1 223 ? -14.498 -3.200 21.410 1.00 66.75 223 SER A CA 1
ATOM 1741 C C . SER A 1 223 ? -13.443 -3.203 22.519 1.00 66.75 223 SER A C 1
ATOM 1743 O O . SER A 1 223 ? -13.176 -2.159 23.115 1.00 66.75 223 SER A O 1
ATOM 1745 N N . ASN A 1 224 ? -12.756 -4.333 22.723 1.00 66.00 224 ASN A N 1
ATOM 1746 C CA . ASN A 1 224 ? -11.678 -4.446 23.707 1.00 66.00 224 ASN A CA 1
ATOM 1747 C C . ASN A 1 224 ? -10.449 -3.591 23.342 1.00 66.00 224 ASN A C 1
ATOM 1749 O O . ASN A 1 224 ? -9.589 -3.302 24.166 1.00 66.00 224 ASN A O 1
ATOM 1753 N N . ASN A 1 225 ? -10.369 -3.151 22.088 1.00 65.50 225 ASN A N 1
ATOM 1754 C CA . ASN A 1 225 ? -9.225 -2.444 21.531 1.00 65.50 225 ASN A CA 1
ATOM 1755 C C . ASN A 1 225 ? -9.194 -0.944 21.916 1.00 65.50 225 ASN A C 1
ATOM 1757 O O . ASN A 1 225 ? -8.285 -0.217 21.494 1.00 65.50 225 ASN A O 1
ATOM 1761 N N . GLN A 1 226 ? -10.208 -0.472 22.667 1.00 56.59 226 GLN A N 1
ATOM 1762 C CA . GLN A 1 226 ? -10.431 0.925 23.085 1.00 56.59 226 GLN A CA 1
ATOM 1763 C C . GLN A 1 226 ? -10.154 1.949 21.973 1.00 56.59 226 GLN A C 1
ATOM 1765 O O . GLN A 1 226 ? -9.720 3.079 22.203 1.00 56.59 226 GLN A O 1
ATOM 1770 N N . ILE A 1 227 ? -10.355 1.541 20.722 1.00 55.97 227 ILE A N 1
ATOM 1771 C CA . ILE A 1 227 ? -10.409 2.456 19.597 1.00 55.97 227 ILE A CA 1
ATOM 1772 C C . ILE A 1 227 ? -11.791 3.059 19.752 1.00 55.97 227 ILE A C 1
ATOM 1774 O O . ILE A 1 227 ? -12.766 2.346 19.535 1.00 55.97 227 ILE A O 1
ATOM 1778 N N . GLY A 1 228 ? -11.859 4.290 20.272 1.00 49.25 228 GLY A N 1
ATOM 1779 C CA . GLY A 1 228 ? -13.120 4.939 20.633 1.00 49.25 228 GLY A CA 1
ATOM 1780 C C . GLY A 1 228 ? -14.204 4.616 19.611 1.00 49.25 228 GLY A C 1
ATOM 1781 O O . GLY A 1 228 ? -13.965 4.767 18.408 1.00 49.25 228 GLY A O 1
ATOM 1782 N N . LEU A 1 229 ? -15.344 4.099 20.091 1.00 50.16 229 LEU A N 1
ATOM 1783 C CA . LEU A 1 229 ? -16.521 3.876 19.253 1.00 50.16 229 LEU A CA 1
ATOM 1784 C C . LEU A 1 229 ? -16.733 5.123 18.395 1.00 50.16 229 LEU A C 1
ATOM 1786 O O . LEU A 1 229 ? -16.498 6.220 18.897 1.00 50.16 229 LEU A O 1
ATOM 1790 N N . LYS A 1 230 ? -17.102 4.944 17.116 1.00 53.19 230 LYS A N 1
ATOM 1791 C CA . LYS A 1 230 ? -17.365 6.028 16.151 1.00 53.19 230 LYS A CA 1
ATOM 1792 C C . LYS A 1 230 ? -18.201 7.130 16.813 1.00 53.19 230 LYS A C 1
ATOM 1794 O O . LYS A 1 230 ? -19.427 7.095 16.780 1.00 53.19 230 LYS A O 1
ATOM 1799 N N . ASP A 1 231 ? -17.530 8.117 17.387 1.00 53.97 231 ASP A N 1
ATOM 1800 C CA . ASP A 1 231 ? -18.159 9.321 17.886 1.00 53.97 231 ASP A CA 1
ATOM 1801 C C . ASP A 1 231 ? -18.303 10.210 16.659 1.00 53.97 231 ASP A C 1
ATOM 1803 O O . ASP A 1 231 ? -17.328 10.760 16.144 1.00 53.97 231 ASP A O 1
ATOM 1807 N N . ALA A 1 232 ? -19.536 10.343 16.170 1.00 56.06 232 ALA A N 1
ATOM 1808 C CA . ALA A 1 232 ? -19.874 11.253 15.076 1.00 56.06 232 ALA A CA 1
ATOM 1809 C C . ALA A 1 232 ? -19.722 12.739 15.470 1.00 56.06 232 ALA A C 1
ATOM 1811 O O . ALA A 1 232 ? -19.999 13.630 14.670 1.00 56.06 232 ALA A O 1
ATOM 1812 N N . THR A 1 233 ? -19.302 13.024 16.708 1.00 62.72 233 THR A N 1
ATOM 1813 C CA . THR A 1 233 ? -19.109 14.376 17.225 1.00 62.72 233 THR A CA 1
ATOM 1814 C C . THR A 1 233 ? -17.677 14.838 16.965 1.00 62.72 233 THR A C 1
ATOM 1816 O O . THR A 1 233 ? -16.714 14.371 17.573 1.00 62.72 233 THR A O 1
ATOM 1819 N N . PHE A 1 234 ? -17.529 15.781 16.036 1.00 72.12 234 PHE A N 1
ATOM 1820 C CA . PHE A 1 234 ? -16.253 16.431 15.761 1.00 72.12 234 PHE A CA 1
ATOM 1821 C C . PHE A 1 234 ? -15.858 17.328 16.942 1.00 72.12 234 PHE A C 1
ATOM 1823 O O . PHE A 1 234 ? -16.561 18.287 17.262 1.00 72.12 234 PHE A O 1
ATOM 1830 N N . ARG A 1 235 ? -14.735 17.021 17.605 1.00 77.88 235 ARG A N 1
ATOM 1831 C CA . ARG A 1 235 ? -14.249 17.781 18.771 1.00 77.88 235 ARG A CA 1
ATOM 1832 C C . ARG A 1 235 ? -13.024 18.626 18.389 1.00 77.88 235 ARG A C 1
ATOM 1834 O O . ARG A 1 235 ? -11.920 18.082 18.344 1.00 77.88 235 ARG A O 1
ATOM 1841 N N . PRO A 1 236 ? -13.158 19.948 18.169 1.00 78.00 236 PRO A N 1
ATOM 1842 C CA . PRO A 1 236 ? -12.061 20.791 17.678 1.00 78.00 236 PRO A CA 1
ATOM 1843 C C . PRO A 1 236 ? -10.877 20.901 18.654 1.00 78.00 236 PRO A C 1
ATOM 1845 O O . PRO A 1 236 ? -9.739 21.074 18.226 1.00 78.00 236 PRO A O 1
ATOM 1848 N N . TYR A 1 237 ? -11.097 20.725 19.962 1.00 83.62 237 TYR A N 1
ATOM 1849 C CA . TYR A 1 237 ? -10.004 20.682 20.943 1.00 83.62 237 TYR A CA 1
ATOM 1850 C C . TYR A 1 237 ? -9.002 19.544 20.660 1.00 83.62 237 TYR A C 1
ATOM 1852 O O . TYR A 1 237 ? -7.796 19.756 20.758 1.00 83.62 237 TYR A O 1
ATOM 1860 N N . GLN A 1 238 ? -9.479 18.372 20.215 1.00 80.06 238 GLN A N 1
ATOM 1861 C CA . GLN A 1 238 ? -8.618 17.233 19.860 1.00 80.06 238 GLN A CA 1
ATOM 1862 C C . GLN A 1 238 ? -7.746 17.516 18.627 1.00 80.06 238 GLN A C 1
ATOM 1864 O O . GLN A 1 238 ? -6.659 16.960 18.501 1.00 80.06 238 GLN A O 1
ATOM 1869 N N . VAL A 1 239 ? -8.198 18.397 17.728 1.00 82.25 239 VAL A N 1
ATOM 1870 C CA . VAL A 1 239 ? -7.407 18.858 16.574 1.00 82.25 239 VAL A CA 1
ATOM 1871 C C . VAL A 1 239 ? -6.250 19.730 17.052 1.00 82.25 239 VAL A C 1
ATOM 1873 O O . VAL A 1 239 ? -5.110 19.529 16.643 1.00 82.25 239 VAL A O 1
ATOM 1876 N N . LYS A 1 240 ? -6.515 20.662 17.975 1.00 84.19 240 LYS A N 1
ATOM 1877 C CA . LYS A 1 240 ? -5.466 21.497 18.574 1.00 84.19 240 LYS A CA 1
ATOM 1878 C C . LYS A 1 240 ? -4.452 20.649 19.348 1.00 84.19 240 LYS A C 1
ATOM 1880 O O . LYS A 1 240 ? -3.256 20.896 19.253 1.00 84.19 240 LYS A O 1
ATOM 1885 N N . GLU A 1 241 ? -4.919 19.625 20.059 1.00 83.75 241 GLU A N 1
ATOM 1886 C CA . GLU A 1 241 ? -4.051 18.662 20.739 1.00 83.75 241 GLU A CA 1
ATOM 1887 C C . GLU A 1 241 ? -3.181 17.868 19.749 1.00 83.75 241 GLU A C 1
ATOM 1889 O O . GLU A 1 241 ? -1.998 17.676 20.006 1.00 83.75 241 GLU A O 1
ATOM 1894 N N . ALA A 1 242 ? -3.726 17.449 18.598 1.00 82.94 242 ALA A N 1
ATOM 1895 C CA . ALA A 1 242 ? -2.952 16.788 17.541 1.00 82.94 242 ALA A CA 1
ATOM 1896 C C . ALA A 1 242 ? -1.817 17.673 16.999 1.00 82.94 242 ALA A C 1
ATOM 1898 O O . ALA A 1 242 ? -0.722 17.182 16.752 1.00 82.94 242 ALA A O 1
ATOM 1899 N N . LEU A 1 243 ? -2.080 18.972 16.821 1.00 85.00 243 LEU A N 1
ATOM 1900 C CA . LEU A 1 243 ? -1.115 19.930 16.269 1.00 85.00 243 LEU A CA 1
ATOM 1901 C C . LEU A 1 243 ? -0.044 20.376 17.274 1.00 85.00 243 LEU A C 1
ATOM 1903 O O . LEU A 1 243 ? 1.036 20.798 16.868 1.00 85.00 243 LEU A O 1
ATOM 1907 N N . LEU A 1 244 ? -0.330 20.312 18.575 1.00 85.62 244 LEU A N 1
ATOM 1908 C CA . LEU A 1 244 ? 0.616 20.680 19.636 1.00 85.62 244 LEU A CA 1
ATOM 1909 C C . LEU A 1 244 ? 1.46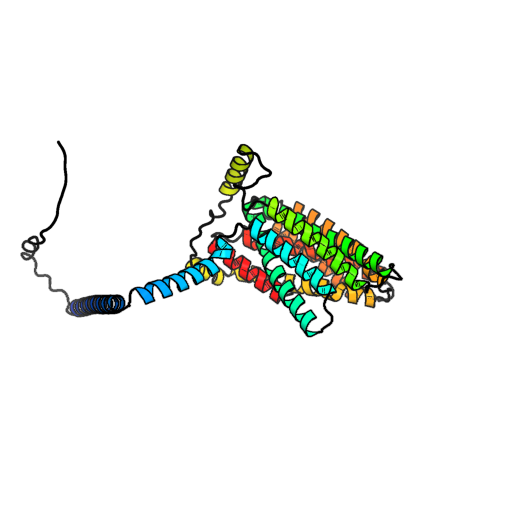0 19.495 20.129 1.00 85.62 244 LEU A C 1
ATOM 1911 O O . LEU A 1 244 ? 2.433 19.694 20.853 1.00 85.62 244 LEU A O 1
ATOM 1915 N N . ASP A 1 245 ? 1.106 18.266 19.754 1.00 87.25 245 ASP A N 1
ATOM 1916 C CA . ASP A 1 245 ? 1.822 17.065 20.174 1.00 87.25 245 ASP A CA 1
ATOM 1917 C C . ASP A 1 245 ? 3.141 16.911 19.399 1.00 87.25 245 ASP A C 1
ATOM 1919 O O . ASP A 1 245 ? 3.162 16.548 18.220 1.00 87.25 245 ASP A O 1
ATOM 1923 N N . GLY A 1 246 ? 4.266 17.151 20.082 1.00 85.06 246 GLY A N 1
ATOM 1924 C CA . GLY A 1 246 ? 5.616 17.036 19.518 1.00 85.06 246 GLY A CA 1
ATOM 1925 C C . GLY A 1 246 ? 5.906 15.679 18.860 1.00 85.06 246 GLY A C 1
ATOM 1926 O O . GLY A 1 246 ? 6.666 15.607 17.895 1.00 85.06 246 GLY A O 1
ATOM 1927 N N . LYS A 1 247 ? 5.258 14.598 19.318 1.00 85.81 247 LYS A N 1
ATOM 1928 C CA . LYS A 1 247 ? 5.438 13.255 18.742 1.00 85.81 247 LYS A CA 1
ATOM 1929 C C . LYS A 1 247 ? 4.833 13.138 17.342 1.00 85.81 247 LYS A C 1
ATOM 1931 O O . LYS A 1 247 ? 5.354 12.380 16.524 1.00 85.81 247 LYS A O 1
ATOM 1936 N N . CYS A 1 248 ? 3.775 13.897 17.044 1.00 86.31 248 CYS A N 1
ATOM 1937 C CA . CYS A 1 248 ? 3.131 13.883 15.729 1.00 86.31 248 CYS A CA 1
ATOM 1938 C C . CYS A 1 248 ? 4.054 14.458 14.646 1.00 86.31 248 CYS A C 1
ATOM 1940 O O . CYS A 1 248 ? 4.110 13.910 13.548 1.00 86.31 248 CYS A O 1
ATOM 1942 N N . TYR A 1 249 ? 4.864 15.471 14.973 1.00 89.00 249 TYR A N 1
ATOM 1943 C CA . TYR A 1 249 ? 5.846 16.031 14.037 1.00 89.00 249 TYR A CA 1
ATOM 1944 C C . TYR A 1 249 ? 6.904 15.011 13.607 1.00 89.00 249 TYR A C 1
ATOM 1946 O O . TYR A 1 249 ? 7.245 14.948 12.428 1.00 89.00 249 TYR A O 1
ATOM 1954 N N . LEU A 1 250 ? 7.381 14.159 14.524 1.00 88.75 250 LEU A N 1
ATOM 1955 C CA . LEU A 1 250 ? 8.318 13.080 14.184 1.00 88.75 250 LEU A CA 1
ATOM 1956 C C . LEU A 1 250 ? 7.673 12.045 13.245 1.00 88.75 250 LEU A C 1
ATOM 1958 O O . LEU A 1 250 ? 8.308 11.567 12.303 1.00 88.75 250 LEU A O 1
ATOM 1962 N N . MET A 1 251 ? 6.392 11.730 13.451 1.00 87.81 251 MET A N 1
ATOM 1963 C CA . MET A 1 251 ? 5.641 10.849 12.547 1.00 87.81 251 MET A CA 1
ATOM 1964 C C . MET A 1 251 ? 5.457 11.470 11.159 1.00 87.81 251 MET A C 1
ATOM 1966 O O . MET A 1 251 ? 5.577 10.778 10.152 1.00 87.81 251 MET A O 1
ATOM 1970 N N . TRP A 1 252 ? 5.202 12.774 11.078 1.00 89.06 252 TRP A N 1
ATOM 1971 C CA . TRP A 1 252 ? 5.081 13.470 9.797 1.00 89.06 252 TRP A CA 1
ATOM 1972 C C . TRP A 1 252 ? 6.420 13.578 9.069 1.00 89.06 252 TRP A C 1
ATOM 1974 O O . TRP A 1 252 ? 6.469 13.344 7.865 1.00 89.06 252 TRP A O 1
ATOM 1984 N N . LEU A 1 253 ? 7.518 13.829 9.786 1.00 91.00 253 LEU A N 1
ATOM 1985 C CA . LEU A 1 253 ? 8.860 13.874 9.204 1.00 91.00 253 LEU A CA 1
ATOM 1986 C C . LEU A 1 253 ? 9.266 12.522 8.599 1.00 91.00 253 LEU A C 1
ATOM 1988 O O . LEU A 1 253 ? 9.752 12.466 7.470 1.00 91.00 253 LEU A O 1
ATOM 1992 N N . THR A 1 254 ? 9.018 11.423 9.318 1.00 88.94 254 THR A N 1
ATOM 1993 C CA . THR A 1 254 ? 9.262 10.070 8.784 1.00 88.94 254 THR A CA 1
ATOM 1994 C C . THR A 1 254 ? 8.362 9.752 7.588 1.00 88.94 254 THR A C 1
ATOM 1996 O O . THR A 1 254 ? 8.803 9.070 6.665 1.00 88.94 254 THR A O 1
ATOM 1999 N N . SER A 1 255 ? 7.130 10.276 7.565 1.00 88.19 255 SER A N 1
ATOM 2000 C CA . SER A 1 255 ? 6.223 10.170 6.415 1.00 88.19 255 SER A CA 1
ATOM 2001 C C . SER A 1 255 ? 6.787 10.853 5.167 1.00 88.19 255 SER A C 1
ATOM 2003 O O . SER A 1 255 ? 6.818 10.237 4.106 1.00 88.19 255 SER A O 1
ATOM 2005 N N . ILE A 1 256 ? 7.299 12.083 5.302 1.00 90.38 256 ILE A N 1
ATOM 2006 C CA . ILE A 1 256 ? 7.920 12.830 4.194 1.00 90.38 256 ILE A CA 1
ATOM 2007 C C . ILE A 1 256 ? 9.128 12.063 3.652 1.00 90.38 256 ILE A C 1
ATOM 2009 O O . ILE A 1 256 ? 9.223 11.843 2.448 1.00 90.38 256 ILE A O 1
ATOM 2013 N N . GLY A 1 257 ? 10.029 11.609 4.531 1.00 89.12 257 GLY A N 1
ATOM 2014 C CA . GLY A 1 257 ? 11.229 10.877 4.115 1.00 89.12 257 GLY A CA 1
ATOM 2015 C C . GLY A 1 257 ? 10.907 9.587 3.354 1.00 89.12 257 GLY A C 1
ATOM 2016 O O . GLY A 1 257 ? 11.489 9.320 2.305 1.00 89.12 257 GLY A O 1
ATOM 2017 N N . LEU A 1 258 ? 9.936 8.808 3.838 1.00 87.81 258 LEU A N 1
ATOM 2018 C CA . LEU A 1 258 ? 9.478 7.600 3.147 1.00 87.81 258 LEU A CA 1
ATOM 2019 C C . LEU A 1 258 ? 8.700 7.910 1.858 1.00 87.81 258 LEU A C 1
ATOM 2021 O O . LEU A 1 258 ? 8.791 7.135 0.906 1.00 87.81 258 LEU A O 1
ATOM 2025 N N . GLY A 1 259 ? 7.980 9.034 1.807 1.00 85.81 259 GLY A N 1
ATOM 2026 C CA . GLY A 1 259 ? 7.323 9.542 0.602 1.00 85.81 259 GLY A CA 1
ATOM 2027 C C . GLY A 1 259 ? 8.325 9.847 -0.512 1.00 85.81 259 GLY A C 1
ATOM 2028 O O . GLY A 1 259 ? 8.169 9.331 -1.616 1.00 85.81 259 GLY A O 1
ATOM 2029 N N . ILE A 1 260 ? 9.412 10.561 -0.191 1.00 88.12 260 ILE A N 1
ATOM 2030 C CA . ILE A 1 260 ? 10.508 10.877 -1.130 1.00 88.12 260 ILE A CA 1
ATOM 2031 C C . ILE A 1 260 ? 11.114 9.601 -1.710 1.00 88.12 260 ILE A C 1
ATOM 2033 O O . ILE A 1 260 ? 11.295 9.479 -2.922 1.00 88.12 260 ILE A O 1
ATOM 2037 N N . LEU A 1 261 ? 11.396 8.618 -0.854 1.00 86.62 261 LEU A N 1
ATOM 2038 C CA . LEU A 1 261 ? 11.968 7.345 -1.292 1.00 86.62 261 LEU A CA 1
ATOM 2039 C C . LEU A 1 261 ? 11.001 6.575 -2.202 1.00 86.62 261 LEU A C 1
ATOM 2041 O O . LEU A 1 261 ? 11.420 6.011 -3.214 1.00 86.62 261 LEU A O 1
ATOM 2045 N N . ASN A 1 262 ? 9.704 6.583 -1.885 1.00 86.06 262 ASN A N 1
ATOM 2046 C CA . ASN A 1 262 ? 8.687 5.952 -2.719 1.00 86.06 262 ASN A CA 1
ATOM 2047 C C . ASN A 1 262 ? 8.544 6.638 -4.088 1.00 86.06 262 ASN A C 1
ATOM 2049 O O . ASN A 1 262 ? 8.527 5.949 -5.111 1.00 86.06 262 ASN A O 1
ATOM 2053 N N . GLY A 1 263 ? 8.472 7.971 -4.120 1.00 83.81 263 GLY A N 1
ATOM 2054 C CA . GLY A 1 263 ? 8.384 8.759 -5.354 1.00 83.81 263 GLY A CA 1
ATOM 2055 C C . GLY A 1 263 ? 9.604 8.560 -6.253 1.00 83.81 263 GLY A C 1
ATOM 2056 O O . GLY A 1 263 ? 9.462 8.309 -7.454 1.00 83.81 263 GLY A O 1
ATOM 2057 N N . ALA A 1 264 ? 10.801 8.550 -5.656 1.00 84.56 264 ALA A N 1
ATOM 2058 C CA . ALA A 1 264 ? 12.049 8.317 -6.372 1.00 84.56 264 ALA A CA 1
ATOM 2059 C C . ALA A 1 264 ? 12.086 6.929 -7.033 1.00 84.56 264 ALA A C 1
ATOM 2061 O O . ALA A 1 264 ? 12.356 6.816 -8.229 1.00 84.56 264 ALA A O 1
ATOM 2062 N N . ILE A 1 265 ? 11.765 5.866 -6.291 1.00 83.81 265 ILE A N 1
ATOM 2063 C CA . ILE A 1 265 ? 11.793 4.504 -6.839 1.00 83.81 265 ILE A CA 1
ATOM 2064 C C . ILE A 1 265 ? 10.720 4.333 -7.916 1.00 83.81 265 ILE A C 1
ATOM 2066 O O . ILE A 1 265 ? 11.020 3.861 -9.008 1.00 83.81 265 ILE A O 1
ATOM 2070 N N . THR A 1 266 ? 9.479 4.745 -7.652 1.00 81.75 266 THR A N 1
ATOM 2071 C CA . THR A 1 266 ? 8.373 4.539 -8.604 1.00 81.75 266 THR A CA 1
ATOM 2072 C C . THR A 1 266 ? 8.575 5.283 -9.924 1.00 81.75 266 THR A C 1
ATOM 2074 O O . THR A 1 266 ? 8.232 4.750 -10.979 1.00 81.75 266 THR A O 1
ATOM 2077 N N . THR A 1 267 ? 9.183 6.471 -9.891 1.00 84.69 267 THR A N 1
ATOM 2078 C CA . THR A 1 267 ? 9.393 7.294 -11.091 1.00 84.69 267 THR A CA 1
ATOM 2079 C C . THR A 1 267 ? 10.669 6.915 -11.842 1.00 84.69 267 THR A C 1
ATOM 2081 O O . THR A 1 267 ? 10.659 6.807 -13.069 1.00 84.69 267 THR A O 1
ATOM 2084 N N . PHE A 1 268 ? 11.777 6.690 -11.128 1.00 83.69 268 PHE A N 1
ATOM 2085 C CA . PHE A 1 268 ? 13.090 6.533 -11.756 1.00 83.69 268 PHE A CA 1
ATOM 2086 C C . PHE A 1 268 ? 13.510 5.082 -11.983 1.00 83.69 268 PHE A C 1
ATOM 2088 O O . PHE A 1 268 ? 14.418 4.863 -12.779 1.00 83.69 268 PHE A O 1
ATOM 2095 N N . MET A 1 269 ? 12.856 4.077 -11.383 1.00 84.44 269 MET A N 1
ATOM 2096 C CA . MET A 1 269 ? 13.302 2.679 -11.504 1.00 84.44 269 MET A CA 1
ATOM 2097 C C . MET A 1 269 ? 13.415 2.207 -12.961 1.00 84.44 269 MET A C 1
ATOM 2099 O O . MET A 1 269 ? 14.432 1.643 -13.364 1.00 84.44 269 MET A O 1
ATOM 2103 N N . SER A 1 270 ? 12.398 2.486 -13.781 1.00 82.81 270 SER A N 1
ATOM 2104 C CA . SER A 1 270 ? 12.419 2.112 -15.203 1.00 82.81 270 SER A CA 1
ATOM 2105 C C . SER A 1 270 ? 13.523 2.839 -15.978 1.00 82.81 270 SER A C 1
ATOM 2107 O O . SER A 1 270 ? 14.146 2.256 -16.864 1.00 82.81 270 SER A O 1
ATOM 2109 N N . ALA A 1 271 ? 13.783 4.106 -15.641 1.00 84.12 271 ALA A N 1
ATOM 2110 C CA . ALA A 1 271 ? 14.819 4.911 -16.279 1.00 84.12 271 ALA A CA 1
ATOM 2111 C C . ALA A 1 271 ? 16.230 4.443 -15.888 1.00 84.12 271 ALA A C 1
ATOM 2113 O O . ALA A 1 271 ? 17.095 4.344 -16.755 1.00 84.12 271 ALA A O 1
ATOM 2114 N N . ILE A 1 272 ? 16.438 4.096 -14.614 1.00 85.56 272 ILE A N 1
ATOM 2115 C CA . ILE A 1 272 ? 17.707 3.582 -14.085 1.00 85.56 272 ILE A CA 1
ATOM 2116 C C . ILE A 1 272 ? 18.071 2.264 -14.773 1.00 85.56 272 ILE A C 1
ATOM 2118 O O . ILE A 1 272 ? 19.160 2.148 -15.329 1.00 85.56 272 ILE A O 1
ATOM 2122 N N . ILE A 1 273 ? 17.142 1.301 -14.828 1.00 84.75 273 ILE A N 1
ATOM 2123 C CA . ILE A 1 273 ? 17.405 0.000 -15.466 1.00 84.75 273 ILE A CA 1
ATOM 2124 C C . ILE A 1 273 ? 17.684 0.171 -16.967 1.00 84.75 273 ILE A C 1
ATOM 2126 O O . ILE A 1 273 ? 18.602 -0.457 -17.495 1.00 84.75 273 ILE A O 1
ATOM 2130 N N . LYS A 1 274 ? 16.954 1.063 -17.653 1.00 83.50 274 LYS A N 1
ATOM 2131 C CA . LYS A 1 274 ? 17.226 1.389 -19.063 1.00 83.50 274 LYS A CA 1
ATOM 2132 C C . LYS A 1 274 ? 18.616 2.015 -19.248 1.00 83.50 274 LYS A C 1
ATOM 2134 O O . LYS A 1 274 ? 19.288 1.729 -20.237 1.00 83.50 274 LYS A O 1
ATOM 2139 N N . GLY A 1 275 ? 19.063 2.825 -18.287 1.00 83.38 275 GLY A N 1
ATOM 2140 C CA . GLY A 1 275 ? 20.394 3.437 -18.259 1.00 83.38 275 GLY A CA 1
ATOM 2141 C C . GLY A 1 275 ? 21.549 2.431 -18.238 1.00 83.38 275 GLY A C 1
ATOM 2142 O O . GLY A 1 275 ? 22.642 2.755 -18.690 1.00 83.38 275 GLY A O 1
ATOM 2143 N N . PHE A 1 276 ? 21.314 1.183 -17.821 1.00 84.00 276 PHE A N 1
ATOM 2144 C CA . PHE A 1 276 ? 22.326 0.118 -17.827 1.00 84.00 276 PHE A CA 1
ATOM 2145 C C . PHE A 1 276 ? 22.515 -0.563 -19.198 1.00 84.00 276 PHE A C 1
ATOM 2147 O O . PHE A 1 276 ? 23.109 -1.638 -19.276 1.00 84.00 276 PHE A O 1
ATOM 2154 N N . ASN A 1 277 ? 22.032 0.043 -20.292 1.00 82.25 277 ASN A N 1
ATOM 2155 C CA . ASN A 1 277 ? 22.077 -0.501 -21.657 1.00 82.25 277 ASN A CA 1
ATOM 2156 C C . ASN A 1 277 ? 21.299 -1.821 -21.835 1.00 82.25 277 ASN A C 1
ATOM 2158 O O . ASN A 1 277 ? 21.739 -2.720 -22.559 1.00 82.25 277 ASN A O 1
ATOM 2162 N N . PHE A 1 278 ? 20.138 -1.947 -21.184 1.00 81.56 278 PHE A N 1
ATOM 2163 C CA . PHE A 1 278 ? 19.175 -3.012 -21.471 1.00 81.56 278 PHE A CA 1
ATOM 2164 C C . PHE A 1 278 ? 18.118 -2.543 -22.475 1.00 81.56 278 PHE A C 1
ATOM 2166 O O . PHE A 1 278 ? 17.717 -1.381 -22.493 1.00 81.56 278 PHE A O 1
ATOM 2173 N N . ASP A 1 279 ? 17.638 -3.476 -23.297 1.00 83.56 279 ASP A N 1
ATOM 2174 C CA . ASP A 1 279 ? 16.512 -3.228 -24.196 1.00 83.56 279 ASP A CA 1
ATOM 2175 C C . ASP A 1 279 ? 15.228 -2.894 -23.409 1.00 83.56 279 ASP A C 1
ATOM 2177 O O . ASP A 1 279 ? 15.066 -3.328 -22.265 1.00 83.56 279 ASP A O 1
ATOM 2181 N N . ALA A 1 280 ? 14.303 -2.135 -24.002 1.00 75.81 280 ALA A N 1
ATOM 2182 C CA . ALA A 1 280 ? 13.096 -1.663 -23.319 1.00 75.81 280 ALA A CA 1
ATOM 2183 C C . ALA A 1 280 ? 12.185 -2.819 -22.869 1.00 75.81 280 ALA A C 1
ATOM 2185 O O . ALA A 1 280 ? 11.691 -2.804 -21.741 1.00 75.81 280 ALA A O 1
ATOM 2186 N N . LEU A 1 281 ? 12.031 -3.859 -23.699 1.00 79.75 281 LEU A N 1
ATOM 2187 C CA . LEU A 1 281 ? 11.231 -5.040 -23.354 1.00 79.75 281 LEU A CA 1
ATOM 2188 C C . LEU A 1 281 ? 11.872 -5.837 -22.214 1.00 79.75 281 LEU A C 1
ATOM 2190 O O . LEU A 1 281 ? 11.195 -6.249 -21.269 1.00 79.75 281 LEU A O 1
ATOM 2194 N N . ARG A 1 282 ? 13.199 -6.009 -22.265 1.00 81.69 282 ARG A N 1
ATOM 2195 C CA . ARG A 1 282 ? 13.962 -6.659 -21.188 1.00 81.69 282 ARG A CA 1
ATOM 2196 C C . ARG A 1 282 ? 13.941 -5.835 -19.901 1.00 81.69 282 ARG A C 1
ATOM 2198 O O . ARG A 1 282 ? 13.853 -6.409 -18.825 1.00 81.69 282 ARG A O 1
ATOM 2205 N N . THR A 1 283 ? 13.959 -4.508 -19.999 1.00 83.62 283 THR A N 1
ATOM 2206 C CA . THR A 1 283 ? 13.900 -3.588 -18.854 1.00 83.62 283 THR A CA 1
ATOM 2207 C C . THR A 1 283 ? 12.603 -3.743 -18.066 1.00 83.62 283 THR A C 1
ATOM 2209 O O . THR A 1 283 ? 12.643 -3.783 -16.838 1.00 83.62 283 THR A O 1
ATOM 2212 N N . SER A 1 284 ? 11.457 -3.881 -18.740 1.00 83.38 284 SER A N 1
ATOM 2213 C CA . SER A 1 284 ? 10.187 -4.167 -18.061 1.00 83.38 284 SER A CA 1
ATOM 2214 C C . SER A 1 284 ? 10.201 -5.542 -17.392 1.00 83.38 284 SER A C 1
ATOM 2216 O O . SER A 1 284 ? 9.773 -5.666 -16.248 1.00 83.38 284 SER A O 1
ATOM 2218 N N . LEU A 1 285 ? 10.761 -6.563 -18.051 1.00 84.62 285 LEU A N 1
ATOM 2219 C CA . LEU A 1 285 ? 10.863 -7.914 -17.489 1.00 84.62 285 LEU A CA 1
ATOM 2220 C C . LEU A 1 285 ? 11.751 -7.960 -16.232 1.00 84.62 285 LEU A C 1
ATOM 2222 O O . LEU A 1 285 ? 11.408 -8.607 -15.243 1.00 84.62 285 LEU A O 1
ATOM 2226 N N . LEU A 1 286 ? 12.860 -7.216 -16.234 1.00 86.50 286 LEU A N 1
ATOM 2227 C CA . LEU A 1 286 ? 13.790 -7.118 -15.105 1.00 86.50 286 LEU A CA 1
ATOM 2228 C C . LEU A 1 286 ? 13.190 -6.426 -13.871 1.00 86.50 286 LEU A C 1
ATOM 2230 O O . LEU A 1 286 ? 13.803 -6.471 -12.808 1.00 86.50 286 LEU A O 1
ATOM 2234 N N . GLN A 1 287 ? 11.999 -5.828 -13.958 1.00 85.56 287 GLN A N 1
ATOM 2235 C CA . GLN A 1 287 ? 11.293 -5.286 -12.790 1.00 85.56 287 GLN A CA 1
ATOM 2236 C C . GLN A 1 287 ? 10.509 -6.355 -12.017 1.00 85.56 287 GLN A C 1
ATOM 2238 O O . GLN A 1 287 ? 10.249 -6.165 -10.826 1.00 85.56 287 GLN A O 1
ATOM 2243 N N . MET A 1 288 ? 10.195 -7.504 -12.635 1.00 87.88 288 MET A N 1
ATOM 2244 C CA . MET A 1 288 ? 9.442 -8.581 -11.976 1.00 87.88 288 MET A CA 1
ATOM 2245 C C . MET A 1 288 ? 10.103 -9.079 -10.685 1.00 87.88 288 MET A C 1
ATOM 2247 O O . MET A 1 288 ? 9.406 -9.157 -9.669 1.00 87.88 288 MET A O 1
ATOM 2251 N N . PRO A 1 289 ? 11.420 -9.379 -10.649 1.00 89.69 289 PRO A N 1
ATOM 2252 C CA . PRO A 1 289 ? 12.042 -9.856 -9.417 1.00 89.69 289 PRO A CA 1
ATOM 2253 C C . PRO A 1 289 ? 12.012 -8.800 -8.308 1.00 89.69 289 PRO A C 1
ATOM 2255 O O . PRO A 1 289 ? 11.876 -9.152 -7.141 1.00 89.69 289 PRO A O 1
ATOM 2258 N N . GLY A 1 290 ? 12.037 -7.508 -8.657 1.00 87.81 290 GLY A N 1
ATOM 2259 C CA . GLY A 1 290 ? 11.852 -6.419 -7.695 1.00 87.81 290 GLY A CA 1
ATOM 2260 C C . GLY A 1 290 ? 10.491 -6.482 -6.993 1.00 87.81 290 GLY A C 1
ATOM 2261 O O . GLY A 1 290 ? 10.421 -6.349 -5.772 1.00 87.81 290 GLY A O 1
ATOM 2262 N N . GLY A 1 291 ? 9.419 -6.775 -7.737 1.00 88.31 291 GLY A N 1
ATOM 2263 C CA . GLY A 1 291 ? 8.093 -7.020 -7.160 1.00 88.31 291 GLY A CA 1
ATOM 2264 C C . GLY A 1 291 ? 8.063 -8.241 -6.233 1.00 88.31 291 GLY A C 1
ATOM 2265 O O . GLY A 1 291 ? 7.472 -8.181 -5.157 1.00 88.31 291 GLY A O 1
ATOM 2266 N N . ALA A 1 292 ? 8.758 -9.327 -6.588 1.00 90.75 292 ALA A N 1
ATOM 2267 C CA . ALA A 1 292 ? 8.857 -10.515 -5.734 1.00 90.75 292 ALA A CA 1
ATOM 2268 C C . ALA A 1 292 ? 9.609 -10.224 -4.423 1.00 90.75 292 ALA A C 1
ATOM 2270 O O . ALA A 1 292 ? 9.158 -10.629 -3.350 1.00 90.75 292 ALA A O 1
ATOM 2271 N N . VAL A 1 293 ? 10.706 -9.460 -4.490 1.00 91.38 293 VAL A N 1
ATOM 2272 C CA . VAL A 1 293 ? 11.439 -8.991 -3.304 1.00 91.38 293 VAL A CA 1
ATOM 2273 C C . VAL A 1 293 ? 10.531 -8.156 -2.404 1.00 91.38 293 VAL A C 1
ATOM 2275 O O . VAL A 1 293 ? 10.512 -8.380 -1.196 1.00 91.38 293 VAL A O 1
ATOM 2278 N N . GLN A 1 294 ? 9.722 -7.255 -2.971 1.00 91.56 294 GLN A N 1
ATOM 2279 C CA . GLN A 1 294 ? 8.752 -6.468 -2.205 1.00 91.56 294 GLN A CA 1
ATOM 2280 C C . GLN A 1 294 ? 7.719 -7.356 -1.494 1.00 91.56 294 GLN A C 1
ATOM 2282 O O . GLN A 1 294 ? 7.422 -7.119 -0.323 1.00 91.56 294 GLN A O 1
ATOM 2287 N N . VAL A 1 295 ? 7.188 -8.388 -2.165 1.00 92.56 295 VAL A N 1
ATOM 2288 C CA . VAL A 1 295 ? 6.229 -9.335 -1.565 1.00 92.56 295 VAL A CA 1
ATOM 2289 C C . VAL A 1 295 ? 6.852 -10.047 -0.368 1.00 92.56 295 VAL A C 1
ATOM 2291 O O . VAL A 1 295 ? 6.278 -10.038 0.721 1.00 92.56 295 VAL A O 1
ATOM 2294 N N . VAL A 1 296 ? 8.041 -10.626 -0.556 1.00 92.25 296 VAL A N 1
ATOM 2295 C CA . VAL A 1 296 ? 8.758 -11.352 0.500 1.00 92.25 296 VAL A CA 1
ATOM 2296 C C . VAL A 1 296 ? 9.088 -10.418 1.665 1.00 92.25 296 VAL A C 1
ATOM 2298 O O . VAL A 1 296 ? 8.832 -10.766 2.816 1.00 92.25 296 VAL A O 1
ATOM 2301 N N . ALA A 1 297 ? 9.571 -9.207 1.378 1.00 90.12 297 ALA A N 1
ATOM 2302 C CA . ALA A 1 297 ? 9.878 -8.194 2.383 1.00 90.12 297 ALA A CA 1
ATOM 2303 C C . ALA A 1 297 ? 8.656 -7.843 3.242 1.00 90.12 297 ALA A C 1
ATOM 2305 O O . ALA A 1 297 ? 8.735 -7.881 4.470 1.00 90.12 297 ALA A O 1
ATOM 2306 N N . CYS A 1 298 ? 7.516 -7.562 2.598 1.00 90.25 298 CYS A N 1
ATOM 2307 C CA . CYS A 1 298 ? 6.275 -7.207 3.286 1.00 90.25 298 CYS A CA 1
ATOM 2308 C C . CYS A 1 298 ? 5.782 -8.342 4.190 1.00 90.25 298 CYS A C 1
ATOM 2310 O O . CYS A 1 298 ? 5.346 -8.088 5.310 1.00 90.25 298 CYS A O 1
ATOM 2312 N N . VAL A 1 299 ? 5.868 -9.598 3.743 1.00 90.56 299 VAL A N 1
ATOM 2313 C CA . VAL A 1 299 ? 5.443 -10.745 4.558 1.00 90.56 299 VAL A CA 1
ATOM 2314 C C . VAL A 1 299 ? 6.388 -10.961 5.742 1.00 90.56 299 VAL A C 1
ATOM 2316 O O . VAL A 1 299 ? 5.918 -11.089 6.871 1.00 90.56 299 VAL A O 1
ATOM 2319 N N . LEU A 1 300 ? 7.706 -10.951 5.521 1.00 90.44 300 LEU A N 1
ATOM 2320 C CA . LEU A 1 300 ? 8.697 -11.186 6.577 1.00 90.44 300 LEU A CA 1
ATOM 2321 C C . LEU A 1 300 ? 8.649 -10.110 7.666 1.00 90.44 300 LEU A C 1
ATOM 2323 O O . LEU A 1 300 ? 8.547 -10.429 8.851 1.00 90.44 300 LEU A O 1
ATOM 2327 N N . LEU A 1 301 ? 8.680 -8.835 7.277 1.00 87.56 301 LEU A N 1
ATOM 2328 C CA . LEU A 1 301 ? 8.617 -7.730 8.232 1.00 87.56 301 LEU A CA 1
ATOM 2329 C C . LEU A 1 301 ? 7.218 -7.571 8.832 1.00 87.56 301 LEU A C 1
ATOM 2331 O O . LEU A 1 301 ? 7.099 -7.187 9.993 1.00 87.56 301 LEU A O 1
ATOM 2335 N N . GLY A 1 302 ? 6.166 -7.932 8.093 1.00 84.94 302 GLY A N 1
ATOM 2336 C CA . GLY A 1 302 ? 4.808 -8.033 8.620 1.00 84.94 302 GLY A CA 1
ATOM 2337 C C . GLY A 1 302 ? 4.706 -9.052 9.758 1.00 84.94 302 GLY A C 1
ATOM 2338 O O . GLY A 1 302 ? 4.147 -8.733 10.807 1.00 84.94 302 GLY A O 1
ATOM 2339 N N . LEU A 1 303 ? 5.297 -10.240 9.602 1.00 86.56 303 LEU A N 1
ATOM 2340 C CA . LEU A 1 303 ? 5.371 -11.254 10.663 1.00 86.56 303 LEU A CA 1
ATOM 2341 C C . LEU A 1 303 ? 6.244 -10.784 11.832 1.00 86.56 303 LEU A C 1
ATOM 2343 O O . LEU A 1 303 ? 5.839 -10.893 12.986 1.00 86.56 303 LEU A O 1
ATOM 2347 N N . PHE A 1 304 ? 7.398 -10.180 11.545 1.00 85.69 304 PHE A N 1
ATOM 2348 C CA . PHE A 1 304 ? 8.279 -9.627 12.576 1.00 85.69 304 PHE A CA 1
ATOM 2349 C C . PHE A 1 304 ? 7.593 -8.519 13.394 1.00 85.69 304 PHE A C 1
ATOM 2351 O O . PHE A 1 304 ? 7.770 -8.430 14.607 1.00 85.69 304 PHE A O 1
ATOM 2358 N N . SER A 1 305 ? 6.734 -7.720 12.756 1.00 82.50 305 SER A N 1
ATOM 2359 C CA . SER A 1 305 ? 5.969 -6.656 13.410 1.00 82.50 305 SER A CA 1
ATOM 2360 C C . SER A 1 305 ? 4.885 -7.153 14.376 1.00 82.50 305 SER A C 1
ATOM 2362 O O . SER A 1 305 ? 4.363 -6.353 15.151 1.00 82.50 305 SER A O 1
ATOM 2364 N N . GLN A 1 306 ? 4.552 -8.453 14.363 1.00 81.62 306 GLN A N 1
ATOM 2365 C CA . GLN A 1 306 ? 3.640 -9.047 15.348 1.00 81.62 306 GLN A CA 1
ATOM 2366 C C . GLN A 1 306 ? 4.282 -9.203 16.727 1.00 81.62 306 GLN A C 1
ATOM 2368 O O . GLN A 1 306 ? 3.571 -9.339 17.723 1.00 81.62 306 GLN A O 1
ATOM 2373 N N . LEU A 1 307 ? 5.615 -9.184 16.797 1.00 81.50 307 LEU A N 1
ATOM 2374 C CA . LEU A 1 307 ? 6.315 -9.206 18.069 1.00 81.50 307 LEU A CA 1
ATOM 2375 C C . LEU A 1 307 ? 6.035 -7.900 18.836 1.00 81.50 307 LEU A C 1
ATOM 2377 O O . LEU A 1 307 ? 6.050 -6.809 18.250 1.00 81.50 307 LEU A O 1
ATOM 2381 N N . PRO A 1 308 ? 5.779 -7.980 20.153 1.00 73.75 308 PRO A N 1
ATOM 2382 C CA . PRO A 1 308 ? 5.400 -6.819 20.947 1.00 73.75 308 PRO A CA 1
ATOM 2383 C C . PRO A 1 308 ? 6.487 -5.740 20.888 1.00 73.75 308 PRO A C 1
ATOM 2385 O O . PRO A 1 308 ? 7.665 -6.020 21.089 1.00 73.75 308 PRO A O 1
ATOM 2388 N N . ASN A 1 309 ? 6.079 -4.495 20.620 1.00 76.81 309 ASN A N 1
ATOM 2389 C CA . ASN A 1 309 ? 6.946 -3.312 20.522 1.00 76.81 309 ASN A CA 1
ATOM 2390 C C . ASN A 1 309 ? 8.043 -3.363 19.434 1.00 76.81 309 ASN A C 1
ATOM 2392 O O . ASN A 1 309 ? 8.922 -2.504 19.425 1.00 76.81 309 ASN A O 1
ATOM 2396 N N . MET A 1 310 ? 7.973 -4.294 18.474 1.00 83.44 310 MET A N 1
ATOM 2397 C CA . MET A 1 310 ? 8.992 -4.431 17.420 1.00 83.44 310 MET A CA 1
ATOM 2398 C C . MET A 1 310 ? 8.691 -3.652 16.133 1.00 83.44 310 MET A C 1
ATOM 2400 O O . MET A 1 310 ? 9.548 -3.591 15.258 1.00 83.44 310 MET A O 1
ATOM 2404 N N . VAL A 1 311 ? 7.523 -3.009 15.999 1.00 82.62 311 VAL A N 1
ATOM 2405 C CA . VAL A 1 311 ? 7.125 -2.283 14.769 1.00 82.62 311 VAL A CA 1
ATOM 2406 C C . VAL A 1 311 ? 8.147 -1.206 14.373 1.00 82.62 311 VAL A C 1
ATOM 2408 O O . VAL A 1 311 ? 8.517 -1.105 13.207 1.00 82.62 311 VAL A O 1
ATOM 2411 N N . GLY A 1 312 ? 8.655 -0.430 15.338 1.00 82.81 312 GLY A N 1
ATOM 2412 C CA . GLY A 1 312 ? 9.676 0.590 15.069 1.00 82.81 312 GLY A CA 1
ATOM 2413 C C . GLY A 1 312 ? 11.008 -0.009 14.607 1.00 82.81 312 GLY A C 1
ATOM 2414 O O . GLY A 1 312 ? 11.615 0.482 13.659 1.00 82.81 312 GLY A O 1
ATOM 2415 N N . VAL A 1 313 ? 11.426 -1.118 15.224 1.00 86.38 313 VAL A N 1
ATOM 2416 C CA . VAL A 1 313 ? 12.641 -1.853 14.837 1.00 86.38 313 VAL A CA 1
ATOM 2417 C C . VAL A 1 313 ? 12.478 -2.461 13.443 1.00 86.38 313 VAL A C 1
ATOM 2419 O O . VAL A 1 313 ? 13.391 -2.373 12.629 1.00 86.38 313 VAL A O 1
ATOM 2422 N N . ALA A 1 314 ? 11.298 -3.002 13.131 1.00 86.06 314 ALA A N 1
ATOM 2423 C CA . ALA A 1 314 ? 10.962 -3.551 11.821 1.00 86.06 314 ALA A CA 1
ATOM 2424 C C . ALA A 1 314 ? 11.088 -2.502 10.705 1.00 86.06 314 ALA A C 1
ATOM 2426 O O . ALA A 1 314 ? 11.577 -2.817 9.624 1.00 86.06 314 ALA A O 1
ATOM 2427 N N . ILE A 1 315 ? 10.698 -1.250 10.967 1.00 87.25 315 ILE A N 1
ATOM 2428 C CA . ILE A 1 315 ? 10.856 -0.147 10.008 1.00 87.25 315 ILE A CA 1
ATOM 2429 C C . ILE A 1 315 ? 12.334 0.179 9.795 1.00 87.25 315 ILE A C 1
ATOM 2431 O O . ILE A 1 315 ? 12.769 0.284 8.652 1.00 87.25 315 ILE A O 1
ATOM 2435 N N . ILE A 1 316 ? 13.116 0.294 10.873 1.00 88.62 316 ILE A N 1
ATOM 2436 C CA . ILE A 1 316 ? 14.552 0.603 10.783 1.00 88.62 316 ILE A CA 1
ATOM 2437 C C . ILE A 1 316 ? 15.288 -0.497 10.013 1.00 88.62 316 ILE A C 1
ATOM 2439 O O . ILE A 1 316 ? 15.992 -0.203 9.049 1.00 88.62 316 ILE A O 1
ATOM 2443 N N . LEU A 1 317 ? 15.075 -1.761 10.388 1.00 88.38 317 LEU A N 1
ATOM 2444 C CA . LEU A 1 317 ? 15.632 -2.916 9.681 1.00 88.38 317 LEU A CA 1
ATOM 2445 C C . LEU A 1 317 ? 15.138 -2.977 8.232 1.00 88.38 317 LEU A C 1
ATOM 2447 O O . LEU A 1 317 ? 15.902 -3.335 7.342 1.00 88.38 317 LEU A O 1
ATOM 2451 N N . GLY A 1 318 ? 13.891 -2.569 7.989 1.00 85.62 318 GLY A N 1
ATOM 2452 C CA . GLY A 1 318 ? 13.294 -2.469 6.664 1.00 85.62 318 GLY A CA 1
ATOM 2453 C C . GLY A 1 318 ? 13.970 -1.460 5.740 1.00 85.62 318 GLY A C 1
ATOM 2454 O O . GLY A 1 318 ? 14.007 -1.662 4.529 1.00 85.62 318 GLY A O 1
ATOM 2455 N N . CYS A 1 319 ? 14.540 -0.391 6.291 1.00 88.69 319 CYS A N 1
ATOM 2456 C CA . CYS A 1 319 ? 15.239 0.625 5.511 1.00 88.69 319 CYS A CA 1
ATOM 2457 C C . CYS A 1 319 ? 16.670 0.211 5.126 1.00 88.69 319 CYS A C 1
ATOM 2459 O O . CYS A 1 319 ? 17.180 0.700 4.118 1.00 88.69 319 CYS A O 1
ATOM 2461 N N . LEU A 1 320 ? 17.319 -0.692 5.879 1.00 90.69 320 LEU A N 1
ATOM 2462 C CA . LEU A 1 320 ? 18.726 -1.059 5.649 1.00 90.69 320 LEU A CA 1
ATOM 2463 C C . LEU A 1 320 ? 18.977 -1.669 4.256 1.00 90.69 320 LEU A C 1
ATOM 2465 O O . LEU A 1 320 ? 19.900 -1.201 3.587 1.00 90.69 320 LEU A O 1
ATOM 2469 N N . PRO A 1 321 ? 18.172 -2.631 3.752 1.00 89.50 321 PRO A N 1
ATOM 2470 C CA . PRO A 1 321 ? 18.364 -3.161 2.401 1.00 89.50 321 PRO A CA 1
ATOM 2471 C C . PRO A 1 321 ? 18.135 -2.114 1.308 1.00 89.50 321 PRO A C 1
ATOM 2473 O O . PRO A 1 321 ? 18.836 -2.127 0.300 1.00 89.50 321 PRO A O 1
ATOM 2476 N N . GLY A 1 322 ? 17.208 -1.173 1.520 1.00 88.31 322 GLY A N 1
ATOM 2477 C CA . GLY A 1 322 ? 16.986 -0.061 0.593 1.00 88.31 322 GLY A CA 1
ATOM 2478 C C . GLY A 1 322 ? 18.202 0.867 0.506 1.00 88.31 322 GLY A C 1
ATOM 2479 O O . GLY A 1 322 ? 18.630 1.226 -0.588 1.00 88.31 322 GLY A O 1
ATOM 2480 N N . ILE A 1 323 ? 18.816 1.191 1.648 1.00 89.88 323 ILE A N 1
ATOM 2481 C CA . ILE A 1 323 ? 20.059 1.977 1.696 1.00 89.88 323 ILE A CA 1
ATOM 2482 C C . ILE A 1 323 ? 21.206 1.212 1.026 1.00 89.88 323 ILE A C 1
ATOM 2484 O O . ILE A 1 323 ? 21.932 1.791 0.222 1.00 89.88 323 ILE A O 1
ATOM 2488 N N . ALA A 1 324 ? 21.346 -0.088 1.301 1.00 90.38 324 ALA A N 1
ATOM 2489 C CA . ALA A 1 324 ? 22.355 -0.927 0.657 1.00 90.38 324 ALA A CA 1
ATOM 2490 C C . ALA A 1 324 ? 22.182 -0.967 -0.872 1.00 90.38 324 ALA A C 1
ATOM 2492 O O . ALA A 1 324 ? 23.168 -0.852 -1.597 1.00 90.38 324 ALA A O 1
ATOM 2493 N N . GLY A 1 325 ? 20.939 -1.050 -1.364 1.00 88.25 325 GLY A N 1
ATOM 2494 C CA . GLY A 1 325 ? 20.626 -0.964 -2.792 1.00 88.25 325 GLY A CA 1
ATOM 2495 C C . GLY A 1 325 ? 21.030 0.379 -3.406 1.00 88.25 325 GLY A C 1
ATOM 2496 O O . GLY A 1 325 ? 21.643 0.407 -4.471 1.00 88.25 325 GLY A O 1
ATOM 2497 N N . LEU A 1 326 ? 20.769 1.494 -2.716 1.00 88.62 326 LEU A N 1
ATOM 2498 C CA . LEU A 1 326 ? 21.182 2.822 -3.182 1.00 88.62 326 LEU A CA 1
ATOM 2499 C C . LEU A 1 326 ? 22.710 2.964 -3.235 1.00 88.62 326 LEU A C 1
ATOM 2501 O O . LEU A 1 326 ? 23.249 3.431 -4.235 1.00 88.62 326 LEU A O 1
ATOM 2505 N N . VAL A 1 327 ? 23.410 2.531 -2.182 1.00 90.25 327 VAL A N 1
ATOM 2506 C CA . VAL A 1 327 ? 24.880 2.554 -2.128 1.00 90.25 327 VAL A CA 1
ATOM 2507 C C . VAL A 1 327 ? 25.471 1.677 -3.228 1.00 90.25 327 VAL A C 1
ATOM 2509 O O . VAL A 1 327 ? 26.397 2.108 -3.904 1.00 90.25 327 VAL A O 1
ATOM 2512 N N . GLY A 1 328 ? 24.911 0.488 -3.460 1.00 85.56 328 GLY A N 1
ATOM 2513 C CA . GLY A 1 328 ? 25.362 -0.411 -4.519 1.00 85.56 328 GLY A CA 1
ATOM 2514 C C . GLY A 1 328 ? 25.220 0.184 -5.922 1.00 85.56 328 GLY A C 1
ATOM 2515 O O . GLY A 1 328 ? 26.104 0.001 -6.749 1.00 85.56 328 GLY A O 1
ATOM 2516 N N . ILE A 1 329 ? 24.158 0.948 -6.192 1.00 87.44 329 ILE A N 1
ATOM 2517 C CA . ILE A 1 329 ? 23.990 1.639 -7.484 1.00 87.44 329 ILE A CA 1
ATOM 2518 C C . ILE A 1 329 ? 25.019 2.765 -7.666 1.00 87.44 329 ILE A C 1
ATOM 2520 O O . ILE A 1 329 ? 25.414 3.045 -8.793 1.00 87.44 329 ILE A O 1
ATOM 2524 N N . LEU A 1 330 ? 25.462 3.406 -6.580 1.00 87.25 330 LEU A N 1
ATOM 2525 C CA . LEU A 1 330 ? 26.441 4.498 -6.631 1.00 87.25 330 LEU A CA 1
ATOM 2526 C C . LEU A 1 330 ? 27.895 4.019 -6.743 1.00 87.25 330 LEU A C 1
ATOM 2528 O O . LEU A 1 330 ? 28.735 4.767 -7.236 1.00 87.25 330 LEU A O 1
ATOM 2532 N N . THR A 1 331 ? 28.215 2.820 -6.249 1.00 88.31 331 THR A N 1
ATOM 2533 C CA . THR A 1 331 ? 29.600 2.324 -6.162 1.00 88.31 331 THR A CA 1
ATOM 2534 C C . THR A 1 331 ? 29.980 1.333 -7.256 1.00 88.31 331 THR A C 1
ATOM 2536 O O . THR A 1 331 ? 31.165 1.189 -7.550 1.00 88.31 331 THR A O 1
ATOM 2539 N N . ILE A 1 332 ? 29.009 0.627 -7.838 1.00 86.44 332 ILE A N 1
ATOM 2540 C CA . ILE A 1 332 ? 29.260 -0.408 -8.844 1.00 86.44 332 ILE A CA 1
ATOM 2541 C C . ILE A 1 332 ? 29.358 0.228 -10.232 1.00 86.44 332 ILE A C 1
ATOM 2543 O O . ILE A 1 332 ? 28.500 1.011 -10.635 1.00 86.44 332 ILE A O 1
ATOM 2547 N N . ASP A 1 333 ? 30.387 -0.159 -10.983 1.00 84.12 333 ASP A N 1
ATOM 2548 C CA . ASP A 1 333 ? 30.571 0.292 -12.360 1.00 84.12 333 ASP A CA 1
ATOM 2549 C C . ASP A 1 333 ? 29.544 -0.343 -13.319 1.00 84.12 333 ASP A C 1
ATOM 2551 O O . ASP A 1 333 ? 29.090 -1.479 -13.136 1.00 84.12 333 ASP A O 1
ATOM 2555 N N . ILE A 1 334 ? 29.213 0.379 -14.389 1.00 81.50 334 ILE A N 1
ATOM 2556 C CA . ILE A 1 334 ? 28.197 0.038 -15.397 1.00 81.50 334 ILE A CA 1
ATOM 2557 C C . ILE A 1 334 ? 28.531 -1.277 -16.120 1.00 81.50 334 ILE A C 1
ATOM 2559 O O . ILE A 1 334 ? 27.642 -1.934 -16.668 1.00 81.50 334 ILE A O 1
ATOM 2563 N N . GLU A 1 335 ? 29.792 -1.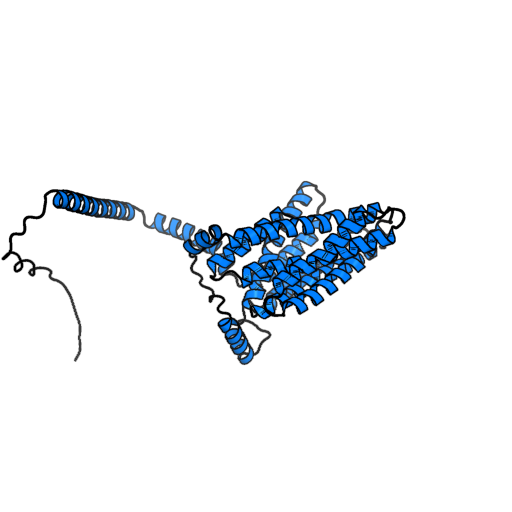711 -16.095 1.00 78.44 335 GLU A N 1
ATOM 2564 C CA . GLU A 1 335 ? 30.221 -3.006 -16.628 1.00 78.44 335 GLU A CA 1
ATOM 2565 C C . GLU A 1 335 ? 29.497 -4.188 -15.954 1.00 78.44 335 GLU A C 1
ATOM 2567 O O . GLU A 1 335 ? 29.112 -5.151 -16.622 1.00 78.44 335 GLU A O 1
ATOM 2572 N N . HIS A 1 336 ? 29.188 -4.085 -14.657 1.00 84.69 336 HIS A N 1
ATOM 2573 C CA . HIS A 1 336 ? 28.523 -5.136 -13.879 1.00 84.69 336 HIS A CA 1
ATOM 2574 C C . HIS A 1 336 ? 26.991 -4.987 -13.896 1.00 84.69 336 HIS A C 1
ATOM 2576 O O . HIS A 1 336 ? 26.322 -4.944 -12.861 1.00 84.69 336 HIS A O 1
ATOM 2582 N N . ARG A 1 337 ? 26.408 -4.950 -15.101 1.00 82.31 337 ARG A N 1
ATOM 2583 C CA . ARG A 1 337 ? 24.984 -4.633 -15.349 1.00 82.31 337 ARG A CA 1
ATOM 2584 C C . ARG A 1 337 ? 23.989 -5.454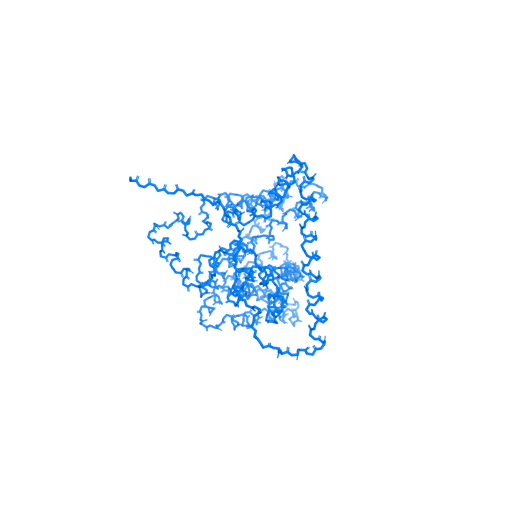 -14.519 1.00 82.31 337 ARG A C 1
ATOM 2586 O O . ARG A 1 337 ? 23.009 -4.910 -14.022 1.00 82.31 337 ARG A O 1
ATOM 2593 N N . TYR A 1 338 ? 24.225 -6.755 -14.340 1.00 84.94 338 TYR A N 1
ATOM 2594 C CA . TYR A 1 338 ? 23.331 -7.614 -13.548 1.00 84.94 338 TYR A CA 1
ATOM 2595 C C . TYR A 1 338 ? 23.428 -7.354 -12.040 1.00 84.94 338 TYR A C 1
ATOM 2597 O O . TYR A 1 338 ? 22.420 -7.452 -11.343 1.00 84.94 338 TYR A O 1
ATOM 2605 N N . ALA A 1 339 ? 24.610 -6.981 -11.538 1.00 85.62 339 ALA A N 1
ATOM 2606 C CA . ALA A 1 339 ? 24.781 -6.603 -10.138 1.00 85.62 339 ALA A CA 1
ATOM 2607 C C . ALA A 1 339 ? 24.030 -5.297 -9.835 1.00 85.62 339 ALA A C 1
ATOM 2609 O O . ALA A 1 339 ? 23.333 -5.213 -8.827 1.00 85.62 339 ALA A O 1
ATOM 2610 N N . LEU A 1 340 ? 24.069 -4.324 -10.752 1.00 86.38 340 LEU A N 1
ATOM 2611 C CA . LEU A 1 340 ? 23.299 -3.079 -10.648 1.00 86.38 340 LEU A CA 1
ATOM 2612 C C . LEU A 1 340 ? 21.784 -3.322 -10.621 1.00 86.38 340 LEU A C 1
ATOM 2614 O O . LEU A 1 340 ? 21.064 -2.727 -9.816 1.00 86.38 340 LEU A O 1
ATOM 2618 N N . VAL A 1 341 ? 21.292 -4.248 -11.447 1.00 86.50 341 VAL A N 1
ATOM 2619 C CA . VAL A 1 341 ? 19.877 -4.645 -11.437 1.00 86.50 341 VAL A CA 1
ATOM 2620 C C . VAL A 1 341 ? 19.500 -5.344 -10.123 1.00 86.50 341 VAL A C 1
ATOM 2622 O O . VAL A 1 341 ? 18.433 -5.072 -9.577 1.00 86.50 341 VAL A O 1
ATOM 2625 N N . ALA A 1 342 ? 20.381 -6.171 -9.552 1.00 87.88 342 ALA A N 1
ATOM 2626 C CA . ALA A 1 342 ? 20.145 -6.779 -8.242 1.00 87.88 342 ALA A CA 1
ATOM 2627 C C . ALA A 1 342 ? 20.046 -5.730 -7.117 1.00 87.88 342 ALA A C 1
ATOM 2629 O O . ALA A 1 342 ? 19.174 -5.829 -6.252 1.00 87.88 342 ALA A O 1
ATOM 2630 N N . MET A 1 343 ? 20.867 -4.677 -7.164 1.00 89.25 343 MET A N 1
ATOM 2631 C CA . MET A 1 343 ? 20.771 -3.548 -6.227 1.00 89.25 343 MET A CA 1
ATOM 2632 C C . MET A 1 343 ? 19.468 -2.754 -6.411 1.00 89.25 343 MET A C 1
ATOM 2634 O O . MET A 1 343 ? 18.854 -2.326 -5.432 1.00 89.25 343 MET A O 1
ATOM 2638 N N . CYS A 1 344 ? 18.968 -2.648 -7.646 1.00 87.56 344 CYS A N 1
ATOM 2639 C CA . CYS A 1 344 ? 17.636 -2.106 -7.919 1.00 87.56 344 CYS A CA 1
ATOM 2640 C C . CYS A 1 344 ? 16.517 -2.977 -7.316 1.00 87.56 344 CYS A C 1
ATOM 2642 O O . CYS A 1 344 ? 15.514 -2.460 -6.820 1.00 87.56 344 CYS A O 1
ATOM 2644 N N . TRP A 1 345 ? 16.665 -4.302 -7.290 1.00 89.44 345 TRP A N 1
ATOM 2645 C CA . TRP A 1 345 ? 15.694 -5.166 -6.609 1.00 89.44 345 TRP A CA 1
ATOM 2646 C C . TRP A 1 345 ? 15.689 -4.946 -5.095 1.00 89.44 345 TRP A C 1
ATOM 2648 O O . TRP A 1 345 ? 14.613 -4.905 -4.500 1.00 89.44 345 TRP A O 1
ATOM 2658 N N . LEU A 1 346 ? 16.853 -4.709 -4.483 1.00 89.25 346 LEU A N 1
ATOM 2659 C CA . LEU A 1 346 ? 16.948 -4.367 -3.060 1.00 89.25 346 LEU A CA 1
ATOM 2660 C C . LEU A 1 346 ? 16.262 -3.038 -2.718 1.00 89.25 346 LEU A C 1
ATOM 2662 O O . LEU A 1 346 ? 15.670 -2.927 -1.647 1.00 89.25 346 LEU A O 1
ATOM 2666 N N . LEU A 1 347 ? 16.240 -2.059 -3.629 1.00 88.88 347 LEU A N 1
ATOM 2667 C CA . LEU A 1 347 ? 15.472 -0.823 -3.421 1.00 88.88 347 LEU A CA 1
ATOM 2668 C C . LEU A 1 347 ? 13.966 -1.082 -3.249 1.00 88.88 347 LEU A C 1
ATOM 2670 O O . LEU A 1 347 ? 13.326 -0.431 -2.425 1.00 88.88 347 LEU A O 1
ATOM 2674 N N . ASN A 1 348 ? 13.392 -2.066 -3.955 1.00 87.50 348 ASN A N 1
ATOM 2675 C CA . ASN A 1 348 ? 11.968 -2.413 -3.817 1.00 87.50 348 ASN A CA 1
ATOM 2676 C C . ASN A 1 348 ? 11.611 -2.981 -2.433 1.00 87.50 348 ASN A C 1
ATOM 2678 O O . ASN A 1 348 ? 10.437 -2.996 -2.054 1.00 87.50 348 ASN A O 1
ATOM 2682 N N . PHE A 1 349 ? 12.606 -3.386 -1.638 1.00 88.31 349 PHE A N 1
ATOM 2683 C CA . PHE A 1 349 ? 12.412 -3.812 -0.253 1.00 88.31 349 PHE A CA 1
ATOM 2684 C C . PHE A 1 349 ? 11.779 -2.707 0.612 1.00 88.31 349 PHE A C 1
ATOM 2686 O O . PHE A 1 349 ? 11.046 -3.000 1.560 1.00 88.31 349 PHE A O 1
ATOM 2693 N N . ILE A 1 350 ? 11.974 -1.432 0.242 1.00 86.38 350 ILE A N 1
ATOM 2694 C CA . ILE A 1 350 ? 11.441 -0.282 0.980 1.00 86.38 350 ILE A CA 1
ATOM 2695 C C . ILE A 1 350 ? 9.911 -0.194 0.975 1.00 86.38 350 ILE A C 1
ATOM 2697 O O . ILE A 1 350 ? 9.332 0.522 1.790 1.00 86.38 350 ILE A O 1
ATOM 2701 N N . GLY A 1 351 ? 9.236 -0.954 0.106 1.00 84.69 351 GLY A N 1
ATOM 2702 C CA . GLY A 1 351 ? 7.782 -1.078 0.139 1.00 84.69 351 GLY A CA 1
ATOM 2703 C C . GLY A 1 351 ? 7.267 -1.504 1.515 1.00 84.69 351 GLY A C 1
ATOM 2704 O O . GLY A 1 351 ? 6.252 -0.990 1.968 1.00 84.69 351 GLY A O 1
ATOM 2705 N N . SER A 1 352 ? 7.996 -2.371 2.224 1.00 86.44 352 SER A N 1
ATOM 2706 C CA . SER A 1 352 ? 7.575 -2.867 3.535 1.00 86.44 352 SER A CA 1
ATOM 2707 C C . SER A 1 352 ? 7.604 -1.824 4.667 1.00 86.44 352 SER A C 1
ATOM 2709 O O . SER A 1 352 ? 6.591 -1.705 5.362 1.00 86.44 352 SER A O 1
ATOM 2711 N N . PRO A 1 353 ? 8.700 -1.073 4.919 1.00 87.69 353 PRO A N 1
ATOM 2712 C CA . PRO A 1 353 ? 8.717 -0.056 5.973 1.00 87.69 353 PRO A CA 1
ATOM 2713 C C . PRO A 1 353 ? 7.697 1.067 5.742 1.00 87.69 353 PRO A C 1
ATOM 2715 O O . PRO A 1 353 ? 7.184 1.611 6.719 1.00 87.69 353 PRO A O 1
ATOM 2718 N N . ILE A 1 354 ? 7.334 1.370 4.487 1.00 88.81 354 ILE A N 1
ATOM 2719 C CA . ILE A 1 354 ? 6.272 2.342 4.166 1.00 88.81 354 ILE A CA 1
ATOM 2720 C C . ILE A 1 354 ? 4.941 1.922 4.803 1.00 88.81 354 ILE A C 1
ATOM 2722 O O . ILE A 1 354 ? 4.312 2.718 5.498 1.00 88.81 354 ILE A O 1
ATOM 2726 N N . VAL A 1 355 ? 4.541 0.658 4.639 1.00 86.75 355 VAL A N 1
ATOM 2727 C CA . VAL A 1 355 ? 3.275 0.133 5.187 1.00 86.75 355 VAL A CA 1
ATOM 2728 C C . VAL A 1 355 ? 3.259 0.159 6.696 1.00 86.75 355 VAL A C 1
ATOM 2730 O O . VAL A 1 355 ? 2.281 0.577 7.311 1.00 86.75 355 VAL A O 1
ATOM 2733 N N . LEU A 1 356 ? 4.346 -0.320 7.298 1.00 87.75 356 LEU A N 1
ATOM 2734 C CA . LEU A 1 356 ? 4.468 -0.375 8.744 1.00 87.75 356 LEU A CA 1
ATOM 2735 C C . LEU A 1 356 ? 4.371 1.041 9.318 1.00 87.75 356 LEU A C 1
ATOM 2737 O O . LEU A 1 356 ? 3.661 1.249 10.303 1.00 87.75 356 LEU A O 1
ATOM 2741 N N . ASN A 1 357 ? 4.964 2.033 8.645 1.00 89.19 357 ASN A N 1
ATOM 2742 C CA . ASN A 1 357 ? 4.848 3.428 9.052 1.00 89.19 357 ASN A CA 1
ATOM 2743 C C . ASN A 1 357 ? 3.407 3.964 8.945 1.00 89.19 357 ASN A C 1
ATOM 2745 O O . ASN A 1 357 ? 2.983 4.713 9.822 1.00 89.19 357 ASN A O 1
ATOM 2749 N N . TRP A 1 358 ? 2.608 3.528 7.962 1.00 87.19 358 TRP A N 1
ATOM 2750 C CA . TRP A 1 358 ? 1.189 3.920 7.860 1.00 87.19 358 TRP A CA 1
ATOM 2751 C C . TRP A 1 358 ? 0.351 3.443 9.055 1.00 87.19 358 TRP A C 1
ATOM 2753 O O . TRP A 1 358 ? -0.671 4.050 9.382 1.00 87.19 358 TRP A O 1
ATOM 2763 N N . THR A 1 359 ? 0.780 2.380 9.742 1.00 84.75 359 THR A N 1
ATOM 2764 C CA . THR A 1 359 ? 0.070 1.858 10.921 1.00 84.75 359 THR A CA 1
ATOM 2765 C C . THR A 1 359 ? 0.402 2.604 12.214 1.00 84.75 359 THR A C 1
ATOM 2767 O O . THR A 1 359 ? -0.436 2.661 13.116 1.00 84.75 359 THR A O 1
ATOM 2770 N N . ILE A 1 360 ? 1.570 3.251 12.300 1.00 85.25 360 ILE A N 1
ATOM 2771 C CA . ILE A 1 360 ? 2.057 3.931 13.512 1.00 85.25 360 ILE A CA 1
ATOM 2772 C C . ILE A 1 360 ? 1.085 5.000 14.040 1.00 85.25 360 ILE A C 1
ATOM 2774 O O . ILE A 1 360 ? 0.760 4.952 15.234 1.00 85.25 360 ILE A O 1
ATOM 2778 N N . PRO A 1 361 ? 0.567 5.933 13.211 1.00 82.50 361 PRO A N 1
ATOM 2779 C CA . PRO A 1 361 ? -0.415 6.915 13.670 1.00 82.50 361 PRO A CA 1
ATOM 2780 C C . PRO A 1 361 ? -1.667 6.259 14.258 1.00 82.50 361 PRO A C 1
ATOM 2782 O O . PRO A 1 361 ? -2.273 6.777 15.194 1.00 82.50 361 PRO A O 1
ATOM 2785 N N . GLY A 1 362 ? -2.045 5.091 13.731 1.00 76.12 362 GLY A N 1
ATOM 2786 C CA . GLY A 1 362 ? -3.196 4.332 14.198 1.00 76.12 362 GLY A CA 1
ATOM 2787 C C . GLY A 1 362 ? -3.002 3.635 15.545 1.00 76.12 362 GLY A C 1
ATOM 2788 O O . GLY A 1 362 ? -3.983 3.433 16.261 1.00 76.12 362 GLY A O 1
ATOM 2789 N N . LEU A 1 363 ? -1.761 3.290 15.895 1.00 76.94 363 LEU A N 1
ATOM 2790 C CA . LEU A 1 363 ? -1.415 2.585 17.132 1.00 76.94 363 LEU A CA 1
ATOM 2791 C C . LEU A 1 363 ? -1.161 3.541 18.303 1.00 76.94 363 LEU A C 1
ATOM 2793 O O . LEU A 1 363 ? -1.532 3.233 19.437 1.00 76.94 363 LEU A O 1
ATOM 2797 N N . ASN A 1 364 ? -0.559 4.698 18.017 1.00 79.81 364 ASN A N 1
ATOM 2798 C CA . ASN A 1 364 ? -0.038 5.617 19.032 1.00 79.81 364 ASN A CA 1
ATOM 2799 C C . ASN A 1 364 ? -0.961 6.800 19.353 1.00 79.81 364 ASN A C 1
ATOM 2801 O O . ASN A 1 364 ? -0.763 7.457 20.374 1.00 79.81 364 ASN A O 1
ATOM 2805 N N . VAL A 1 365 ? -1.963 7.085 18.514 1.00 78.62 365 VAL A N 1
ATOM 2806 C CA . VAL A 1 365 ? -2.879 8.215 18.723 1.00 78.62 365 VAL A CA 1
ATOM 2807 C C . VAL A 1 365 ? -4.251 7.719 19.166 1.00 78.62 365 VAL A C 1
ATOM 2809 O O . VAL A 1 365 ? -4.960 7.031 18.430 1.00 78.62 365 VAL A O 1
ATOM 2812 N N . ALA A 1 366 ? -4.639 8.104 20.381 1.00 71.06 366 ALA A N 1
ATOM 2813 C CA . ALA A 1 366 ? -5.972 7.871 20.922 1.00 71.06 366 ALA A CA 1
ATOM 2814 C C . ALA A 1 366 ? -6.925 9.037 20.600 1.00 71.06 366 ALA A C 1
ATOM 2816 O O . ALA A 1 366 ? -6.500 10.175 20.409 1.00 71.06 366 ALA A O 1
ATOM 2817 N N . GLY A 1 367 ? -8.229 8.747 20.576 1.00 72.00 367 GLY A N 1
ATOM 2818 C CA . GLY A 1 367 ? -9.286 9.714 20.262 1.00 72.00 367 GLY A CA 1
ATOM 2819 C C . GLY A 1 367 ? -9.624 9.759 18.771 1.00 72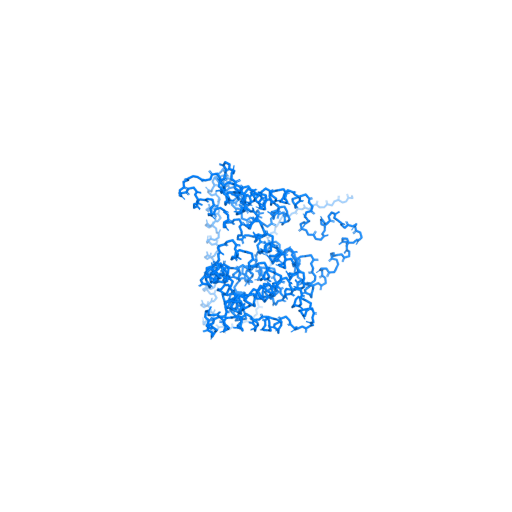.00 367 GLY A C 1
ATOM 2820 O O . GLY A 1 367 ? -8.746 9.890 17.923 1.00 72.00 367 GLY A O 1
ATOM 2821 N N . HIS A 1 368 ? -10.915 9.655 18.446 1.00 73.19 368 HIS A N 1
ATOM 2822 C CA . HIS A 1 368 ? -11.398 9.548 17.065 1.00 73.19 368 HIS A CA 1
ATOM 2823 C C . HIS A 1 368 ? -11.015 10.775 16.214 1.00 73.19 368 HIS A C 1
ATOM 2825 O O . HIS A 1 368 ? -10.411 10.626 15.150 1.00 73.19 368 HIS A O 1
ATOM 2831 N N . THR A 1 369 ? -11.268 11.992 16.715 1.00 77.38 369 THR A N 1
ATOM 2832 C CA . THR A 1 369 ? -10.956 13.234 15.981 1.00 77.38 369 THR A CA 1
ATOM 2833 C C . THR A 1 369 ? -9.445 13.480 15.900 1.00 77.38 369 THR A C 1
ATOM 2835 O O . THR A 1 369 ? -8.940 13.809 14.825 1.00 77.38 369 THR A O 1
ATOM 2838 N N . LYS A 1 370 ? -8.702 13.264 17.004 1.00 80.44 370 LYS A N 1
ATOM 2839 C CA . LYS A 1 370 ? -7.230 13.416 17.050 1.00 80.44 370 LYS A CA 1
ATOM 2840 C C . LYS A 1 370 ? -6.570 12.484 16.035 1.00 80.44 370 LYS A C 1
ATOM 2842 O O . LYS A 1 370 ? -5.823 12.930 15.172 1.00 80.44 370 LYS A O 1
ATOM 2847 N N . ARG A 1 371 ? -6.923 11.198 16.072 1.00 79.50 371 ARG A N 1
ATOM 2848 C CA . ARG A 1 3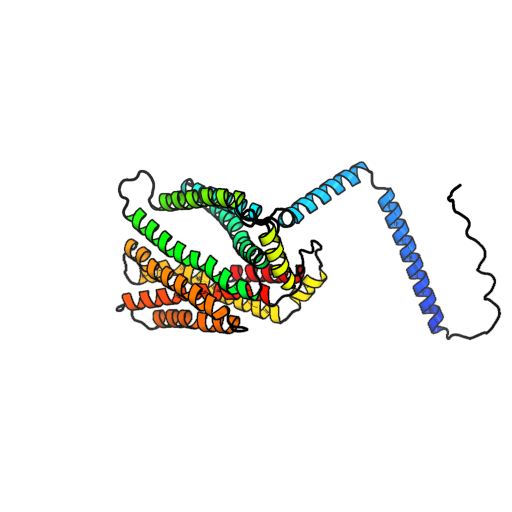71 ? -6.397 10.175 15.164 1.00 79.50 371 ARG A CA 1
ATOM 2849 C C . ARG A 1 371 ? -6.706 10.476 13.701 1.00 79.50 371 ARG A C 1
ATOM 2851 O O . ARG A 1 371 ? -5.796 10.418 12.882 1.00 79.50 371 ARG A O 1
ATOM 2858 N N . SER A 1 372 ? -7.954 10.818 13.368 1.00 79.12 372 SER A N 1
ATOM 2859 C CA . SER A 1 372 ? -8.323 11.153 11.985 1.00 79.12 372 SER A CA 1
ATOM 2860 C C . SER A 1 372 ? -7.537 12.357 11.463 1.00 79.12 372 SER A C 1
ATOM 2862 O O . SER A 1 372 ? -7.140 12.370 10.301 1.00 79.12 372 SER A O 1
ATOM 2864 N N . THR A 1 373 ? -7.273 13.344 12.324 1.00 84.12 373 THR A N 1
ATOM 2865 C CA . THR A 1 373 ? -6.465 14.523 11.981 1.00 84.12 373 THR A CA 1
ATOM 2866 C C . THR A 1 373 ? -5.009 14.135 11.735 1.00 84.12 373 THR A C 1
ATOM 2868 O O . THR A 1 373 ? -4.449 14.496 10.704 1.00 84.12 373 THR A O 1
ATOM 2871 N N . VAL A 1 374 ? -4.403 13.357 12.642 1.00 85.94 374 VAL A N 1
ATOM 2872 C CA . VAL A 1 374 ? -3.003 12.926 12.505 1.00 85.94 374 VAL A CA 1
ATOM 2873 C C . VAL A 1 374 ? -2.813 12.064 11.261 1.00 85.94 374 VAL A C 1
ATOM 2875 O O . VAL A 1 374 ? -1.859 12.299 10.530 1.00 85.94 374 VAL A O 1
ATOM 2878 N N . ILE A 1 375 ? -3.721 11.119 10.984 1.00 83.69 375 ILE A N 1
ATOM 2879 C CA . ILE A 1 375 ? -3.686 10.287 9.770 1.00 83.69 375 ILE A CA 1
ATOM 2880 C C . ILE A 1 375 ? -3.856 11.150 8.513 1.00 83.69 375 ILE A C 1
ATOM 2882 O O . ILE A 1 375 ? -3.121 10.964 7.548 1.00 83.69 375 ILE A O 1
ATOM 2886 N N . GLY A 1 376 ? -4.783 12.114 8.525 1.00 83.19 376 GLY A N 1
ATOM 2887 C CA . GLY A 1 376 ? -4.991 13.031 7.403 1.00 83.19 376 GLY A CA 1
ATOM 2888 C C . GLY A 1 376 ? -3.732 13.833 7.072 1.00 83.19 376 GLY A C 1
ATOM 2889 O O . GLY A 1 376 ? -3.257 13.788 5.940 1.00 83.19 376 GLY A O 1
ATOM 2890 N N . ILE A 1 377 ? -3.139 14.498 8.070 1.00 86.44 377 ILE A N 1
ATOM 2891 C CA . ILE A 1 377 ? -1.888 15.255 7.894 1.00 86.44 377 ILE A CA 1
ATOM 2892 C C . ILE A 1 377 ? -0.742 14.320 7.497 1.00 86.44 377 ILE A C 1
ATOM 2894 O O . ILE A 1 377 ? 0.050 14.655 6.625 1.00 86.44 377 ILE A O 1
ATOM 2898 N N . TYR A 1 378 ? -0.679 13.120 8.073 1.00 87.94 378 TYR A N 1
ATOM 2899 C CA . TYR A 1 378 ? 0.342 12.130 7.749 1.00 87.94 378 TYR A CA 1
ATOM 2900 C C . TYR A 1 378 ? 0.332 11.740 6.263 1.00 87.94 378 TYR A C 1
ATOM 2902 O O . TYR A 1 378 ? 1.401 11.674 5.656 1.00 87.94 378 TYR A O 1
ATOM 2910 N N . PHE A 1 379 ? -0.847 11.528 5.666 1.00 84.88 379 PHE A N 1
ATOM 2911 C CA . PHE A 1 379 ? -0.969 11.252 4.231 1.00 84.88 379 PHE A CA 1
ATOM 2912 C C . PHE A 1 379 ? -0.697 12.486 3.366 1.00 84.88 379 PHE A C 1
ATOM 2914 O O . PHE A 1 379 ? -0.095 12.342 2.307 1.00 84.88 379 PHE A O 1
ATOM 2921 N N . VAL A 1 380 ? -1.058 13.693 3.817 1.00 86.12 380 VAL A N 1
ATOM 2922 C CA . VAL A 1 380 ? -0.648 14.935 3.134 1.00 86.12 380 VAL A CA 1
ATOM 2923 C C . VAL A 1 380 ? 0.877 15.035 3.098 1.00 86.12 380 VAL A C 1
ATOM 2925 O O . VAL A 1 380 ? 1.447 15.237 2.035 1.00 86.12 380 VAL A O 1
ATOM 2928 N N . CYS A 1 381 ? 1.551 14.812 4.225 1.00 85.62 381 CYS A N 1
ATOM 2929 C CA . CYS A 1 381 ? 3.009 14.785 4.314 1.00 85.62 381 CYS A CA 1
ATOM 2930 C C . CYS A 1 381 ? 3.638 13.690 3.439 1.00 85.62 381 CYS A C 1
ATOM 2932 O O . CYS A 1 381 ? 4.653 13.938 2.796 1.00 85.62 381 CYS A O 1
ATOM 2934 N N . PHE A 1 382 ? 3.026 12.503 3.380 1.00 85.38 382 PHE A N 1
ATOM 2935 C CA . PHE A 1 382 ? 3.474 11.418 2.505 1.00 85.38 382 PHE A CA 1
ATOM 2936 C C . PHE A 1 382 ? 3.418 11.826 1.028 1.00 85.38 382 PHE A C 1
ATOM 2938 O O . PHE A 1 382 ? 4.370 11.600 0.289 1.00 85.38 382 PHE A O 1
ATOM 2945 N N . VAL A 1 383 ? 2.314 12.455 0.612 1.00 82.81 383 VAL A N 1
ATOM 2946 C CA . VAL A 1 383 ? 2.114 12.922 -0.766 1.00 82.81 383 VAL A CA 1
ATOM 2947 C C . VAL A 1 383 ? 3.010 14.111 -1.093 1.00 82.81 383 VAL A C 1
ATOM 2949 O O . VAL A 1 383 ? 3.533 14.158 -2.189 1.00 82.81 383 VAL A O 1
ATOM 2952 N N . VAL A 1 384 ? 3.237 15.042 -0.164 1.00 81.62 384 VAL A N 1
ATOM 2953 C CA . VAL A 1 384 ? 4.183 16.158 -0.361 1.00 81.62 384 VAL A CA 1
ATOM 2954 C C . VAL A 1 384 ? 5.616 15.656 -0.551 1.00 81.62 384 VAL A C 1
ATOM 2956 O O . VAL A 1 384 ? 6.400 16.295 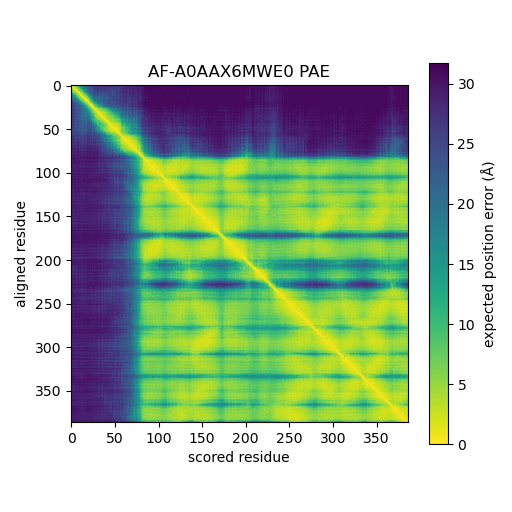-1.245 1.00 81.62 384 VAL A O 1
ATOM 2959 N N . GLY A 1 385 ? 5.971 14.533 0.076 1.00 75.81 385 GLY A N 1
ATOM 2960 C CA . GLY A 1 385 ? 7.265 13.896 -0.144 1.00 75.81 385 GLY A CA 1
ATOM 2961 C C . GLY A 1 385 ? 7.379 13.172 -1.489 1.00 75.81 385 GLY A C 1
ATOM 2962 O O . GLY A 1 385 ? 8.484 13.085 -2.012 1.00 75.81 385 GLY A O 1
ATOM 2963 N N . LYS A 1 386 ? 6.275 12.632 -2.017 1.00 71.75 386 LYS A N 1
ATOM 2964 C CA . LYS A 1 386 ? 6.224 11.831 -3.251 1.00 71.75 386 LYS A CA 1
ATOM 2965 C C . LYS A 1 386 ? 6.248 12.715 -4.494 1.00 71.75 386 LYS A C 1
ATOM 2967 O O . LYS A 1 386 ? 6.961 12.317 -5.442 1.00 71.75 386 LYS A O 1
#

Sequence (386 aa):
MSEKKDIPGSESVASETERGIGLVLPEKRKNILGGLLDRRNDLNELGRDMLQQSLQYDRAQLEADAIKVRWKLDLLVLPMRVAIGKLVGGMLFVWGAVCMLQAAVFNFSGFFAVRFFLGMLEGCISPAWVILTSMLWTRQEQSLRSSIWLCTNGVSNILGALLAYASGMAEGLAIAQWKLIFLIVGALTFVWGFVILLYLPDGPHNAKMLTEYERAVAVWRVSNNQIGLKDATFRPYQVKEALLDGKCYLMWLTSIGLGILNGAITTFMSAIIKGFNFDALRTSLLQMPGGAVQVVACVLLGLFSQLPNMVGVAIILGCLPGIAGLVGILTIDIEHRYALVAMCWLLNFIGSPIVLNWTIPGLNVAGHTKRSTVIGIYFVCFVVGK

Solvent-accessible surface area (backbone atoms only — not comparable to full-atom values): 20752 Å² total; per-residue (Å²): 134,91,83,91,84,89,87,90,84,90,84,89,85,88,84,84,83,90,82,84,79,93,73,92,71,66,72,78,57,55,59,53,54,49,56,52,52,50,54,52,50,51,53,55,48,53,52,47,52,53,49,54,58,60,70,69,58,55,67,70,57,54,51,54,49,49,49,51,50,48,50,53,48,49,65,70,39,40,79,77,69,48,49,56,21,48,51,53,12,52,48,36,27,52,44,13,51,51,38,34,49,58,53,72,51,88,46,73,71,54,48,54,51,47,49,51,55,49,51,64,52,53,68,55,49,64,60,48,53,55,51,52,42,59,61,70,38,42,76,70,49,35,42,34,55,44,18,55,63,53,22,49,55,16,52,48,42,31,52,48,20,49,51,52,42,56,36,72,68,61,78,92,64,100,60,62,52,75,38,51,54,35,39,55,53,12,51,55,38,26,56,47,11,53,52,33,44,76,64,45,44,59,43,44,89,55,34,78,91,48,54,76,68,56,28,53,54,47,43,53,56,39,60,74,56,70,63,57,73,90,66,90,69,85,48,69,68,38,45,54,51,43,76,69,36,71,70,50,54,57,54,31,52,54,28,23,56,49,15,34,56,50,31,50,49,73,67,41,48,69,56,54,49,38,70,55,76,44,54,73,61,57,37,39,50,65,44,26,64,18,13,52,40,14,28,52,37,8,50,54,42,16,58,53,28,58,43,85,89,28,49,68,56,38,32,56,61,29,44,49,50,21,50,51,11,53,52,41,54,73,70,54,59,73,87,47,43,67,60,44,51,52,20,54,24,31,39,35,25,37,59,28,26,52,45,50,55,69,42,46,53,69,73,75,41,73,51,65,50,22,25,54,48,49,48,51,52,30,52,51,31,22,56,76,29,69

InterPro domains:
  IPR011701 Major facilitator superfamily [PF07690] (88-385)
  IPR036259 MFS transporter superfamily [G3DSA:1.20.1250.20] (80-214)
  IPR036259 MFS transporter superfamily [SSF103473] (87-385)

Organism: NCBI:txid292717